Protein AF-0000000074148334 (afdb_homodimer)

Sequence (464 aa):
MVEEFRNTPLEDSLKKLAKKLEALFPEEVTIGGKELEMMLSVSLSPIKMRVDIKDTFEKIFSAIKNRKRIIIKYYSIERDELTERKVDPYHIYNYEGVWYFCGFCHLRKELRDFALDRIQSIDITSEKFEFPKDFNPKEYLSKPFRIYKGSFIKMKVLFDSYQARWIKERIWHPNQKVEELETGEVILEIEGNSEELKRWILSYGKHAKVLEPEELREELKKELKEVLKNYGMVEEFRNTPLEDSLKKLAKKLEALFPEEVTIGGKELEMMLSVSLSPIKMRVDIKDTFEKIFSAIKNRKRIIIKYYSIERDELTERKVDPYHIYNYEGVWYFCGFCHLRKELRDFALDRIQSIDITSEKFEFPKDFNPKEYLSKPFRIYKGSFIKMKVLFDSYQARWIKERIWHPNQKVEELETGEVILEIEGNSEELKRWILSYGKHAKVLEPEELREELKKELKEVLKNYG

Foldseek 3Di:
DLVLCVLAPCSVVVLVVLQVVCVVPDPPCVQGSVNVVVVDDDDFAPDEQPDRLHVVVVVLVVCQVQQFWKWWFFQDPVVRDTDIWIWRWHDWDDARSWIWTWTATPVVRGIDIGTSSRTPDMDTDPDGDDDDPPDDPVVVCQPALGHDDDQKDKWKKKFAQVCLVVVVVDDSHPQKDWDADPRNIIIIIDMHHLVVVLVVQVVCPPRMAIDDDVVSNVVSVVVVVVVVVVVD/DLVLCVLAPCNVVVLVVLQVVCVPPDDPCVQGSVNVVVVDDDDQAPDEDPDRLHVVVVVLVVCQVQQFWKWWFFQDPVVRDTDIWIWRWHDWDDARSWIWTWTATPVVRGIDIGTSSRTPDMDTDPDGDDDDPPDDPVVVCQPALGHDDDQKDKWKKKFAQVCLVVVVVDDSHPQKDWDADPRNIIIIIDMHHLVVVLVVQVVCPPRMAIDDDVVSNVVSVVVVVVVVVVVD

Structure (mmCIF, N/CA/C/O backbone):
data_AF-0000000074148334-model_v1
#
loop_
_entity.id
_entity.type
_entity.pdbx_description
1 polymer 'GntR family transcriptional regulator'
#
loop_
_atom_site.group_PDB
_atom_site.id
_atom_site.type_symbol
_atom_site.label_atom_id
_atom_site.label_alt_id
_atom_site.label_comp_id
_atom_site.label_asym_id
_atom_site.label_entity_id
_atom_site.label_seq_id
_atom_site.pdbx_PDB_ins_code
_atom_site.Cartn_x
_atom_site.Cartn_y
_atom_site.Cartn_z
_atom_site.occupancy
_atom_site.B_iso_or_equiv
_atom_site.auth_seq_id
_atom_site.auth_comp_id
_atom_site.auth_asym_id
_atom_site.auth_atom_id
_atom_site.pdbx_PDB_model_num
ATOM 1 N N . MET A 1 1 ? 13.039 3.006 -7.812 1 45.38 1 MET A N 1
ATOM 2 C CA . MET A 1 1 ? 13.547 3.602 -6.578 1 45.38 1 MET A CA 1
ATOM 3 C C . MET A 1 1 ? 13.414 5.121 -6.613 1 45.38 1 MET A C 1
ATOM 5 O O . MET A 1 1 ? 12.906 5.723 -5.664 1 45.38 1 MET A O 1
ATOM 9 N N . VAL A 1 2 ? 13.773 5.602 -7.809 1 50.16 2 VAL A N 1
ATOM 10 C CA . VAL A 1 2 ? 13.906 7.039 -8.016 1 50.16 2 VAL A CA 1
ATOM 11 C C . VAL A 1 2 ? 12.531 7.656 -8.266 1 50.16 2 VAL A C 1
ATOM 13 O O . VAL A 1 2 ? 12.281 8.805 -7.887 1 50.16 2 VAL A O 1
ATOM 16 N N . GLU A 1 3 ? 11.703 6.816 -8.711 1 48.94 3 GLU A N 1
ATOM 17 C CA . GLU A 1 3 ? 10.438 7.391 -9.141 1 48.94 3 GLU A CA 1
ATOM 18 C C . GLU A 1 3 ? 9.633 7.922 -7.957 1 48.94 3 GLU A C 1
ATOM 20 O O . GLU A 1 3 ? 8.875 8.883 -8.094 1 48.94 3 GLU A O 1
ATOM 25 N N . GLU A 1 4 ? 9.938 7.227 -6.805 1 48.75 4 GLU A N 1
ATOM 26 C CA . GLU A 1 4 ? 9.195 7.664 -5.625 1 48.75 4 GLU A CA 1
ATOM 27 C C . GLU A 1 4 ? 9.609 9.078 -5.211 1 48.75 4 GLU A C 1
ATOM 29 O O . GLU A 1 4 ? 8.859 9.766 -4.512 1 48.75 4 GLU A O 1
ATOM 34 N N . PHE A 1 5 ? 10.68 9.43 -5.664 1 51.03 5 PHE A N 1
ATOM 35 C CA . PHE A 1 5 ? 11.188 10.742 -5.273 1 51.03 5 PHE A CA 1
ATOM 36 C C . PHE A 1 5 ? 10.969 11.758 -6.387 1 51.03 5 PHE A C 1
ATOM 38 O O . PHE A 1 5 ? 11.508 12.867 -6.336 1 51.03 5 PHE A O 1
ATOM 45 N N . ARG A 1 6 ? 10.102 11.227 -7.324 1 51.97 6 ARG A N 1
ATOM 46 C CA . ARG A 1 6 ? 9.82 12.156 -8.414 1 51.97 6 ARG A CA 1
ATOM 47 C C . ARG A 1 6 ? 9.133 13.414 -7.891 1 51.97 6 ARG A C 1
ATOM 49 O O . ARG A 1 6 ? 8.258 13.336 -7.02 1 51.97 6 ARG A O 1
ATOM 56 N N . ASN A 1 7 ? 9.57 14.43 -8.312 1 50.19 7 ASN A N 1
ATOM 57 C CA . ASN A 1 7 ? 9.062 15.766 -7.988 1 50.19 7 ASN A CA 1
ATOM 58 C C . ASN A 1 7 ? 9.477 16.188 -6.582 1 50.19 7 ASN A C 1
ATOM 60 O O . ASN A 1 7 ? 8.75 16.938 -5.918 1 50.19 7 ASN A O 1
ATOM 64 N N . THR A 1 8 ? 10.453 15.43 -6.004 1 50.12 8 THR A N 1
ATOM 65 C CA . THR A 1 8 ? 11.102 15.898 -4.785 1 50.12 8 THR A CA 1
ATOM 66 C C . THR A 1 8 ? 12.492 16.438 -5.082 1 50.12 8 THR A C 1
ATOM 68 O O . THR A 1 8 ? 13.055 16.172 -6.152 1 50.12 8 THR A O 1
ATOM 71 N N . PRO A 1 9 ? 12.938 17.281 -4.352 1 48.06 9 PRO A N 1
ATOM 72 C CA . PRO A 1 9 ? 14.297 17.797 -4.555 1 48.06 9 PRO A CA 1
ATOM 73 C C . PRO A 1 9 ? 15.344 16.688 -4.582 1 48.06 9 PRO A C 1
ATOM 75 O O . PRO A 1 9 ? 16.469 16.891 -5.055 1 48.06 9 PRO A O 1
ATOM 78 N N . LEU A 1 10 ? 14.867 15.609 -4.023 1 50.22 10 LEU A N 1
ATOM 79 C CA . LEU A 1 10 ? 15.82 14.508 -3.951 1 50.22 10 LEU A CA 1
ATOM 80 C C . LEU A 1 10 ? 15.859 13.734 -5.27 1 50.22 10 LEU A C 1
ATOM 82 O O . LEU A 1 10 ? 16.75 12.906 -5.477 1 50.22 10 LEU A O 1
ATOM 86 N N . GLU A 1 11 ? 14.867 14.117 -6.055 1 54.16 11 GLU A N 1
ATOM 87 C CA . GLU A 1 11 ? 14.75 13.359 -7.297 1 54.16 11 GLU A CA 1
ATOM 88 C C . GLU A 1 11 ? 16.094 13.281 -8.023 1 54.16 11 GLU A C 1
ATOM 90 O O . GLU A 1 11 ? 16.547 12.195 -8.375 1 54.16 11 GLU A O 1
ATOM 95 N N . ASP A 1 12 ? 16.688 14.406 -8.227 1 52.47 12 ASP A N 1
ATOM 96 C CA . ASP A 1 12 ? 17.938 14.453 -9 1 52.47 12 ASP A CA 1
ATOM 97 C C . ASP A 1 12 ? 19.062 13.742 -8.258 1 52.47 12 ASP A C 1
ATOM 99 O O . ASP A 1 12 ? 19.875 13.039 -8.867 1 52.47 12 ASP A O 1
ATOM 103 N N . SER A 1 13 ? 19.078 13.938 -6.945 1 48.78 13 SER A N 1
ATOM 104 C CA . SER A 1 13 ? 20.109 13.297 -6.137 1 48.78 13 SER A CA 1
ATOM 105 C C . SER A 1 13 ? 19.953 11.781 -6.133 1 48.78 13 SER A C 1
ATOM 107 O O . SER A 1 13 ? 20.938 11.047 -6.227 1 48.78 13 SER A O 1
ATOM 109 N N . LEU A 1 14 ? 18.828 11.461 -5.992 1 51.41 14 LEU A N 1
ATOM 110 C CA . LEU A 1 14 ? 18.594 10.023 -5.988 1 51.41 14 LEU A CA 1
ATOM 111 C C . LEU A 1 14 ? 18.875 9.414 -7.359 1 51.41 14 LEU A C 1
ATOM 113 O O . LEU A 1 14 ? 19.391 8.305 -7.453 1 51.41 14 LEU A O 1
ATOM 117 N N . LYS A 1 15 ? 18.453 10.195 -8.383 1 52.91 15 LYS A N 1
ATOM 118 C CA . LYS A 1 15 ? 18.844 9.75 -9.719 1 52.91 15 LYS A CA 1
ATOM 119 C C . LYS A 1 15 ? 20.359 9.57 -9.82 1 52.91 15 LYS A C 1
ATOM 121 O O . LYS A 1 15 ? 20.844 8.602 -10.406 1 52.91 15 LYS A O 1
ATOM 126 N N . LYS A 1 16 ? 21.016 10.539 -9.305 1 49.12 16 LYS A N 1
ATOM 127 C CA . LYS A 1 16 ? 22.484 10.461 -9.305 1 49.12 16 LYS A CA 1
ATOM 128 C C . LYS A 1 16 ? 22.969 9.305 -8.438 1 49.12 16 LYS A C 1
ATOM 130 O O . LYS A 1 16 ? 23.906 8.594 -8.805 1 49.12 16 LYS A O 1
ATOM 135 N N . LEU A 1 17 ? 22.375 9.18 -7.328 1 47.75 17 LEU A N 1
ATOM 136 C CA . LEU A 1 17 ? 22.703 8.086 -6.422 1 47.75 17 LEU A CA 1
ATOM 137 C C . LEU A 1 17 ? 22.406 6.738 -7.062 1 47.75 17 LEU A C 1
ATOM 139 O O . LEU A 1 17 ? 23.188 5.793 -6.926 1 47.75 17 LEU A O 1
ATOM 143 N N . ALA A 1 18 ? 21.203 6.727 -7.504 1 49.09 18 ALA A N 1
ATOM 144 C CA . ALA A 1 18 ? 20.891 5.504 -8.242 1 49.09 18 ALA A CA 1
ATOM 145 C C . ALA A 1 18 ? 21.984 5.18 -9.258 1 49.09 18 ALA A C 1
ATOM 147 O O . ALA A 1 18 ? 22.359 4.02 -9.414 1 49.09 18 ALA A O 1
ATOM 148 N N . LYS A 1 19 ? 22.406 6.227 -9.875 1 47.72 19 LYS A N 1
ATOM 149 C CA . LYS A 1 19 ? 23.531 6.047 -10.805 1 47.72 19 LYS A CA 1
ATOM 150 C C . LYS A 1 19 ? 24.766 5.531 -10.078 1 47.72 19 LYS A C 1
ATOM 152 O O . LYS A 1 19 ? 25.469 4.66 -10.594 1 47.72 19 LYS A O 1
ATOM 157 N N . LYS A 1 20 ? 25.016 6.09 -8.992 1 42.34 20 LYS A N 1
ATOM 158 C CA . LYS A 1 20 ? 26.188 5.66 -8.219 1 42.34 20 LYS A CA 1
ATOM 159 C C . LYS A 1 20 ? 25.969 4.266 -7.637 1 42.34 20 LYS A C 1
ATOM 161 O O . LYS A 1 20 ? 26.906 3.465 -7.578 1 42.34 20 LYS A O 1
ATOM 166 N N . LEU A 1 21 ? 24.891 4.086 -7.047 1 43.78 21 LEU A N 1
ATOM 167 C CA . LEU A 1 21 ? 24.562 2.756 -6.547 1 43.78 21 LEU A CA 1
ATOM 168 C C . LEU A 1 21 ? 24.781 1.699 -7.621 1 43.78 21 LEU A C 1
ATOM 170 O O . LEU A 1 21 ? 25.203 0.582 -7.324 1 43.78 21 LEU A O 1
ATOM 174 N N . GLU A 1 22 ? 24.312 2.123 -8.703 1 44.53 22 GLU A N 1
ATOM 175 C CA . GLU A 1 22 ? 24.688 1.272 -9.828 1 44.53 22 GLU A CA 1
ATOM 176 C C . GLU A 1 22 ? 26.172 0.922 -9.766 1 44.53 22 GLU A C 1
ATOM 178 O O . GLU A 1 22 ? 26.562 -0.194 -10.117 1 44.53 22 GLU A O 1
ATOM 183 N N . ALA A 1 23 ? 26.844 1.943 -9.461 1 39.56 23 ALA A N 1
ATOM 184 C CA . ALA A 1 23 ? 28.297 1.743 -9.445 1 39.56 23 ALA A CA 1
ATOM 185 C C . ALA A 1 23 ? 28.703 0.824 -8.297 1 39.56 23 ALA A C 1
ATOM 187 O O . ALA A 1 23 ? 29.797 0.24 -8.312 1 39.56 23 ALA A O 1
ATOM 188 N N . LEU A 1 24 ? 28.109 0.972 -7.348 1 34.69 24 LEU A N 1
ATOM 189 C CA . LEU A 1 24 ? 28.547 0.246 -6.156 1 34.69 24 LEU A CA 1
ATOM 190 C C . LEU A 1 24 ? 28.156 -1.228 -6.254 1 34.69 24 LEU A C 1
ATOM 192 O O . LEU A 1 24 ? 28.531 -2.027 -5.391 1 34.69 24 LEU A O 1
ATOM 196 N N . PHE A 1 25 ? 27.156 -1.512 -6.965 1 35.97 25 PHE A N 1
ATOM 197 C CA . PHE A 1 25 ? 26.953 -2.943 -7.152 1 35.97 25 PHE A CA 1
ATOM 198 C C . PHE A 1 25 ? 28.266 -3.629 -7.516 1 35.97 25 PHE A C 1
ATOM 200 O O . PHE A 1 25 ? 29.156 -3.006 -8.094 1 35.97 25 PHE A O 1
ATOM 207 N N . PRO A 1 26 ? 28.625 -4.773 -6.945 1 33.09 26 PRO A N 1
ATOM 208 C CA . PRO A 1 26 ? 29.906 -5.41 -7.246 1 33.09 26 PRO A CA 1
ATOM 209 C C . PRO A 1 26 ? 30.375 -5.148 -8.672 1 33.09 26 PRO A C 1
ATOM 211 O O . PRO A 1 26 ? 29.562 -4.848 -9.547 1 33.09 26 PRO A O 1
ATOM 214 N N . GLU A 1 27 ? 31.797 -4.996 -8.945 1 34.41 27 GLU A N 1
ATOM 215 C CA . GLU A 1 27 ? 32.656 -4.82 -10.117 1 34.41 27 GLU A CA 1
ATOM 216 C C . GLU A 1 27 ? 32.031 -5.422 -11.367 1 34.41 27 GLU A C 1
ATOM 218 O O . GLU A 1 27 ? 32.156 -4.883 -12.461 1 34.41 27 GLU A O 1
ATOM 223 N N . GLU A 1 28 ? 31.578 -6.711 -11.344 1 32.69 28 GLU A N 1
ATOM 224 C CA . GLU A 1 28 ? 31.375 -7.359 -12.633 1 32.69 28 GLU A CA 1
ATOM 225 C C . GLU A 1 28 ? 30.094 -6.863 -13.312 1 32.69 28 GLU A C 1
ATOM 227 O O . GLU A 1 28 ? 29.812 -7.242 -14.445 1 32.69 28 GLU A O 1
ATOM 232 N N . VAL A 1 29 ? 29.016 -6.586 -12.531 1 33.56 29 VAL A N 1
ATOM 233 C CA . VAL A 1 29 ? 27.828 -6.227 -13.281 1 33.56 29 VAL A CA 1
ATOM 234 C C . VAL A 1 29 ? 27.812 -4.723 -13.562 1 33.56 29 VAL A C 1
ATOM 236 O O . VAL A 1 29 ? 27.656 -3.92 -12.641 1 33.56 29 VAL A O 1
ATOM 239 N N . THR A 1 30 ? 28.562 -4.16 -14.336 1 38.16 30 THR A N 1
ATOM 240 C CA . THR A 1 30 ? 28.594 -2.863 -15.008 1 38.16 30 THR A CA 1
ATOM 241 C C . THR A 1 30 ? 27.203 -2.477 -15.492 1 38.16 30 THR A C 1
ATOM 243 O O . THR A 1 30 ? 26.859 -2.697 -16.656 1 38.16 30 THR A O 1
ATOM 246 N N . ILE A 1 31 ? 26.172 -3.002 -14.789 1 39.5 31 ILE A N 1
ATOM 247 C CA . ILE A 1 31 ? 24.875 -2.686 -15.398 1 39.5 31 ILE A CA 1
ATOM 248 C C . ILE A 1 31 ? 24.594 -1.191 -15.266 1 39.5 31 ILE A C 1
ATOM 250 O O . ILE A 1 31 ? 24.703 -0.629 -14.18 1 39.5 31 ILE A O 1
ATOM 254 N N . GLY A 1 32 ? 24.656 -0.475 -16.25 1 40.06 32 GLY A N 1
ATOM 255 C CA . GLY A 1 32 ? 24.25 0.921 -16.312 1 40.06 32 GLY A CA 1
ATOM 256 C C . GLY A 1 32 ? 22.906 1.183 -15.664 1 40.06 32 GLY A C 1
ATOM 257 O O . GLY A 1 32 ? 22.125 0.251 -15.438 1 40.06 32 GLY A O 1
ATOM 258 N N . GLY A 1 33 ? 22.766 2.369 -15.031 1 43.94 33 GLY A N 1
ATOM 259 C CA . GLY A 1 33 ? 21.562 2.846 -14.375 1 43.94 33 GLY A CA 1
ATOM 260 C C . GLY A 1 33 ? 20.297 2.477 -15.117 1 43.94 33 GLY A C 1
ATOM 261 O O . GLY A 1 33 ? 19.344 1.972 -14.516 1 43.94 33 GLY A O 1
ATOM 262 N N . LYS A 1 34 ? 20.328 2.68 -16.422 1 48.22 34 LYS A N 1
ATOM 263 C CA . LYS A 1 34 ? 19.172 2.371 -17.266 1 48.22 34 LYS A CA 1
ATOM 264 C C . LYS A 1 34 ? 18.906 0.871 -17.281 1 48.22 34 LYS A C 1
ATOM 266 O O . LYS A 1 34 ? 17.734 0.448 -17.25 1 48.22 34 LYS A O 1
ATOM 271 N N . GLU A 1 35 ? 20.016 0.172 -17.344 1 52.09 35 GLU A N 1
ATOM 272 C CA . GLU A 1 35 ? 19.859 -1.28 -17.359 1 52.09 35 GLU A CA 1
ATOM 273 C C . GLU A 1 35 ? 19.281 -1.793 -16.047 1 52.09 35 GLU A C 1
ATOM 275 O O . GLU A 1 35 ? 18.453 -2.701 -16.047 1 52.09 35 GLU A O 1
ATOM 280 N N . LEU A 1 36 ? 19.781 -1.204 -15.016 1 51.31 36 LEU A N 1
ATOM 281 C CA . LEU A 1 36 ? 19.266 -1.605 -13.711 1 51.31 36 LEU A CA 1
ATOM 282 C C . LEU A 1 36 ? 17.766 -1.319 -13.602 1 51.31 36 LEU A C 1
ATOM 284 O O . LEU A 1 36 ? 17.016 -2.123 -13.047 1 51.31 36 LEU A O 1
ATOM 288 N N . GLU A 1 37 ? 17.375 -0.135 -14.086 1 54.62 37 GLU A N 1
ATOM 289 C CA . GLU A 1 37 ? 15.969 0.235 -14.062 1 54.62 37 GLU A CA 1
ATOM 290 C C . GLU A 1 37 ? 15.125 -0.758 -14.859 1 54.62 37 GLU A C 1
ATOM 292 O O . GLU A 1 37 ? 13.953 -0.97 -14.555 1 54.62 37 GLU A O 1
ATOM 297 N N . MET A 1 38 ? 15.844 -1.313 -15.781 1 55.12 38 MET A N 1
ATOM 298 C CA . MET A 1 38 ? 15.141 -2.312 -16.578 1 55.12 38 MET A CA 1
ATOM 299 C C . MET A 1 38 ? 15.016 -3.627 -15.82 1 55.12 38 MET A C 1
ATOM 301 O O . MET A 1 38 ? 14.07 -4.387 -16.031 1 55.12 38 MET A O 1
ATOM 305 N N . MET A 1 39 ? 15.93 -3.775 -14.852 1 52.91 39 MET A N 1
ATOM 306 C CA . MET A 1 39 ? 15.977 -5.078 -14.188 1 52.91 39 MET A CA 1
ATOM 307 C C . MET A 1 39 ? 15.242 -5.039 -12.859 1 52.91 39 MET A C 1
ATOM 309 O O . MET A 1 39 ? 14.711 -6.055 -12.406 1 52.91 39 MET A O 1
ATOM 313 N N . LEU A 1 40 ? 15.258 -3.852 -12.195 1 51.53 40 LEU A N 1
ATOM 314 C CA . LEU A 1 40 ? 14.789 -3.766 -10.82 1 51.53 40 LEU A CA 1
ATOM 315 C C . LEU A 1 40 ? 14.016 -2.471 -10.586 1 51.53 40 LEU A C 1
ATOM 317 O O . LEU A 1 40 ? 14.43 -1.404 -11.047 1 51.53 40 LEU A O 1
ATOM 321 N N . SER A 1 41 ? 12.812 -2.48 -10.148 1 51.59 41 SER A N 1
ATOM 322 C CA . SER A 1 41 ? 12.086 -1.292 -9.711 1 51.59 41 SER A CA 1
ATOM 323 C C . SER A 1 41 ? 11.477 -1.496 -8.328 1 51.59 41 SER A C 1
ATOM 325 O O . SER A 1 41 ? 11.18 -2.627 -7.938 1 51.59 41 SER A O 1
ATOM 327 N N . VAL A 1 42 ? 11.625 -0.529 -7.555 1 48.41 42 VAL A N 1
ATOM 328 C CA . VAL A 1 42 ? 10.922 -0.494 -6.277 1 48.41 42 VAL A CA 1
ATOM 329 C C . VAL A 1 42 ? 9.695 0.418 -6.387 1 48.41 42 VAL A C 1
ATOM 331 O O . VAL A 1 42 ? 9.828 1.6 -6.715 1 48.41 42 VAL A O 1
ATOM 334 N N . SER A 1 43 ? 8.641 -0.208 -7.117 1 51.19 43 SER A N 1
ATOM 335 C CA . SER A 1 43 ? 7.445 0.615 -7.266 1 51.19 43 SER A CA 1
ATOM 336 C C . SER A 1 43 ? 6.852 0.974 -5.906 1 51.19 43 SER A C 1
ATOM 338 O O . SER A 1 43 ? 6.715 0.112 -5.035 1 51.19 43 SER A O 1
ATOM 340 N N . LEU A 1 44 ? 7.035 2.141 -5.668 1 55.03 44 LEU A N 1
ATOM 341 C CA . LEU A 1 44 ? 6.145 2.582 -4.602 1 55.03 44 LEU A CA 1
ATOM 342 C C . LEU A 1 44 ? 4.684 2.457 -5.031 1 55.03 44 LEU A C 1
ATOM 344 O O . LEU A 1 44 ? 4.391 1.95 -6.113 1 55.03 44 LEU A O 1
ATOM 348 N N . SER A 1 45 ? 3.699 3.037 -4.367 1 57.66 45 SER A N 1
ATOM 349 C CA . SER A 1 45 ? 2.254 3.004 -4.57 1 57.66 45 SER A CA 1
ATOM 350 C C . SER A 1 45 ? 1.868 3.621 -5.91 1 57.66 45 SER A C 1
ATOM 352 O O . SER A 1 45 ? 2.49 4.586 -6.355 1 57.66 45 SER A O 1
ATOM 354 N N . PRO A 1 46 ? 1.09 2.906 -6.797 1 58 46 PRO A N 1
ATOM 355 C CA . PRO A 1 46 ? 0.555 3.555 -7.996 1 58 46 PRO A CA 1
ATOM 356 C C . PRO A 1 46 ? -0.124 4.891 -7.695 1 58 46 PRO A C 1
ATOM 358 O O . PRO A 1 46 ? -0.342 5.695 -8.602 1 58 46 PRO A O 1
ATOM 361 N N . ILE A 1 47 ? -0.346 5.117 -6.527 1 66.75 47 ILE A N 1
ATOM 362 C CA . ILE A 1 47 ? -1.066 6.324 -6.129 1 66.75 47 ILE A CA 1
ATOM 363 C C . ILE A 1 47 ? -0.112 7.516 -6.121 1 66.75 47 ILE A C 1
ATOM 365 O O . ILE A 1 47 ? 1.02 7.41 -5.641 1 66.75 47 ILE A O 1
ATOM 369 N N . LYS A 1 48 ? -0.531 8.57 -6.785 1 68.56 48 LYS A N 1
ATOM 370 C CA . LYS A 1 48 ? 0.28 9.781 -6.844 1 68.56 48 LYS A CA 1
ATOM 371 C C . LYS A 1 48 ? -0.478 10.977 -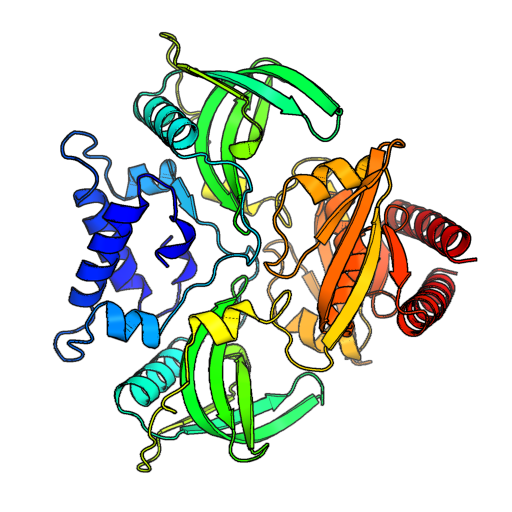6.266 1 68.56 48 LYS A C 1
ATOM 373 O O . LYS A 1 48 ? -1.708 11.023 -6.316 1 68.56 48 LYS A O 1
ATOM 378 N N . MET A 1 49 ? 0.399 11.852 -5.719 1 69.25 49 MET A N 1
ATOM 379 C CA . MET A 1 49 ? -0.179 13.117 -5.27 1 69.25 49 MET A CA 1
ATOM 380 C C . MET A 1 49 ? -0.548 14 -6.453 1 69.25 49 MET A C 1
ATOM 382 O O . MET A 1 49 ? 0.158 14.023 -7.465 1 69.25 49 MET A O 1
ATOM 386 N N . ARG A 1 50 ? -1.601 14.68 -6.309 1 70.06 50 ARG A N 1
ATOM 387 C CA . ARG A 1 50 ? -2.072 15.547 -7.383 1 70.06 50 ARG A CA 1
ATOM 388 C C . ARG A 1 50 ? -1.342 16.891 -7.363 1 70.06 50 ARG A C 1
ATOM 390 O O . ARG A 1 50 ? -1.299 17.594 -8.375 1 70.06 50 ARG A O 1
ATOM 397 N N . VAL A 1 51 ? -0.802 17.219 -6.258 1 73.56 51 VAL A N 1
ATOM 398 C CA . VAL A 1 51 ? -0.224 18.547 -6.086 1 73.56 51 VAL A CA 1
ATOM 399 C C . VAL A 1 51 ? 1.299 18.438 -6.035 1 73.56 51 VAL A C 1
ATOM 401 O O . VAL A 1 51 ? 1.844 17.469 -5.52 1 73.56 51 VAL A O 1
ATOM 404 N N . ASP A 1 52 ? 1.9 19.422 -6.613 1 74.06 52 ASP A N 1
ATOM 405 C CA . ASP A 1 52 ? 3.352 19.547 -6.508 1 74.06 52 ASP A CA 1
ATOM 406 C C . ASP A 1 52 ? 3.768 19.969 -5.098 1 74.06 52 ASP A C 1
ATOM 408 O O . ASP A 1 52 ? 3.355 21.031 -4.613 1 74.06 52 ASP A O 1
ATOM 412 N N . ILE A 1 53 ? 4.582 19.109 -4.496 1 78.81 53 ILE A N 1
ATOM 413 C CA . ILE A 1 53 ? 4.891 19.359 -3.094 1 78.81 53 ILE A CA 1
ATOM 414 C C . ILE A 1 53 ? 6.371 19.703 -2.947 1 78.81 53 ILE A C 1
ATOM 416 O O . ILE A 1 53 ? 6.918 19.656 -1.842 1 78.81 53 ILE A O 1
ATOM 420 N N . LYS A 1 54 ? 7.02 20 -3.963 1 75.62 54 LYS A N 1
ATOM 421 C CA . LYS A 1 54 ? 8.461 20.219 -3.939 1 75.62 54 LYS A CA 1
ATOM 422 C C . LYS A 1 54 ? 8.828 21.328 -2.955 1 75.62 54 LYS A C 1
ATOM 424 O O . LYS A 1 54 ? 9.672 21.125 -2.074 1 75.62 54 LYS A O 1
ATOM 429 N N . ASP A 1 55 ? 8.188 22.453 -3.1 1 79.12 55 ASP A N 1
ATOM 430 C CA . ASP A 1 55 ? 8.484 23.594 -2.246 1 79.12 55 ASP A CA 1
ATOM 431 C C . ASP A 1 55 ? 8.164 23.297 -0.785 1 79.12 55 ASP A C 1
ATOM 433 O O . ASP A 1 55 ? 8.961 23.594 0.106 1 79.12 55 ASP A O 1
ATOM 437 N N . THR A 1 56 ? 7.039 22.734 -0.543 1 85.44 56 THR A N 1
ATOM 438 C CA . THR A 1 56 ? 6.617 22.375 0.805 1 85.44 56 THR A CA 1
ATOM 439 C C . THR A 1 56 ? 7.605 21.391 1.432 1 85.44 56 THR A C 1
ATOM 441 O O . THR A 1 56 ? 8 21.547 2.588 1 85.44 56 THR A O 1
ATOM 444 N N . PHE A 1 57 ? 7.996 20.422 0.688 1 80.5 57 PHE A N 1
ATOM 445 C CA . PHE A 1 57 ? 8.961 19.438 1.146 1 80.5 57 PHE A CA 1
ATOM 446 C C . PHE A 1 57 ? 10.266 20.109 1.573 1 80.5 57 PHE A C 1
ATOM 448 O O . PHE A 1 57 ? 10.781 19.828 2.66 1 80.5 57 PHE A O 1
ATOM 455 N N . GLU A 1 58 ? 10.75 20.922 0.742 1 74.88 58 GLU A N 1
ATOM 456 C CA . GLU A 1 58 ? 12.016 21.609 1.005 1 74.88 58 GLU A CA 1
ATOM 457 C C . GLU A 1 58 ? 11.938 22.438 2.281 1 74.88 58 GLU A C 1
ATOM 459 O O . GLU A 1 58 ? 12.875 22.453 3.08 1 74.88 58 GLU A O 1
ATOM 464 N N . LYS A 1 59 ? 10.906 23.141 2.439 1 84.5 59 LYS A N 1
ATOM 465 C CA . LYS A 1 59 ? 10.734 24 3.611 1 84.5 59 LYS A CA 1
ATOM 466 C C . LYS A 1 59 ? 10.648 23.172 4.887 1 84.5 59 LYS A C 1
ATOM 468 O O . LYS A 1 59 ? 11.266 23.5 5.898 1 84.5 59 LYS A O 1
ATOM 473 N N . ILE A 1 60 ? 9.93 22.109 4.812 1 87.62 60 ILE A N 1
ATOM 474 C CA . ILE A 1 60 ? 9.797 21.25 5.988 1 87.62 60 ILE A CA 1
ATOM 475 C C . ILE A 1 60 ? 11.141 20.594 6.305 1 87.62 60 ILE A C 1
ATOM 477 O O . ILE A 1 60 ? 11.555 20.547 7.465 1 87.62 60 ILE A O 1
ATOM 481 N N . PHE A 1 61 ? 11.727 20.109 5.285 1 78.06 61 PHE A N 1
ATOM 482 C CA . PHE A 1 61 ? 13.039 19.5 5.465 1 78.06 61 PHE A CA 1
ATOM 483 C C . PHE A 1 61 ? 14.008 20.484 6.105 1 78.06 61 PHE A C 1
ATOM 485 O O . PHE A 1 61 ? 14.727 20.125 7.043 1 78.06 61 PHE A O 1
ATOM 492 N N . SER A 1 62 ? 14.047 21.656 5.578 1 79 62 SER A N 1
ATOM 493 C CA . SER A 1 62 ? 14.906 22.703 6.125 1 79 62 SER A CA 1
ATOM 494 C C . SER A 1 62 ? 14.562 23 7.582 1 79 62 SER A C 1
ATOM 496 O O . SER A 1 62 ? 15.453 23.188 8.414 1 79 62 SER A O 1
ATOM 498 N N . ALA A 1 63 ? 13.281 23.094 7.871 1 89.44 63 ALA A N 1
ATOM 499 C CA . ALA A 1 63 ? 12.82 23.359 9.234 1 89.44 63 ALA A CA 1
ATOM 500 C C . ALA A 1 63 ? 13.258 22.25 10.188 1 89.44 63 ALA A C 1
ATOM 502 O O . ALA A 1 63 ? 13.68 22.531 11.312 1 89.44 63 ALA A O 1
ATOM 503 N N . ILE A 1 64 ? 13.172 21.016 9.781 1 85.25 64 ILE A N 1
ATOM 504 C CA . ILE A 1 64 ? 13.609 19.891 10.602 1 85.25 64 ILE A CA 1
ATOM 505 C C . ILE A 1 64 ? 15.117 19.984 10.836 1 85.25 64 ILE A C 1
ATOM 507 O O . ILE A 1 64 ? 15.578 19.859 11.977 1 85.25 64 ILE A O 1
ATOM 511 N N . LYS A 1 65 ? 15.82 20.188 9.82 1 77.75 65 LYS A N 1
ATOM 512 C CA . LYS A 1 65 ? 17.281 20.25 9.883 1 77.75 65 LYS A CA 1
ATOM 513 C C . LYS A 1 65 ? 17.734 21.328 10.867 1 77.75 65 LYS A C 1
ATOM 515 O O . LYS A 1 65 ? 18.672 21.125 11.625 1 77.75 65 LYS A O 1
ATOM 520 N N . ASN A 1 66 ? 17.094 22.469 10.789 1 84.06 66 ASN A N 1
ATOM 521 C CA . ASN A 1 66 ? 17.484 23.625 11.594 1 84.06 66 ASN A CA 1
ATOM 522 C C . ASN A 1 66 ? 16.703 23.703 12.898 1 84.06 66 ASN A C 1
ATOM 524 O O . ASN A 1 66 ? 16.859 24.656 13.656 1 84.06 66 ASN A O 1
ATOM 528 N N . ARG A 1 67 ? 15.875 22.75 13.094 1 91.94 67 ARG A N 1
ATOM 529 C CA . ARG A 1 67 ? 15.062 22.656 14.297 1 91.94 67 ARG A CA 1
ATOM 530 C C . ARG A 1 67 ? 14.258 23.938 14.508 1 91.94 67 ARG A C 1
ATOM 532 O O . ARG A 1 67 ? 14.266 24.516 15.594 1 91.94 67 ARG A O 1
ATOM 539 N N . LYS A 1 68 ? 13.578 24.344 13.492 1 95.81 68 LYS A N 1
ATOM 540 C CA . LYS A 1 68 ? 12.727 25.531 13.531 1 95.81 68 LYS A CA 1
ATOM 541 C C . LYS A 1 68 ? 11.25 25.156 13.477 1 95.81 68 LYS A C 1
ATOM 543 O O . LYS A 1 68 ? 10.867 24.25 12.742 1 95.81 68 LYS A O 1
ATOM 548 N N . ARG A 1 69 ? 10.523 25.875 14.25 1 98.12 69 ARG A N 1
ATOM 549 C CA . ARG A 1 69 ? 9.07 25.719 14.234 1 98.12 69 ARG A CA 1
ATOM 550 C C . ARG A 1 69 ? 8.469 26.266 12.945 1 98.12 69 ARG A C 1
ATOM 552 O O . ARG A 1 69 ? 9 27.203 12.359 1 98.12 69 ARG A O 1
ATOM 559 N N . ILE A 1 70 ? 7.348 25.641 12.492 1 98.25 70 ILE A N 1
ATOM 560 C CA . ILE A 1 70 ? 6.688 26.109 11.281 1 98.25 70 ILE A CA 1
ATOM 561 C C . ILE A 1 70 ? 5.23 26.453 11.586 1 98.25 70 ILE A C 1
ATOM 563 O O . ILE A 1 70 ? 4.66 25.953 12.555 1 98.25 70 ILE A O 1
ATOM 567 N N . ILE A 1 71 ? 4.711 27.328 10.812 1 98.56 71 ILE A N 1
ATOM 568 C CA . ILE A 1 71 ? 3.281 27.609 10.758 1 98.56 71 ILE A CA 1
ATOM 569 C C . ILE A 1 71 ? 2.723 27.203 9.398 1 98.56 71 ILE A C 1
ATOM 571 O O . ILE A 1 71 ? 3.236 27.609 8.359 1 98.56 71 ILE A O 1
ATOM 575 N N . ILE A 1 72 ? 1.689 26.344 9.461 1 98.06 72 ILE A N 1
ATOM 576 C CA . ILE A 1 72 ? 1.117 25.875 8.203 1 98.06 72 ILE A CA 1
ATOM 577 C C . ILE A 1 72 ? -0.384 26.156 8.188 1 98.06 72 ILE A C 1
ATOM 579 O O . ILE A 1 72 ? -1.036 26.141 9.234 1 98.06 72 ILE A O 1
ATOM 583 N N . LYS A 1 73 ? -0.847 26.531 7.055 1 98.19 73 LYS A N 1
ATOM 584 C CA . LYS A 1 73 ? -2.271 26.406 6.766 1 98.19 73 LYS A CA 1
ATOM 585 C C . LYS A 1 73 ? -2.602 25.031 6.195 1 98.19 73 LYS A C 1
ATOM 587 O O . LYS A 1 73 ? -2.189 24.703 5.078 1 98.19 73 LYS A O 1
ATOM 592 N N . TYR A 1 74 ? -3.352 24.281 7 1 96.94 74 TYR A N 1
ATOM 593 C CA . TYR A 1 74 ? -3.504 22.859 6.723 1 96.94 74 TYR A CA 1
ATOM 594 C C . TYR A 1 74 ? -4.973 22.5 6.527 1 96.94 74 TYR A C 1
ATOM 596 O O . TYR A 1 74 ? -5.82 22.844 7.348 1 96.94 74 TYR A O 1
ATOM 604 N N . TYR A 1 75 ? -5.262 21.797 5.469 1 94.62 75 TYR A N 1
ATOM 605 C CA . TYR A 1 75 ? -6.605 21.312 5.211 1 94.62 75 TYR A CA 1
ATOM 606 C C . TYR A 1 75 ? -6.848 19.984 5.93 1 94.62 75 TYR A C 1
ATOM 608 O O . TYR A 1 75 ? -6.301 18.953 5.539 1 94.62 75 TYR A O 1
ATOM 616 N N . SER A 1 76 ? -7.648 20.047 7.016 1 91.12 76 SER A N 1
ATOM 617 C CA . SER A 1 76 ? -8.047 18.828 7.711 1 91.12 76 SER A CA 1
ATOM 618 C C . SER A 1 76 ? -9.172 18.109 6.965 1 91.12 76 SER A C 1
ATOM 620 O O . SER A 1 76 ? -10.328 18.516 7.031 1 91.12 76 SER A O 1
ATOM 622 N N . ILE A 1 77 ? -8.883 17.047 6.426 1 88 77 ILE A N 1
ATOM 623 C CA . ILE A 1 77 ? -9.812 16.359 5.531 1 88 77 ILE A CA 1
ATOM 624 C C . ILE A 1 77 ? -10.969 15.773 6.336 1 88 77 ILE A C 1
ATOM 626 O O . ILE A 1 77 ? -12.117 15.781 5.879 1 88 77 ILE A O 1
ATOM 630 N N . GLU A 1 78 ? -10.727 15.258 7.527 1 83.12 78 GLU A N 1
ATOM 631 C CA . GLU A 1 78 ? -11.766 14.664 8.359 1 83.12 78 GLU A CA 1
ATOM 632 C C . GLU A 1 78 ? -12.82 15.695 8.758 1 83.12 78 GLU A C 1
ATOM 634 O O . GLU A 1 78 ? -14.016 15.398 8.742 1 83.12 78 GLU A O 1
ATOM 639 N N . ARG A 1 79 ? -12.289 16.844 9.039 1 85.5 79 ARG A N 1
ATOM 640 C CA . ARG A 1 79 ? -13.195 17.891 9.5 1 85.5 79 ARG A CA 1
ATOM 641 C C . ARG A 1 79 ? -13.594 18.812 8.359 1 85.5 79 ARG A C 1
ATOM 643 O O . ARG A 1 79 ? -14.469 19.672 8.523 1 85.5 79 ARG A O 1
ATOM 650 N N . ASP A 1 80 ? -13.039 18.641 7.211 1 90.06 80 ASP A N 1
ATOM 651 C CA . ASP A 1 80 ? -13.289 19.469 6.039 1 90.06 80 ASP A CA 1
ATOM 652 C C . ASP A 1 80 ? -13.117 20.953 6.371 1 90.06 80 ASP A C 1
ATOM 654 O O . ASP A 1 80 ? -14.008 21.766 6.121 1 90.06 80 ASP A O 1
ATOM 658 N N . GLU A 1 81 ? -11.984 21.281 6.969 1 93.62 81 GLU A N 1
ATOM 659 C CA . GLU A 1 81 ? -11.711 22.656 7.391 1 93.62 81 GLU A CA 1
ATOM 660 C C . GLU A 1 81 ? -10.242 23.016 7.191 1 93.62 81 GLU A C 1
ATOM 662 O O . GLU A 1 81 ? -9.367 22.141 7.289 1 93.62 81 GLU A O 1
ATOM 667 N N . LEU A 1 82 ? -10.062 24.266 6.879 1 95.25 82 LEU A N 1
ATOM 668 C CA . LEU A 1 82 ? -8.719 24.812 6.844 1 95.25 82 LEU A CA 1
ATOM 669 C C . LEU A 1 82 ? -8.328 25.375 8.211 1 95.25 82 LEU A C 1
ATOM 671 O O . LEU A 1 82 ? -9.07 26.172 8.789 1 95.25 82 LEU A O 1
ATOM 675 N N . THR A 1 83 ? -7.219 24.969 8.734 1 96.25 83 THR A N 1
ATOM 676 C CA . THR A 1 83 ? -6.766 25.422 10.039 1 96.25 83 THR A CA 1
ATOM 677 C C . THR A 1 83 ? -5.309 25.875 9.977 1 96.25 83 THR A C 1
ATOM 679 O O . THR A 1 83 ? -4.559 25.438 9.102 1 96.25 83 THR A O 1
ATOM 682 N N . GLU A 1 84 ? -5.027 26.75 10.812 1 97.25 84 GLU A N 1
ATOM 683 C CA . GLU A 1 84 ? -3.631 27.125 11.008 1 97.25 84 GLU A CA 1
ATOM 684 C C . GLU A 1 84 ? -2.986 26.312 12.125 1 97.25 84 GLU A C 1
ATOM 686 O O . GLU A 1 84 ? -3.566 26.156 13.195 1 97.25 84 GLU A O 1
ATOM 691 N N . ARG A 1 85 ? -1.825 25.797 11.883 1 97.5 85 ARG A N 1
ATOM 692 C CA . ARG A 1 85 ? -1.121 24.953 12.844 1 97.5 85 ARG A CA 1
ATOM 693 C C . ARG A 1 85 ? 0.299 25.453 13.078 1 97.5 85 ARG A C 1
ATOM 695 O O . ARG A 1 85 ? 0.996 25.828 12.125 1 97.5 85 ARG A O 1
ATOM 702 N N . LYS A 1 86 ? 0.635 25.578 14.289 1 98.31 86 LYS A N 1
ATOM 703 C CA . LYS A 1 86 ? 2.031 25.719 14.695 1 98.31 86 LYS A CA 1
ATOM 704 C C . LYS A 1 86 ? 2.629 24.359 15.055 1 98.31 86 LYS A C 1
ATOM 706 O O . LYS A 1 86 ? 2.113 23.656 15.922 1 98.31 86 LYS A O 1
ATOM 711 N N . VAL A 1 87 ? 3.744 23.969 14.328 1 98.38 87 VAL A N 1
ATOM 712 C CA . VAL A 1 87 ? 4.203 22.578 14.461 1 98.38 87 VAL A CA 1
ATOM 713 C C . VAL A 1 87 ? 5.727 22.562 14.594 1 98.38 87 VAL A C 1
ATOM 715 O O . VAL A 1 87 ? 6.426 23.297 13.898 1 98.38 87 VAL A O 1
ATOM 718 N N . ASP A 1 88 ? 6.223 21.75 15.508 1 97.88 88 ASP A N 1
ATOM 719 C CA . ASP A 1 88 ? 7.621 21.328 15.5 1 97.88 88 ASP A CA 1
ATOM 720 C C . ASP A 1 88 ? 7.816 20.094 14.617 1 97.88 88 ASP A C 1
ATOM 722 O O . ASP A 1 88 ? 7.531 18.969 15.031 1 97.88 88 ASP A O 1
ATOM 726 N N . PRO A 1 89 ? 8.266 20.281 13.383 1 95.38 89 PRO A N 1
ATOM 727 C CA . PRO A 1 89 ? 8.422 19.125 12.492 1 95.38 89 PRO A CA 1
ATOM 728 C C . PRO A 1 89 ? 9.602 18.234 12.875 1 95.38 89 PRO A C 1
ATOM 730 O O . PRO A 1 89 ? 10.688 18.734 13.164 1 95.38 89 PRO A O 1
ATOM 733 N N . TYR A 1 90 ? 9.398 16.922 12.875 1 91.69 90 TYR A N 1
ATOM 734 C CA . TYR A 1 90 ? 10.406 16 13.383 1 91.69 90 TYR A CA 1
ATOM 735 C C . TYR A 1 90 ? 10.938 15.109 12.266 1 91.69 90 TYR A C 1
ATOM 737 O O . TYR A 1 90 ? 12.117 14.766 12.25 1 91.69 90 TYR A O 1
ATOM 745 N N . HIS A 1 91 ? 10.047 14.672 11.398 1 86.88 91 HIS A N 1
ATOM 746 C CA . HIS A 1 91 ? 10.422 13.633 10.445 1 86.88 91 HIS A CA 1
ATOM 747 C C . HIS A 1 91 ? 9.523 13.656 9.211 1 86.88 91 HIS A C 1
ATOM 749 O O . HIS A 1 91 ? 8.312 13.805 9.328 1 86.88 91 HIS A O 1
ATOM 755 N N . ILE A 1 92 ? 10.117 13.539 8.031 1 82.5 92 ILE A N 1
ATOM 756 C CA . ILE A 1 92 ? 9.375 13.391 6.785 1 82.5 92 ILE A CA 1
ATOM 757 C C . ILE A 1 92 ? 9.398 11.93 6.348 1 82.5 92 ILE A C 1
ATOM 759 O O . ILE A 1 92 ? 10.43 11.266 6.43 1 82.5 92 ILE A O 1
ATOM 763 N N . TYR A 1 93 ? 8.203 11.406 5.883 1 77.5 93 TYR A N 1
ATOM 764 C CA . TYR A 1 93 ? 8.148 10.016 5.426 1 77.5 93 TYR A CA 1
ATOM 765 C C . TYR A 1 93 ? 7.121 9.859 4.309 1 77.5 93 TYR A C 1
ATOM 767 O O . TYR A 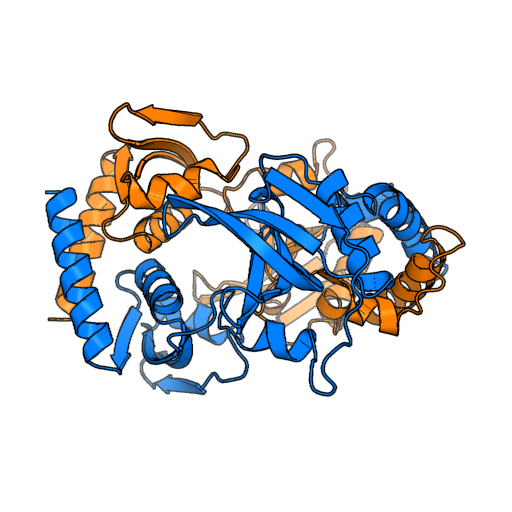1 93 ? 6.219 10.688 4.156 1 77.5 93 TYR A O 1
ATOM 775 N N . ASN A 1 94 ? 7.375 8.883 3.498 1 74.88 94 ASN A N 1
ATOM 776 C CA . ASN A 1 94 ? 6.426 8.492 2.463 1 74.88 94 ASN A CA 1
ATOM 777 C C . ASN A 1 94 ? 5.609 7.27 2.881 1 74.88 94 ASN A C 1
ATOM 779 O O . ASN A 1 94 ? 6.152 6.316 3.445 1 74.88 94 ASN A O 1
ATOM 783 N N . TYR A 1 95 ? 4.383 7.367 2.719 1 77.5 95 TYR A N 1
ATOM 784 C CA . TYR A 1 95 ? 3.496 6.234 2.947 1 77.5 95 TYR A CA 1
ATOM 785 C C . TYR A 1 95 ? 2.588 6 1.745 1 77.5 95 TYR A C 1
ATOM 787 O O . TYR A 1 95 ? 1.712 6.816 1.453 1 77.5 95 TYR A O 1
ATOM 795 N N . GLU A 1 96 ? 2.857 4.867 1.131 1 73.81 96 GLU A N 1
ATOM 796 C CA . GLU A 1 96 ? 2.07 4.438 -0.021 1 73.81 96 GLU A CA 1
ATOM 797 C C . GLU A 1 96 ? 1.942 5.559 -1.05 1 73.81 96 GLU A C 1
ATOM 799 O O . GLU A 1 96 ? 0.837 5.871 -1.497 1 73.81 96 GLU A O 1
ATOM 804 N N . GLY A 1 97 ? 3.033 6.262 -1.285 1 69.38 97 GLY A N 1
ATOM 805 C CA . GLY A 1 97 ? 3.102 7.227 -2.373 1 69.38 97 GLY A CA 1
ATOM 806 C C . GLY A 1 97 ? 2.82 8.648 -1.929 1 69.38 97 GLY A C 1
ATOM 807 O O . GLY A 1 97 ? 3.018 9.594 -2.695 1 69.38 97 GLY A O 1
ATOM 808 N N . VAL A 1 98 ? 2.391 8.797 -0.724 1 78.44 98 VAL A N 1
ATOM 809 C CA . VAL A 1 98 ? 2.057 10.117 -0.214 1 78.44 98 VAL A CA 1
ATOM 810 C C . VAL A 1 98 ? 3.096 10.555 0.815 1 78.44 98 VAL A C 1
ATOM 812 O O . VAL A 1 98 ? 3.469 9.781 1.697 1 78.44 98 VAL A O 1
ATOM 815 N N . TRP A 1 99 ? 3.535 11.758 0.646 1 80.75 99 TRP A N 1
ATOM 816 C CA . TRP A 1 99 ? 4.527 12.289 1.568 1 80.75 99 TRP A CA 1
ATOM 817 C C . TRP A 1 99 ? 3.857 12.969 2.758 1 80.75 99 TRP A C 1
ATOM 819 O O . TRP A 1 99 ? 2.916 13.75 2.59 1 80.75 99 TRP A O 1
ATOM 829 N N . TYR A 1 100 ? 4.395 12.625 3.93 1 87.56 100 TYR A N 1
ATOM 830 C CA . TYR A 1 100 ? 3.951 13.172 5.203 1 87.56 100 TYR A CA 1
ATOM 831 C C . TYR A 1 100 ? 5.129 13.727 6 1 87.56 100 TYR A C 1
ATOM 833 O O . TYR A 1 100 ? 6.285 13.406 5.715 1 87.56 100 TYR A O 1
ATOM 841 N N . PHE A 1 101 ? 4.816 14.586 6.918 1 89.25 101 PHE A N 1
ATOM 842 C CA . PHE A 1 101 ? 5.734 14.781 8.031 1 89.25 101 PHE A CA 1
ATOM 843 C C . PHE A 1 101 ? 5.012 14.625 9.367 1 89.25 101 PHE A C 1
ATOM 845 O O . PHE A 1 101 ? 3.805 14.867 9.453 1 89.25 101 PHE A O 1
ATOM 852 N N . CYS A 1 102 ? 5.773 14.086 10.367 1 93.94 102 CYS A N 1
ATOM 853 C CA . CYS A 1 102 ? 5.242 14.055 11.727 1 93.94 102 CYS A CA 1
ATOM 854 C C . CYS A 1 102 ? 5.961 15.055 12.625 1 93.94 102 CYS A C 1
ATOM 856 O O . CYS A 1 102 ? 7.117 15.406 12.367 1 93.94 102 CYS A O 1
ATOM 858 N N . GLY A 1 103 ? 5.246 15.531 13.57 1 95.44 103 GLY A N 1
ATOM 859 C CA . GLY A 1 103 ? 5.781 16.5 14.508 1 95.44 103 GLY A CA 1
ATOM 860 C C . GLY A 1 103 ? 4.801 16.891 15.602 1 95.44 103 GLY A C 1
ATOM 861 O O . GLY A 1 103 ? 3.672 16.391 15.625 1 95.44 103 GLY A O 1
ATOM 862 N N . PHE A 1 104 ? 5.25 17.734 16.469 1 97.19 104 PHE A N 1
ATOM 863 C CA . PHE A 1 104 ? 4.43 18.172 17.594 1 97.19 104 PHE A CA 1
ATOM 864 C C . PHE A 1 104 ? 3.543 19.344 17.188 1 97.19 104 PHE A C 1
ATOM 866 O O . PHE A 1 104 ? 4.043 20.422 16.844 1 97.19 104 PHE A O 1
ATOM 873 N N . CYS A 1 105 ? 2.281 19.141 17.203 1 97.62 105 CYS A N 1
ATOM 874 C CA . CYS A 1 105 ? 1.3 20.172 16.922 1 97.62 105 CYS A CA 1
ATOM 875 C C . CYS A 1 105 ? 0.951 20.953 18.188 1 97.62 105 CYS A C 1
ATOM 877 O O . CYS A 1 105 ? 0.351 20.406 19.109 1 97.62 105 CYS A O 1
ATOM 879 N N . HIS A 1 106 ? 1.162 22.172 18.188 1 97.69 106 HIS A N 1
ATOM 880 C CA . HIS A 1 106 ? 0.959 22.984 19.391 1 97.69 106 HIS A CA 1
ATOM 881 C C . HIS A 1 106 ? -0.522 23.266 19.625 1 97.69 106 HIS A C 1
ATOM 883 O O . HIS A 1 106 ? -0.947 23.484 20.75 1 97.69 106 HIS A O 1
ATOM 889 N N . LEU A 1 107 ? -1.305 23.281 18.594 1 95.31 107 LEU A N 1
ATOM 890 C CA . LEU A 1 107 ? -2.744 23.469 18.734 1 95.31 107 LEU A CA 1
ATOM 891 C C . LEU A 1 107 ? -3.381 22.281 19.453 1 95.31 107 LEU A C 1
ATOM 893 O O . LEU A 1 107 ? -4.172 22.469 20.375 1 95.31 107 LEU A O 1
ATOM 897 N N . ARG A 1 108 ? -2.994 21.109 19.062 1 94.19 108 ARG A N 1
ATOM 898 C CA . ARG A 1 108 ? -3.588 19.891 19.609 1 94.19 108 ARG A CA 1
ATOM 899 C C . ARG A 1 108 ? -2.738 19.344 20.75 1 94.19 108 ARG A C 1
ATOM 901 O O . ARG A 1 108 ? -3.17 18.438 21.469 1 94.19 108 ARG A O 1
ATOM 908 N N . LYS A 1 109 ? -1.547 19.812 20.891 1 96.31 109 LYS A N 1
ATOM 909 C CA . LYS A 1 109 ? -0.61 19.438 21.938 1 96.31 109 LYS A CA 1
ATOM 910 C C . LYS A 1 109 ? -0.293 17.938 21.891 1 96.31 109 LYS A C 1
ATOM 912 O O . LYS A 1 109 ? -0.337 17.266 22.906 1 96.31 109 LYS A O 1
ATOM 917 N N . GLU A 1 110 ? -0.019 17.453 20.734 1 95 110 GLU A N 1
ATOM 918 C CA . GLU A 1 110 ? 0.342 16.047 20.531 1 95 110 GLU A CA 1
ATOM 919 C C . GLU A 1 110 ? 1.085 15.859 19.203 1 95 110 GLU A C 1
ATOM 921 O O . GLU A 1 110 ? 1.104 16.75 18.359 1 95 110 GLU A O 1
ATOM 926 N N . LEU A 1 111 ? 1.749 14.742 19.109 1 94.69 111 LEU A N 1
ATOM 927 C CA . LEU A 1 111 ? 2.381 14.367 17.844 1 94.69 111 LEU A CA 1
ATOM 928 C C . LEU A 1 111 ? 1.331 14.047 16.797 1 94.69 111 LEU A C 1
ATOM 930 O O . LEU A 1 111 ? 0.386 13.297 17.047 1 94.69 111 LEU A O 1
ATOM 934 N N . ARG A 1 112 ? 1.499 14.633 15.609 1 95.12 112 ARG A N 1
ATOM 935 C CA . ARG A 1 112 ? 0.555 14.422 14.516 1 95.12 112 ARG A CA 1
ATOM 936 C C . ARG A 1 112 ? 1.283 14.234 13.195 1 95.12 112 ARG A C 1
ATOM 938 O O . ARG A 1 112 ? 2.453 14.602 13.062 1 95.12 112 ARG A O 1
ATOM 945 N N . ASP A 1 113 ? 0.549 13.617 12.32 1 94.31 113 ASP A N 1
ATOM 946 C CA . ASP A 1 113 ? 1.003 13.484 10.938 1 94.31 113 ASP A CA 1
ATOM 947 C C . ASP A 1 113 ? 0.297 14.484 10.023 1 94.31 113 ASP A C 1
ATOM 949 O O . ASP A 1 113 ? -0.906 14.711 10.164 1 94.31 113 ASP A O 1
ATOM 953 N N . PHE A 1 114 ? 1.054 15.062 9.164 1 94.94 114 PHE A N 1
ATOM 954 C CA . PHE A 1 114 ? 0.521 16.016 8.203 1 94.94 114 PHE A CA 1
ATOM 955 C C . PHE A 1 114 ? 0.907 15.625 6.781 1 94.94 114 PHE A C 1
ATOM 957 O O . PHE A 1 114 ? 2.09 15.453 6.48 1 94.94 114 PHE A O 1
ATOM 964 N N . ALA A 1 115 ? -0.138 15.469 5.957 1 91.75 115 ALA A N 1
ATOM 965 C CA . ALA A 1 115 ? 0.139 15.25 4.539 1 91.75 115 ALA A CA 1
ATOM 966 C C . ALA A 1 115 ? 0.656 16.516 3.877 1 91.75 115 ALA A C 1
ATOM 968 O O . ALA A 1 115 ? 0.073 17.594 4.047 1 91.75 115 ALA A O 1
ATOM 969 N N . LEU A 1 116 ? 1.676 16.406 3.1 1 89.44 116 LEU A N 1
ATOM 970 C CA . LEU A 1 116 ? 2.291 17.594 2.506 1 89.44 116 LEU A CA 1
ATOM 971 C C . LEU A 1 116 ? 1.372 18.219 1.461 1 89.44 116 LEU A C 1
ATOM 973 O O . LEU A 1 116 ? 1.373 19.438 1.276 1 89.44 116 LEU A O 1
ATOM 977 N N . ASP A 1 117 ? 0.611 17.359 0.801 1 88.19 117 ASP A N 1
ATOM 978 C CA . ASP A 1 117 ? -0.234 17.859 -0.281 1 88.19 117 ASP A CA 1
ATOM 979 C C . ASP A 1 117 ? -1.472 18.562 0.267 1 88.19 117 ASP A C 1
ATOM 981 O O . ASP A 1 117 ? -2.262 19.125 -0.496 1 88.19 117 ASP A O 1
ATOM 985 N N . ARG A 1 118 ? -1.629 18.609 1.549 1 94.88 118 ARG A N 1
ATOM 986 C CA . ARG A 1 118 ? -2.756 19.312 2.16 1 94.88 118 ARG A CA 1
ATOM 987 C C . ARG A 1 118 ? -2.314 20.625 2.777 1 94.88 118 ARG A C 1
ATOM 989 O O . ARG A 1 118 ? -3.119 21.344 3.383 1 94.88 118 ARG A O 1
ATOM 996 N N . ILE A 1 119 ? -1.092 20.906 2.658 1 95.19 119 ILE A N 1
ATOM 997 C CA . ILE A 1 119 ? -0.553 22.156 3.156 1 95.19 119 ILE A CA 1
ATOM 998 C C . ILE A 1 119 ? -0.688 23.25 2.084 1 95.19 119 ILE A C 1
ATOM 1000 O O . ILE A 1 119 ? -0.075 23.141 1.019 1 95.19 119 ILE A O 1
ATOM 1004 N N . GLN A 1 120 ? -1.394 24.219 2.387 1 95.06 120 GLN A N 1
ATOM 1005 C CA . GLN A 1 120 ? -1.638 25.281 1.422 1 95.06 120 GLN A CA 1
ATOM 1006 C C . GLN A 1 120 ? -0.546 26.344 1.491 1 95.06 120 GLN A C 1
ATOM 1008 O O . GLN A 1 120 ? -0.21 26.969 0.479 1 95.06 120 GLN A O 1
ATOM 1013 N N . SER A 1 121 ? -0.113 26.609 2.699 1 96.25 121 SER A N 1
ATOM 1014 C CA . SER A 1 121 ? 0.996 27.531 2.914 1 96.25 121 SER A CA 1
ATOM 1015 C C . SER A 1 121 ? 1.845 27.109 4.109 1 96.25 121 SER A C 1
ATOM 1017 O O . SER A 1 121 ? 1.361 26.406 5.004 1 96.25 121 SER A O 1
ATOM 1019 N N . ILE A 1 122 ? 3.062 27.484 4.07 1 96.62 122 ILE A N 1
ATOM 1020 C CA . ILE A 1 122 ? 4.012 27.125 5.117 1 96.62 122 ILE A CA 1
ATOM 1021 C C . ILE A 1 122 ? 4.98 28.281 5.348 1 96.62 122 ILE A C 1
ATOM 1023 O O . ILE A 1 122 ? 5.5 28.875 4.395 1 96.62 122 ILE A O 1
ATOM 1027 N N . ASP A 1 123 ? 5.164 28.594 6.562 1 97 123 ASP A N 1
ATOM 1028 C CA . ASP A 1 123 ? 6.145 29.594 6.977 1 97 123 ASP A CA 1
ATOM 1029 C C . ASP A 1 123 ? 7.078 29.031 8.047 1 97 123 ASP A C 1
ATOM 1031 O O . ASP A 1 123 ? 6.617 28.5 9.055 1 97 123 ASP A O 1
ATOM 1035 N N . ILE A 1 124 ? 8.352 29.172 7.797 1 96.56 124 ILE A N 1
ATOM 1036 C CA . ILE A 1 124 ? 9.336 28.828 8.812 1 96.56 124 ILE A CA 1
ATOM 1037 C C . ILE A 1 124 ? 9.516 29.984 9.781 1 96.56 124 ILE A C 1
ATOM 1039 O O . ILE A 1 124 ? 9.82 31.109 9.367 1 96.56 124 ILE A O 1
ATOM 1043 N N . THR A 1 125 ? 9.359 29.688 11.008 1 97.62 125 THR A N 1
ATOM 1044 C CA . THR A 1 125 ? 9.477 30.75 11.992 1 97.62 125 THR A CA 1
ATOM 1045 C C . THR A 1 125 ? 10.898 30.844 12.531 1 97.62 125 THR A C 1
ATOM 1047 O O . THR A 1 125 ? 11.758 30.031 12.172 1 97.62 125 THR A O 1
ATOM 1050 N N . SER A 1 126 ? 11.055 31.844 13.422 1 96.38 126 SER A N 1
ATOM 1051 C CA . SER A 1 126 ? 12.352 32 14.078 1 96.38 126 SER A CA 1
ATOM 1052 C C . SER A 1 126 ? 12.438 31.172 15.352 1 96.38 126 SER A C 1
ATOM 1054 O O . SER A 1 126 ? 13.516 31 15.922 1 96.38 126 SER A O 1
ATOM 1056 N N . GLU A 1 127 ? 11.375 30.656 15.727 1 97.44 127 GLU A N 1
ATOM 1057 C CA . GLU A 1 127 ? 11.344 29.859 16.953 1 97.44 127 GLU A CA 1
ATOM 1058 C C . GLU A 1 127 ? 12 28.5 16.734 1 97.44 127 GLU A C 1
ATOM 1060 O O . GLU A 1 127 ? 11.758 27.828 15.727 1 97.44 127 GLU A O 1
ATOM 1065 N N . LYS A 1 128 ? 12.758 28.141 17.75 1 96.69 128 LYS A N 1
ATOM 1066 C CA . LYS A 1 128 ? 13.445 26.859 17.672 1 96.69 128 LYS A CA 1
ATOM 1067 C C . LYS A 1 128 ? 12.75 25.812 18.547 1 96.69 128 LYS A C 1
ATOM 1069 O O . LYS A 1 128 ? 12 26.156 19.469 1 96.69 128 LYS A O 1
ATOM 1074 N N . PHE A 1 129 ? 12.945 24.547 18.219 1 95.75 129 PHE A N 1
ATOM 1075 C CA . PHE A 1 129 ? 12.484 23.453 19.062 1 95.75 129 PHE A CA 1
ATOM 1076 C C . PHE A 1 129 ? 13.594 22.422 19.266 1 95.75 129 PHE A C 1
ATOM 1078 O O . PHE A 1 129 ? 14.641 22.484 18.609 1 95.75 129 PHE A O 1
ATOM 1085 N N . GLU A 1 130 ? 13.367 21.609 20.281 1 91.88 130 GLU A N 1
ATOM 1086 C CA . GLU A 1 130 ? 14.227 20.453 20.531 1 91.88 130 GLU A CA 1
ATOM 1087 C C . GLU A 1 130 ? 13.469 19.156 20.312 1 91.88 130 GLU A C 1
ATOM 1089 O O . GLU A 1 130 ? 12.297 19.031 20.672 1 91.88 130 GLU A O 1
ATOM 1094 N N . PHE A 1 131 ? 14.211 18.25 19.672 1 88.5 131 PHE A N 1
ATOM 1095 C CA . PHE A 1 131 ? 13.609 16.938 19.562 1 88.5 131 PHE A CA 1
ATOM 1096 C C . PHE A 1 131 ? 13.398 16.328 20.953 1 88.5 131 PHE A C 1
ATOM 1098 O O . PHE A 1 131 ? 14.258 16.438 21.828 1 88.5 131 PHE A O 1
ATOM 1105 N N . PRO A 1 132 ? 12.266 15.797 21.125 1 90.25 132 PRO A N 1
ATOM 1106 C CA . PRO A 1 132 ? 12.141 15.047 22.375 1 90.25 132 PRO A CA 1
ATOM 1107 C C . PRO A 1 132 ? 13.156 13.914 22.5 1 90.25 132 PRO A C 1
ATOM 1109 O O . PRO A 1 132 ? 13.461 13.25 21.5 1 90.25 132 PRO A O 1
ATOM 1112 N N . LYS A 1 133 ? 13.656 13.656 23.672 1 86.25 133 LYS A N 1
ATOM 1113 C CA . LYS A 1 133 ? 14.695 12.656 23.906 1 86.25 133 LYS A CA 1
ATOM 1114 C C . LYS A 1 133 ? 14.203 11.258 23.547 1 86.25 133 LYS A C 1
ATOM 1116 O O . LYS A 1 133 ? 14.992 10.414 23.094 1 86.25 133 LYS A O 1
ATOM 1121 N N . ASP A 1 134 ? 13 11.086 23.625 1 88.5 134 ASP A N 1
ATOM 1122 C CA . ASP A 1 134 ? 12.469 9.742 23.438 1 88.5 134 ASP A CA 1
ATOM 1123 C C . ASP A 1 134 ? 11.836 9.578 22.062 1 88.5 134 ASP A C 1
ATOM 1125 O O . ASP A 1 134 ? 11.234 8.547 21.766 1 88.5 134 ASP A O 1
ATOM 1129 N N . PHE A 1 135 ? 12.047 10.586 21.219 1 87.12 135 PHE A N 1
ATOM 1130 C CA . PHE A 1 135 ? 11.438 10.477 19.906 1 87.12 135 PHE A CA 1
ATOM 1131 C C . PHE A 1 135 ? 12.281 9.594 18.984 1 87.12 135 PHE A C 1
ATOM 1133 O O . PHE A 1 135 ? 13.484 9.828 18.828 1 87.12 135 PHE A O 1
ATOM 1140 N N . ASN A 1 136 ? 11.648 8.539 18.469 1 81.75 136 ASN A N 1
ATOM 1141 C CA . ASN A 1 136 ? 12.211 7.617 17.484 1 81.75 136 ASN A CA 1
ATOM 1142 C C . ASN A 1 136 ? 11.266 7.426 16.297 1 81.75 136 ASN A C 1
ATOM 1144 O O . ASN A 1 136 ? 10.195 6.84 16.438 1 81.75 136 ASN A O 1
ATOM 1148 N N . PRO A 1 137 ? 11.68 8.039 15.148 1 82.06 137 PRO A N 1
ATOM 1149 C CA . PRO A 1 137 ? 10.781 7.961 13.992 1 82.06 137 PRO A CA 1
ATOM 1150 C C . PRO A 1 137 ? 10.414 6.523 13.617 1 82.06 137 PRO A C 1
ATOM 1152 O O . PRO A 1 137 ? 9.281 6.258 13.211 1 82.06 137 PRO A O 1
ATOM 1155 N N . LYS A 1 138 ? 11.32 5.602 13.703 1 76.94 138 LYS A N 1
ATOM 1156 C CA . LYS A 1 138 ? 11.039 4.207 13.375 1 76.94 138 LYS A CA 1
ATOM 1157 C C . LYS A 1 138 ? 9.961 3.635 14.289 1 76.94 138 LYS A C 1
ATOM 1159 O O . LYS A 1 138 ? 9.031 2.977 13.82 1 76.94 138 LYS A O 1
ATOM 1164 N N . GLU A 1 139 ? 10.148 3.867 15.531 1 81.62 139 GLU A N 1
ATOM 1165 C CA . GLU A 1 139 ? 9.148 3.398 16.5 1 81.62 139 GLU A CA 1
ATOM 1166 C C . GLU A 1 139 ? 7.801 4.074 16.266 1 81.62 139 GLU A C 1
ATOM 1168 O O . GLU A 1 139 ? 6.758 3.42 16.328 1 81.62 139 GLU A O 1
ATOM 1173 N N . TYR A 1 140 ? 7.883 5.371 16.031 1 86.62 140 TYR A N 1
ATOM 1174 C CA . TYR A 1 140 ? 6.66 6.137 15.812 1 86.62 140 TYR A CA 1
ATOM 1175 C C . TYR A 1 140 ? 5.887 5.602 14.617 1 86.62 140 TYR A C 1
ATOM 1177 O O . TYR A 1 140 ? 4.66 5.473 14.664 1 86.62 140 TYR A O 1
ATOM 1185 N N . LEU A 1 141 ? 6.586 5.234 13.57 1 84.06 141 LEU A N 1
ATOM 1186 C CA . LEU A 1 141 ? 5.957 4.855 12.312 1 84.06 141 LEU A CA 1
ATOM 1187 C C . LEU A 1 141 ? 5.578 3.377 12.312 1 84.06 141 LEU A C 1
ATOM 1189 O O . LEU A 1 141 ? 4.766 2.938 11.5 1 84.06 141 LEU A O 1
ATOM 1193 N N . SER A 1 142 ? 6.113 2.6 13.219 1 81.31 142 SER A N 1
ATOM 1194 C CA . SER A 1 142 ? 5.855 1.164 13.25 1 81.31 142 SER A CA 1
ATOM 1195 C C . SER A 1 142 ? 4.664 0.84 14.148 1 81.31 142 SER A C 1
ATOM 1197 O O . SER A 1 142 ? 4.137 -0.274 14.109 1 81.31 142 SER A O 1
ATOM 1199 N N . LYS A 1 143 ? 4.203 1.768 14.852 1 86.06 143 LYS A N 1
ATOM 1200 C CA . LYS A 1 143 ? 3.17 1.519 15.852 1 86.06 143 LYS A CA 1
ATOM 1201 C C . LYS A 1 143 ? 1.812 1.293 15.188 1 86.06 143 LYS A C 1
ATOM 1203 O O . LYS A 1 143 ? 1.094 0.354 15.539 1 86.06 143 LYS A O 1
ATOM 1208 N N . PRO A 1 144 ? 1.479 2.139 14.305 1 88.75 144 PRO A N 1
ATOM 1209 C CA . PRO A 1 144 ? 0.155 1.938 13.711 1 88.75 144 PRO A CA 1
ATOM 1210 C C . PRO A 1 144 ? 0.09 0.704 12.812 1 88.75 144 PRO A C 1
ATOM 1212 O O . PRO A 1 144 ? 1.122 0.236 12.328 1 88.75 144 PRO A O 1
ATOM 1215 N N . PHE A 1 145 ? -1.079 0.129 12.695 1 87.44 145 PHE A N 1
ATOM 1216 C CA . PHE A 1 145 ? -1.292 -0.959 11.75 1 87.44 145 PHE A CA 1
ATOM 1217 C C . PHE A 1 145 ? -0.939 -0.521 10.336 1 87.44 145 PHE A C 1
ATOM 1219 O O . PHE A 1 145 ? -0.289 -1.262 9.594 1 87.44 145 PHE A O 1
ATOM 1226 N N . ARG A 1 146 ? -1.385 0.604 9.984 1 86.5 146 ARG A N 1
ATOM 1227 C CA . ARG A 1 146 ? -0.992 1.275 8.75 1 86.5 146 ARG A CA 1
ATOM 1228 C C . ARG A 1 146 ? -0.499 2.691 9.031 1 86.5 146 ARG A C 1
ATOM 1230 O O . ARG A 1 146 ? 0.592 2.879 9.57 1 86.5 146 ARG A O 1
ATOM 1237 N N . ILE A 1 147 ? -1.363 3.674 8.93 1 85.5 147 ILE A N 1
ATOM 1238 C CA . ILE A 1 147 ? -0.88 5.039 9.117 1 85.5 147 ILE A CA 1
ATOM 1239 C C . ILE A 1 147 ? -1.683 5.727 10.219 1 85.5 147 ILE A C 1
ATOM 1241 O O . ILE A 1 147 ? -1.204 6.68 10.844 1 85.5 147 ILE A O 1
ATOM 1245 N N . TYR A 1 148 ? -2.883 5.277 10.438 1 87.44 148 TYR A N 1
ATOM 1246 C CA . TYR A 1 148 ? -3.746 5.957 11.398 1 87.44 148 TYR A CA 1
ATOM 1247 C C . TYR A 1 148 ? -3.311 5.664 12.828 1 87.44 148 TYR A C 1
ATOM 1249 O O . TYR A 1 148 ? -3.074 4.508 13.188 1 87.44 148 TYR A O 1
ATOM 1257 N N . LYS A 1 149 ? -3.252 6.758 13.484 1 86.31 149 LYS A N 1
ATOM 1258 C CA . LYS A 1 149 ? -2.916 6.652 14.906 1 86.31 149 LYS A CA 1
ATOM 1259 C C . LYS A 1 149 ? -4.141 6.91 15.781 1 86.31 149 LYS A C 1
ATOM 1261 O O . LYS A 1 149 ? -5.176 7.363 15.289 1 86.31 149 LYS A O 1
ATOM 1266 N N . GLY A 1 150 ? -4.145 6.512 16.969 1 83.94 150 GLY A N 1
ATOM 1267 C CA . GLY A 1 150 ? -5.207 6.754 17.938 1 83.94 150 GLY A CA 1
ATOM 1268 C C . GLY A 1 150 ? -6.344 5.75 17.828 1 83.94 150 GLY A C 1
ATOM 1269 O O . GLY A 1 150 ? -6.391 4.953 16.891 1 83.94 150 GLY A O 1
ATOM 1270 N N . SER A 1 151 ? -7.195 5.707 18.781 1 87.94 151 SER A N 1
ATOM 1271 C CA . SER A 1 151 ? -8.359 4.832 18.875 1 87.94 151 SER A CA 1
ATOM 1272 C C . SER A 1 151 ? -7.988 3.381 18.594 1 87.94 151 SER A C 1
ATOM 1274 O O . SER A 1 151 ? -8.625 2.721 17.766 1 87.94 151 SER A O 1
ATOM 1276 N N . PHE A 1 152 ? -7 2.939 19.266 1 92.19 152 PHE A N 1
ATOM 1277 C CA . PHE A 1 152 ? -6.512 1.581 19.062 1 92.19 152 PHE A CA 1
ATOM 1278 C C . PHE A 1 152 ? -7.441 0.563 19.703 1 92.19 152 PHE A C 1
ATOM 1280 O O . PHE A 1 152 ? -7.934 0.783 20.812 1 92.19 152 PHE A O 1
ATOM 1287 N N . ILE A 1 153 ? -7.676 -0.474 18.984 1 95.62 153 ILE A N 1
ATOM 1288 C CA . ILE A 1 153 ? -8.422 -1.61 19.516 1 95.62 153 ILE A CA 1
ATOM 1289 C C . ILE A 1 153 ? -7.652 -2.902 19.25 1 95.62 153 ILE A C 1
ATOM 1291 O O . ILE A 1 153 ? -6.801 -2.951 18.359 1 95.62 153 ILE A O 1
ATOM 1295 N N . LYS A 1 154 ? -7.859 -3.834 20.109 1 96.5 154 LYS A N 1
ATOM 1296 C CA . LYS A 1 154 ? -7.402 -5.199 19.844 1 96.5 154 LYS A CA 1
ATOM 1297 C C . LYS A 1 154 ? -8.477 -6.012 19.125 1 96.5 154 LYS A C 1
ATOM 1299 O O . LYS A 1 154 ? -9.602 -6.137 19.625 1 96.5 154 LYS A O 1
ATOM 1304 N N . MET A 1 155 ? -8.125 -6.535 17.984 1 97.31 155 MET A N 1
ATOM 1305 C CA . MET A 1 155 ? -9.109 -7.242 17.156 1 97.31 155 MET A CA 1
ATOM 1306 C C . MET A 1 155 ? -8.688 -8.688 16.938 1 97.31 155 MET A C 1
ATOM 1308 O O . MET A 1 155 ? -7.5 -8.977 16.766 1 97.31 155 MET A O 1
ATOM 1312 N N . LYS A 1 156 ? -9.594 -9.562 17.047 1 97.88 156 LYS A N 1
ATOM 1313 C CA . LYS A 1 156 ? -9.453 -10.953 16.641 1 97.88 156 LYS A CA 1
ATOM 1314 C C . LYS A 1 156 ? -10.344 -11.266 15.438 1 97.88 156 LYS A C 1
ATOM 1316 O O . LYS A 1 156 ? -11.555 -11.047 15.477 1 97.88 156 LYS A O 1
ATOM 1321 N N . VAL A 1 157 ? -9.781 -11.797 14.43 1 97.5 157 VAL A N 1
ATOM 1322 C CA . VAL A 1 157 ? -10.516 -12.047 13.195 1 97.5 157 VAL A CA 1
ATOM 1323 C C . VAL A 1 157 ? -10.258 -13.477 12.719 1 97.5 157 VAL A C 1
ATOM 1325 O O . VAL A 1 157 ? -9.133 -13.969 12.781 1 97.5 157 VAL A O 1
ATOM 1328 N N . LEU A 1 158 ? -11.312 -14.117 12.281 1 97.75 158 LEU A N 1
ATOM 1329 C CA . LEU A 1 158 ? -11.234 -15.438 11.656 1 97.75 158 LEU A CA 1
ATOM 1330 C C . LEU A 1 158 ? -11.25 -15.32 10.133 1 97.75 158 LEU A C 1
ATOM 1332 O O . LEU A 1 158 ? -12.156 -14.711 9.562 1 97.75 158 LEU A O 1
ATOM 1336 N N . PHE A 1 159 ? -10.273 -15.805 9.516 1 97.44 159 PHE A N 1
ATOM 1337 C CA . PHE A 1 159 ? -10.234 -15.922 8.062 1 97.44 159 PHE A CA 1
ATOM 1338 C C . PHE A 1 159 ? -10.5 -17.359 7.621 1 97.44 159 PHE A C 1
ATOM 1340 O O . PHE A 1 159 ? -10 -18.297 8.234 1 97.44 159 PHE A O 1
ATOM 1347 N N . ASP A 1 160 ? -11.281 -17.531 6.57 1 96 160 ASP A N 1
ATOM 1348 C CA . ASP A 1 160 ? -11.562 -18.891 6.102 1 96 160 ASP A CA 1
ATOM 1349 C C . ASP A 1 160 ? -10.328 -19.5 5.441 1 96 160 ASP A C 1
ATOM 1351 O O . ASP A 1 160 ? -9.297 -18.844 5.297 1 96 160 ASP A O 1
ATOM 1355 N N . SER A 1 161 ? -10.422 -20.781 5.098 1 95.06 161 SER A N 1
ATOM 1356 C CA . SER A 1 161 ? -9.273 -21.547 4.629 1 95.06 161 SER A CA 1
ATOM 1357 C C . SER A 1 161 ? -8.703 -20.953 3.344 1 95.06 161 SER A C 1
ATOM 1359 O O . SER A 1 161 ? -7.496 -21 3.117 1 95.06 161 SER A O 1
ATOM 1361 N N . TYR A 1 162 ? -9.57 -20.406 2.576 1 93.56 162 TYR A N 1
ATOM 1362 C CA . TYR A 1 162 ? -9.109 -19.797 1.331 1 93.56 162 TYR A CA 1
ATOM 1363 C C . TYR A 1 162 ? -8.242 -18.578 1.606 1 93.56 162 TYR A C 1
ATOM 1365 O O . TYR A 1 162 ? -7.078 -18.531 1.194 1 93.56 162 TYR A O 1
ATOM 1373 N N . GLN A 1 163 ? -8.758 -17.641 2.291 1 94.94 163 GLN A N 1
ATOM 1374 C CA . GLN A 1 163 ? -8.062 -16.375 2.551 1 94.94 163 GLN A CA 1
ATOM 1375 C C . GLN A 1 163 ? -6.887 -16.594 3.502 1 94.94 163 GLN A C 1
ATOM 1377 O O . GLN A 1 163 ? -5.93 -15.812 3.498 1 94.94 163 GLN A O 1
ATOM 1382 N N . ALA A 1 164 ? -6.938 -17.609 4.273 1 95.25 164 ALA A N 1
ATOM 1383 C CA . ALA A 1 164 ? -5.91 -17.906 5.266 1 95.25 164 ALA A CA 1
ATOM 1384 C C . ALA A 1 164 ? -4.543 -18.078 4.609 1 95.25 164 ALA A C 1
ATOM 1386 O O . ALA A 1 164 ? -3.518 -17.719 5.191 1 95.25 164 ALA A O 1
ATOM 1387 N N . ARG A 1 165 ? -4.508 -18.594 3.494 1 91.69 165 ARG A N 1
ATOM 1388 C CA . ARG A 1 165 ? -3.258 -18.844 2.781 1 91.69 165 ARG A CA 1
ATOM 1389 C C . ARG A 1 165 ? -2.461 -17.547 2.617 1 91.69 165 ARG A C 1
ATOM 1391 O O . ARG A 1 165 ? -1.25 -17.531 2.852 1 91.69 165 ARG A O 1
ATOM 1398 N N . TRP A 1 166 ? -3.156 -16.484 2.268 1 91.44 166 TRP A N 1
ATOM 1399 C CA . TRP A 1 166 ? -2.516 -15.18 2.094 1 91.44 166 TRP A CA 1
ATOM 1400 C C . TRP A 1 166 ? -2.15 -14.57 3.441 1 91.44 166 TRP A C 1
ATOM 1402 O O . TRP A 1 166 ? -1.071 -13.992 3.596 1 91.44 166 TRP A O 1
ATOM 1412 N N . ILE A 1 167 ? -3.008 -14.711 4.359 1 93.19 167 ILE A N 1
ATOM 1413 C CA . ILE A 1 167 ? -2.836 -14.094 5.672 1 93.19 167 ILE A CA 1
ATOM 1414 C C . ILE A 1 167 ? -1.593 -14.664 6.352 1 93.19 167 ILE A C 1
ATOM 1416 O O . ILE A 1 167 ? -0.815 -13.922 6.961 1 93.19 167 ILE A O 1
ATOM 1420 N N . LYS A 1 168 ? -1.372 -15.906 6.164 1 90.88 168 LYS A N 1
ATOM 1421 C CA . LYS A 1 168 ? -0.279 -16.594 6.844 1 90.88 168 LYS A CA 1
ATOM 1422 C C . LYS A 1 168 ? 1.062 -16.281 6.184 1 90.88 168 LYS A C 1
ATOM 1424 O O . LYS A 1 168 ? 2.119 -16.5 6.781 1 90.88 168 LYS A O 1
ATOM 1429 N N . GLU A 1 169 ? 1.04 -15.789 5.031 1 87.38 169 GLU A N 1
ATOM 1430 C CA . GLU A 1 169 ? 2.256 -15.555 4.258 1 87.38 169 GLU A CA 1
ATOM 1431 C C . GLU A 1 169 ? 2.953 -14.273 4.707 1 87.38 169 GLU A C 1
ATOM 1433 O O . GLU A 1 169 ? 4.129 -14.062 4.406 1 87.38 169 GLU A O 1
ATOM 1438 N N . ARG A 1 170 ? 2.182 -13.477 5.438 1 85.12 170 ARG A N 1
ATOM 1439 C CA . ARG A 1 170 ? 2.691 -12.133 5.699 1 85.12 170 ARG A CA 1
ATOM 1440 C C . ARG A 1 170 ? 2.742 -11.852 7.195 1 85.12 170 ARG A C 1
ATOM 1442 O O . ARG A 1 170 ? 2.025 -12.484 7.977 1 85.12 170 ARG A O 1
ATOM 1449 N N . ILE A 1 171 ? 3.689 -11.055 7.504 1 85.44 171 ILE A N 1
ATOM 1450 C CA . ILE A 1 171 ? 3.645 -10.398 8.805 1 85.44 171 ILE A CA 1
ATOM 1451 C C . ILE A 1 171 ? 3.014 -9.016 8.664 1 85.44 171 ILE A C 1
ATOM 1453 O O . ILE A 1 171 ? 3.625 -8.102 8.109 1 85.44 171 ILE A O 1
ATOM 1457 N N . TRP A 1 172 ? 1.834 -8.914 9.125 1 87.69 172 TRP A N 1
ATOM 1458 C CA . TRP A 1 172 ? 1.029 -7.711 8.938 1 87.69 172 TRP A CA 1
ATOM 1459 C C . TRP A 1 172 ? 1.419 -6.633 9.945 1 87.69 172 TRP A C 1
ATOM 1461 O O . TRP A 1 172 ? 1.283 -5.438 9.672 1 87.69 172 TRP A O 1
ATOM 1471 N N . HIS A 1 173 ? 1.873 -7.027 11.094 1 87.88 173 HIS A N 1
ATOM 1472 C CA . HIS A 1 173 ? 2.295 -6.152 12.18 1 87.88 173 HIS A CA 1
ATOM 1473 C C . HIS A 1 173 ? 3.086 -6.918 13.234 1 87.88 173 HIS A C 1
ATOM 1475 O O . HIS A 1 173 ? 2.805 -8.086 13.5 1 87.88 173 HIS A O 1
ATOM 1481 N N . PRO A 1 174 ? 3.967 -6.254 13.914 1 85.19 174 PRO A N 1
ATOM 1482 C CA . PRO A 1 174 ? 4.762 -6.941 14.93 1 85.19 174 PRO A CA 1
ATOM 1483 C C . PRO A 1 174 ? 3.924 -7.414 16.109 1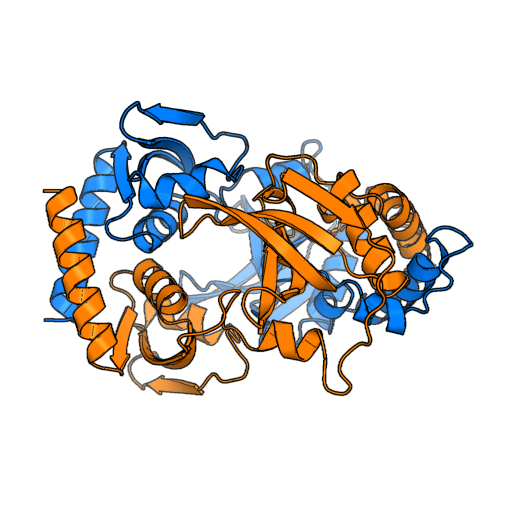 85.19 174 PRO A C 1
ATOM 1485 O O . PRO A 1 174 ? 4.309 -8.359 16.812 1 85.19 174 PRO A O 1
ATOM 1488 N N . ASN A 1 175 ? 2.859 -6.824 16.391 1 90.81 175 ASN A N 1
ATOM 1489 C CA . ASN A 1 175 ? 2.045 -7.164 17.547 1 90.81 175 ASN A CA 1
ATOM 1490 C C . ASN A 1 175 ? 1.063 -8.289 17.234 1 90.81 175 ASN A C 1
ATOM 1492 O O . ASN A 1 175 ? 0.248 -8.664 18.078 1 90.81 175 ASN A O 1
ATOM 1496 N N . GLN A 1 176 ? 1.207 -8.875 16.109 1 94.19 176 GLN A N 1
ATOM 1497 C CA . GLN A 1 176 ? 0.21 -9.844 15.664 1 94.19 176 GLN A CA 1
ATOM 1498 C C . GLN A 1 176 ? 0.4 -11.188 16.375 1 94.19 176 GLN A C 1
ATOM 1500 O O . GLN A 1 176 ? 1.511 -11.523 16.781 1 94.19 176 GLN A O 1
ATOM 1505 N N . LYS A 1 177 ? -0.679 -11.922 16.578 1 96 177 LYS A N 1
ATOM 1506 C CA . LYS A 1 177 ? -0.702 -13.336 16.938 1 96 177 LYS A CA 1
ATOM 1507 C C . LYS A 1 177 ? -1.514 -14.148 15.938 1 96 177 LYS A C 1
ATOM 1509 O O . LYS A 1 177 ? -2.641 -13.781 15.594 1 96 177 LYS A O 1
ATOM 1514 N N . VAL A 1 178 ? -0.929 -15.172 15.516 1 95.69 178 VAL A N 1
ATOM 1515 C CA . VAL A 1 178 ? -1.572 -16 14.5 1 95.69 178 VAL A CA 1
ATOM 1516 C C . VAL A 1 178 ? -1.817 -17.406 15.047 1 95.69 178 VAL A C 1
ATOM 1518 O O . VAL A 1 178 ? -0.917 -18.016 15.633 1 95.69 178 VAL A O 1
ATOM 1521 N N . GLU A 1 179 ? -2.996 -17.859 14.906 1 97.06 179 GLU A N 1
ATOM 1522 C CA . GLU A 1 179 ? -3.377 -19.219 15.273 1 97.06 179 GLU A CA 1
ATOM 1523 C C . GLU A 1 179 ? -3.988 -19.969 14.094 1 97.06 179 GLU A C 1
ATOM 1525 O O . GLU A 1 179 ? -5.023 -19.547 13.562 1 97.06 179 GLU A O 1
ATOM 1530 N N . GLU A 1 180 ? -3.363 -21.016 13.789 1 96.06 180 GLU A N 1
ATOM 1531 C CA . GLU A 1 180 ? -3.893 -21.859 12.719 1 96.06 180 GLU A CA 1
ATOM 1532 C C . GLU A 1 180 ? -4.797 -22.953 13.273 1 96.06 180 GLU A C 1
ATOM 1534 O O . GLU A 1 180 ? -4.422 -23.656 14.203 1 96.06 180 GLU A O 1
ATOM 1539 N N . LEU A 1 181 ? -5.914 -23.062 12.68 1 96.88 181 LEU A N 1
ATOM 1540 C CA . LEU A 1 181 ? -6.867 -24.078 13.094 1 96.88 181 LEU A CA 1
ATOM 1541 C C . LEU A 1 181 ? -6.742 -25.328 12.227 1 96.88 181 LEU A C 1
ATOM 1543 O O . LEU A 1 181 ? -6.215 -25.266 11.117 1 96.88 181 LEU A O 1
ATOM 1547 N N . GLU A 1 182 ? -7.277 -26.438 12.68 1 95.62 182 GLU A N 1
ATOM 1548 C CA . GLU A 1 182 ? -7.207 -27.703 11.961 1 95.62 182 GLU A CA 1
ATOM 1549 C C . GLU A 1 182 ? -8 -27.641 10.656 1 95.62 182 GLU A C 1
ATOM 1551 O O . GLU A 1 182 ? -7.66 -28.312 9.688 1 95.62 182 GLU A O 1
ATOM 1556 N N . THR A 1 183 ? -8.953 -26.812 10.594 1 94.88 183 THR A N 1
ATOM 1557 C CA . THR A 1 183 ? -9.836 -26.688 9.438 1 94.88 183 THR A CA 1
ATOM 1558 C C . THR A 1 183 ? -9.141 -25.922 8.312 1 94.88 183 THR A C 1
ATOM 1560 O O . THR A 1 183 ? -9.664 -25.844 7.195 1 94.88 183 THR A O 1
ATOM 1563 N N . GLY A 1 184 ? -8.008 -25.328 8.609 1 94.62 184 GLY A N 1
ATOM 1564 C CA . GLY A 1 184 ? -7.328 -24.5 7.629 1 94.62 184 GLY A CA 1
ATOM 1565 C C . GLY A 1 184 ? -7.594 -23.016 7.824 1 94.62 184 GLY A C 1
ATOM 1566 O O . GLY A 1 184 ? -6.914 -22.172 7.227 1 94.62 184 GLY A O 1
ATOM 1567 N N . GLU A 1 185 ? -8.539 -22.781 8.664 1 97.12 185 GLU A N 1
ATOM 1568 C CA . GLU A 1 185 ? -8.82 -21.391 9.016 1 97.12 185 GLU A CA 1
ATOM 1569 C C . GLU A 1 185 ? -7.723 -20.797 9.891 1 97.12 185 GLU A C 1
ATOM 1571 O O . GLU A 1 185 ? -6.918 -21.531 10.469 1 97.12 185 GLU A O 1
ATOM 1576 N N . VAL A 1 186 ? -7.688 -19.5 9.906 1 97.75 186 VAL A N 1
ATOM 1577 C CA . VAL A 1 186 ? -6.68 -18.828 10.719 1 97.75 186 VAL A CA 1
ATOM 1578 C C . VAL A 1 186 ? -7.336 -17.719 11.539 1 97.75 186 VAL A C 1
ATOM 1580 O O . VAL A 1 186 ? -8.203 -17 11.039 1 97.75 186 VAL A O 1
ATOM 1583 N N . ILE A 1 187 ? -6.965 -17.688 12.781 1 98.19 187 ILE A N 1
ATOM 1584 C CA . ILE A 1 187 ? -7.352 -16.562 13.641 1 98.19 187 ILE A CA 1
ATOM 1585 C C . ILE A 1 187 ? -6.176 -15.609 13.789 1 98.19 187 ILE A C 1
ATOM 1587 O O . ILE A 1 187 ? -5.074 -16.016 14.172 1 98.19 187 ILE A O 1
ATOM 1591 N N . LEU A 1 188 ? -6.375 -14.398 13.453 1 97.69 188 LEU A N 1
ATOM 1592 C CA . LEU A 1 188 ? -5.367 -13.352 13.586 1 97.69 188 LEU A CA 1
ATOM 1593 C C . LEU A 1 188 ? -5.773 -12.344 14.648 1 97.69 188 LEU A C 1
ATOM 1595 O O . LEU A 1 188 ? -6.891 -11.82 14.625 1 97.69 188 LEU A O 1
ATOM 1599 N N . GLU A 1 189 ? -4.914 -12.148 15.609 1 97.81 189 GLU A N 1
ATOM 1600 C CA . GLU A 1 189 ? -5.062 -11.07 16.578 1 97.81 189 GLU A CA 1
ATOM 1601 C C . GLU A 1 189 ? -4.109 -9.922 16.281 1 97.81 189 GLU A C 1
ATOM 1603 O O . GLU A 1 189 ? -2.91 -10.133 16.094 1 97.81 189 GLU A O 1
ATOM 1608 N N . ILE A 1 190 ? -4.672 -8.75 16.25 1 95.94 190 ILE A N 1
ATOM 1609 C CA . ILE A 1 190 ? -3.854 -7.594 15.898 1 95.94 190 ILE A CA 1
ATOM 1610 C C . ILE A 1 190 ? -4.414 -6.34 16.562 1 95.94 190 ILE A C 1
ATOM 1612 O O . ILE A 1 190 ? -5.609 -6.277 16.875 1 95.94 190 ILE A O 1
ATOM 1616 N N . GLU A 1 191 ? -3.57 -5.453 16.828 1 95.5 191 GLU A N 1
ATOM 1617 C CA . GLU A 1 191 ? -3.957 -4.168 17.406 1 95.5 191 GLU A CA 1
ATOM 1618 C C . GLU A 1 191 ? -3.711 -3.029 16.422 1 95.5 191 GLU A C 1
ATOM 1620 O O . GLU A 1 191 ? -2.699 -3.02 15.711 1 95.5 191 GLU A O 1
ATOM 1625 N N . GLY A 1 192 ? -4.621 -2.09 16.344 1 94 192 GLY A N 1
ATOM 1626 C CA . GLY A 1 192 ? -4.504 -0.937 15.461 1 94 192 GLY A CA 1
ATOM 1627 C C . GLY A 1 192 ? -5.684 0.012 15.562 1 94 192 GLY A C 1
ATOM 1628 O O . GLY A 1 192 ? -6.543 -0.146 16.438 1 94 192 GLY A O 1
ATOM 1629 N N . ASN A 1 193 ? -5.656 1.029 14.742 1 94.81 193 ASN A N 1
ATOM 1630 C CA . ASN A 1 193 ? -6.758 1.986 14.68 1 94.81 193 ASN A CA 1
ATOM 1631 C C . ASN A 1 193 ? -8.062 1.316 14.25 1 94.81 193 ASN A C 1
ATOM 1633 O O . ASN A 1 193 ? -8.078 0.544 13.289 1 94.81 193 ASN A O 1
ATOM 1637 N N . SER A 1 194 ? -9.117 1.632 14.938 1 93.88 194 SER A N 1
ATOM 1638 C CA . SER A 1 194 ? -10.391 0.953 14.742 1 93.88 194 SER A CA 1
ATOM 1639 C C . SER A 1 194 ? -10.906 1.148 13.32 1 93.88 194 SER A C 1
ATOM 1641 O O . SER A 1 194 ? -11.383 0.2 12.688 1 93.88 194 SER A O 1
ATOM 1643 N N . GLU A 1 195 ? -10.82 2.35 12.828 1 91.12 195 GLU A N 1
ATOM 1644 C CA . GLU A 1 195 ? -11.312 2.631 11.484 1 91.12 195 GLU A CA 1
ATOM 1645 C C . GLU A 1 195 ? -10.477 1.913 10.422 1 91.12 195 GLU A C 1
ATOM 1647 O O . GLU A 1 195 ? -11.023 1.356 9.469 1 91.12 195 GLU A O 1
ATOM 1652 N N . GLU A 1 196 ? -9.219 1.932 10.586 1 91.88 196 GLU A N 1
ATOM 1653 C CA . GLU A 1 196 ? -8.305 1.26 9.656 1 91.88 196 GLU A CA 1
ATOM 1654 C C . GLU A 1 196 ? -8.555 -0.246 9.641 1 91.88 196 GLU A C 1
ATOM 1656 O O . GLU A 1 196 ? -8.586 -0.862 8.57 1 91.88 196 GLU A O 1
ATOM 1661 N N . LEU A 1 197 ? -8.695 -0.788 10.797 1 94.06 197 LEU A N 1
ATOM 1662 C CA . LEU A 1 197 ? -8.922 -2.225 10.914 1 94.06 197 LEU A CA 1
ATOM 1663 C C . LEU A 1 197 ? -10.273 -2.605 10.32 1 94.06 197 LEU A C 1
ATOM 1665 O O . LEU A 1 197 ? -10.398 -3.639 9.656 1 94.06 197 LEU A O 1
ATOM 1669 N N . LYS A 1 198 ? -11.234 -1.784 10.555 1 93.06 198 LYS A N 1
ATOM 1670 C CA . LYS A 1 198 ? -12.562 -2.031 9.992 1 93.06 198 LYS A CA 1
ATOM 1671 C C . LYS A 1 198 ? -12.508 -2.074 8.469 1 93.06 198 LYS A C 1
ATOM 1673 O O . LYS A 1 198 ? -13.039 -3 7.848 1 93.06 198 LYS A O 1
ATOM 1678 N N . ARG A 1 199 ? -11.891 -1.13 7.863 1 92.56 199 ARG A N 1
ATOM 1679 C CA . ARG A 1 199 ? -11.766 -1.062 6.41 1 92.56 199 ARG A CA 1
ATOM 1680 C C . ARG A 1 199 ? -11 -2.264 5.871 1 92.56 199 ARG A C 1
ATOM 1682 O O . ARG A 1 199 ? -11.352 -2.812 4.824 1 92.56 199 ARG A O 1
ATOM 1689 N N . TRP A 1 200 ? -10 -2.605 6.574 1 93.62 200 TRP A N 1
ATOM 1690 C CA . TRP A 1 200 ? -9.18 -3.748 6.195 1 93.62 200 TRP A CA 1
ATOM 1691 C C . TRP A 1 200 ? -10 -5.031 6.184 1 93.62 200 TRP A C 1
ATOM 1693 O O . TRP A 1 200 ? -9.945 -5.805 5.223 1 93.62 200 TRP A O 1
ATOM 1703 N N . ILE A 1 201 ? -10.781 -5.223 7.16 1 94.06 201 ILE A N 1
ATOM 1704 C CA . ILE A 1 201 ? -11.578 -6.441 7.281 1 94.06 201 ILE A CA 1
ATOM 1705 C C . ILE A 1 201 ? -12.672 -6.453 6.211 1 94.06 201 ILE A C 1
ATOM 1707 O O . ILE A 1 201 ? -12.953 -7.496 5.617 1 94.06 201 ILE A O 1
ATOM 1711 N N . LEU A 1 202 ? -13.281 -5.309 5.98 1 92.69 202 LEU A N 1
ATOM 1712 C CA . LEU A 1 202 ? -14.344 -5.199 4.984 1 92.69 202 LEU A CA 1
ATOM 1713 C C . LEU A 1 202 ? -13.844 -5.637 3.609 1 92.69 202 LEU A C 1
ATOM 1715 O O . LEU A 1 202 ? -14.602 -6.23 2.834 1 92.69 202 LEU A O 1
ATOM 1719 N N . SER A 1 203 ? -12.625 -5.406 3.367 1 93.75 203 SER A N 1
ATOM 1720 C CA . SER A 1 203 ? -12.062 -5.688 2.053 1 93.75 203 SER A CA 1
ATOM 1721 C C . SER A 1 203 ? -12.031 -7.188 1.773 1 93.75 203 SER A C 1
ATOM 1723 O O . SER A 1 203 ? -11.867 -7.609 0.626 1 93.75 203 SER A O 1
ATOM 1725 N N . TYR A 1 204 ? -12.172 -7.988 2.771 1 93.75 204 TYR A N 1
ATOM 1726 C CA . TYR A 1 204 ? -12.086 -9.438 2.584 1 93.75 204 TYR A CA 1
ATOM 1727 C C . TYR A 1 204 ? -13.477 -10.039 2.422 1 93.75 204 TYR A C 1
ATOM 1729 O O . TYR A 1 204 ? -13.609 -11.242 2.162 1 93.75 204 TYR A O 1
ATOM 1737 N N . GLY A 1 205 ? -14.508 -9.234 2.611 1 90.56 205 GLY A N 1
ATOM 1738 C CA . GLY A 1 205 ? -15.875 -9.703 2.428 1 90.56 205 GLY A CA 1
ATOM 1739 C C . GLY A 1 205 ? -16.203 -10.922 3.27 1 90.56 205 GLY A C 1
ATOM 1740 O O . GLY A 1 205 ? -15.984 -10.922 4.48 1 90.56 205 GLY A O 1
ATOM 1741 N N . LYS A 1 206 ? -16.641 -11.969 2.568 1 91.31 206 LYS A N 1
ATOM 1742 C CA . LYS A 1 206 ? -17.125 -13.172 3.236 1 91.31 206 LYS A CA 1
ATOM 1743 C C . LYS A 1 206 ? -15.977 -14.008 3.789 1 91.31 206 LYS A C 1
ATOM 1745 O O . LYS A 1 206 ? -16.188 -14.938 4.566 1 91.31 206 LYS A O 1
ATOM 1750 N N . HIS A 1 207 ? -14.766 -13.695 3.443 1 94.56 207 HIS A N 1
ATOM 1751 C CA . HIS A 1 207 ? -13.625 -14.523 3.799 1 94.56 207 HIS A CA 1
ATOM 1752 C C . HIS A 1 207 ? -13.086 -14.164 5.18 1 94.56 207 HIS A C 1
ATOM 1754 O O . HIS A 1 207 ? -12.164 -14.805 5.684 1 94.56 207 HIS A O 1
ATOM 1760 N N . ALA A 1 208 ? -13.688 -13.125 5.812 1 95.25 208 ALA A N 1
ATOM 1761 C CA . ALA A 1 208 ? -13.234 -12.695 7.133 1 95.25 208 ALA A CA 1
ATOM 1762 C C . ALA A 1 208 ? -14.422 -12.484 8.07 1 95.25 208 ALA A C 1
ATOM 1764 O O . ALA A 1 208 ? -15.477 -12.008 7.652 1 95.25 208 ALA A O 1
ATOM 1765 N N . LYS A 1 209 ? -14.219 -12.805 9.328 1 95.06 209 LYS A N 1
ATOM 1766 C CA . LYS A 1 209 ? -15.219 -12.609 10.367 1 95.06 209 LYS A CA 1
ATOM 1767 C C . LYS A 1 209 ? -14.57 -12.117 11.664 1 95.06 209 LYS A C 1
ATOM 1769 O O . LYS A 1 209 ? -13.711 -12.789 12.234 1 95.06 209 LYS A O 1
ATOM 1774 N N . VAL A 1 210 ? -15.016 -11 12.109 1 96.38 210 VAL A N 1
ATOM 1775 C CA . VAL A 1 210 ? -14.492 -10.469 13.367 1 96.38 210 VAL A CA 1
ATOM 1776 C C . VAL A 1 210 ? -15.055 -11.266 14.539 1 96.38 210 VAL A C 1
ATOM 1778 O O . VAL A 1 210 ? -16.266 -11.414 14.672 1 96.38 210 VAL A O 1
ATOM 1781 N N . LEU A 1 211 ? -14.203 -11.742 15.32 1 96.25 211 LEU A N 1
ATOM 1782 C CA . LEU A 1 211 ? -14.594 -12.477 16.516 1 96.25 211 LEU A CA 1
ATOM 1783 C C . LEU A 1 211 ? -14.656 -11.555 17.734 1 96.25 211 LEU A C 1
ATOM 1785 O O . LEU A 1 211 ? -15.594 -11.625 18.531 1 96.25 211 LEU A O 1
ATOM 1789 N N . GLU A 1 212 ? -13.602 -10.703 17.938 1 96 212 GLU A N 1
ATOM 1790 C CA . GLU A 1 212 ? -13.477 -9.727 19.016 1 96 212 GLU A CA 1
ATOM 1791 C C . GLU A 1 212 ? -12.875 -8.422 18.516 1 96 212 GLU A C 1
ATOM 1793 O O . GLU A 1 212 ? -12.07 -8.422 17.578 1 96 212 GLU A O 1
ATOM 1798 N N . PRO A 1 213 ? -13.219 -7.246 19.203 1 96.19 213 PRO A N 1
ATOM 1799 C CA . PRO A 1 213 ? -14.227 -7.09 20.25 1 96.19 213 PRO A CA 1
ATOM 1800 C C . PRO A 1 213 ? -15.648 -7.086 19.703 1 96.19 213 PRO A C 1
ATOM 1802 O O . PRO A 1 213 ? -15.852 -6.879 18.5 1 96.19 213 PRO A O 1
ATOM 1805 N N . GLU A 1 214 ? -16.641 -7.309 20.516 1 94.19 214 GLU A N 1
ATOM 1806 C CA . GLU A 1 214 ? -18.047 -7.379 20.125 1 94.19 214 GLU A CA 1
ATOM 1807 C C . GLU A 1 214 ? -18.516 -6.051 19.531 1 94.19 214 GLU A C 1
ATOM 1809 O O . GLU A 1 214 ? -19.344 -6.031 18.609 1 94.19 214 GLU A O 1
ATOM 1814 N N . GLU A 1 215 ? -18.047 -4.977 20.078 1 93.62 215 GLU A N 1
ATOM 1815 C CA . GLU A 1 215 ? -18.422 -3.648 19.594 1 93.62 215 GLU A CA 1
ATOM 1816 C C . GLU A 1 215 ? -18.094 -3.475 18.125 1 93.62 215 GLU A C 1
ATOM 1818 O O . GLU A 1 215 ? -18.906 -2.928 17.359 1 93.62 215 GLU A O 1
ATOM 1823 N N . LEU A 1 216 ? -16.953 -3.945 17.766 1 93.19 216 LEU A N 1
ATOM 1824 C CA . LEU A 1 216 ? -16.547 -3.855 16.359 1 93.19 216 LEU A CA 1
ATOM 1825 C C . LEU A 1 216 ? -17.422 -4.754 15.484 1 93.19 216 LEU A C 1
ATOM 1827 O O . LEU A 1 216 ? -17.797 -4.367 14.375 1 93.19 216 LEU A O 1
ATOM 1831 N N . ARG A 1 217 ? -17.672 -5.91 15.953 1 92.75 217 ARG A N 1
ATOM 1832 C CA . ARG A 1 217 ? -18.531 -6.844 15.234 1 92.75 217 ARG A CA 1
ATOM 1833 C C . ARG A 1 217 ? -19.891 -6.219 14.953 1 92.75 217 ARG A C 1
ATOM 1835 O O . ARG A 1 217 ? -20.391 -6.293 13.828 1 92.75 217 ARG A O 1
ATOM 1842 N N . GLU A 1 218 ? -20.469 -5.562 15.93 1 92.75 218 GLU A N 1
ATOM 1843 C CA . GLU A 1 218 ? -21.766 -4.93 15.797 1 92.75 218 GLU A CA 1
ATOM 1844 C C . GLU A 1 218 ? -21.719 -3.73 14.859 1 92.75 218 GLU A C 1
ATOM 1846 O O . GLU A 1 218 ? -22.641 -3.506 14.07 1 92.75 218 GLU A O 1
ATOM 1851 N N . GLU A 1 219 ? -20.688 -2.994 14.969 1 91.56 219 GLU A N 1
ATOM 1852 C CA . GLU A 1 219 ? -20.5 -1.854 14.07 1 91.56 219 GLU A CA 1
ATOM 1853 C C . GLU A 1 219 ? -20.422 -2.303 12.617 1 91.56 219 GLU A C 1
ATOM 1855 O O . GLU A 1 219 ? -21 -1.666 11.734 1 91.56 219 GLU A O 1
ATOM 1860 N N . LEU A 1 220 ? -19.719 -3.369 12.391 1 91.44 220 LEU A N 1
ATOM 1861 C CA . LEU A 1 220 ? -19.578 -3.91 11.039 1 91.44 220 LEU A CA 1
ATOM 1862 C C . LEU A 1 220 ? -20.922 -4.398 10.508 1 91.44 220 LEU A C 1
ATOM 1864 O O . LEU A 1 220 ? -21.25 -4.16 9.344 1 91.44 220 LEU A O 1
ATOM 1868 N N . LYS A 1 221 ? -21.672 -5.051 11.359 1 90.5 221 LYS A N 1
ATOM 1869 C CA . LYS A 1 221 ? -23 -5.504 10.969 1 90.5 221 LYS A CA 1
ATOM 1870 C C . LYS A 1 221 ? -23.875 -4.328 10.539 1 90.5 221 LYS A C 1
ATOM 1872 O O . LYS A 1 221 ? -24.547 -4.387 9.508 1 90.5 221 LYS A O 1
ATOM 1877 N N . LYS A 1 222 ? -23.859 -3.334 11.367 1 89.94 222 LYS A N 1
ATOM 1878 C CA . LYS A 1 222 ? -24.641 -2.139 11.062 1 89.94 222 LYS A CA 1
ATOM 1879 C C . LYS A 1 222 ? -24.203 -1.516 9.742 1 89.94 222 LYS A C 1
ATOM 1881 O O . LYS A 1 222 ? -25.031 -1.148 8.914 1 89.94 222 LYS A O 1
ATOM 1886 N N . GLU A 1 223 ? -22.906 -1.426 9.562 1 88.56 223 GLU A N 1
ATOM 1887 C CA . GLU A 1 223 ? -22.359 -0.868 8.336 1 88.56 223 GLU A CA 1
ATOM 1888 C C . GLU A 1 223 ? -22.766 -1.691 7.121 1 88.56 223 GLU A C 1
ATOM 1890 O O . GLU A 1 223 ? -23.156 -1.137 6.094 1 88.56 223 GLU A O 1
ATOM 1895 N N . LEU A 1 224 ? -22.672 -2.977 7.219 1 89.88 224 LEU A N 1
ATOM 1896 C CA . LEU A 1 224 ? -23 -3.879 6.117 1 89.88 224 LEU A CA 1
ATOM 1897 C C . LEU A 1 224 ? -24.469 -3.789 5.754 1 89.88 224 LEU A C 1
ATOM 1899 O O . LEU A 1 224 ? -24.828 -3.836 4.574 1 89.88 224 LEU A O 1
ATOM 1903 N N . LYS A 1 225 ? -25.312 -3.666 6.727 1 89.31 225 LYS A N 1
ATOM 1904 C CA . LYS A 1 225 ? -26.734 -3.48 6.473 1 89.31 225 LYS A CA 1
ATOM 1905 C C . LYS A 1 225 ? -27 -2.178 5.723 1 89.31 225 LYS A C 1
ATOM 1907 O O . LYS A 1 225 ? -27.828 -2.137 4.809 1 89.31 225 LYS A O 1
ATOM 1912 N N . GLU A 1 226 ? -26.312 -1.196 6.102 1 88.94 226 GLU A N 1
ATOM 1913 C CA . GLU A 1 226 ? -26.453 0.093 5.43 1 88.94 226 GLU A CA 1
ATOM 1914 C C . GLU A 1 226 ? -25.984 0.009 3.977 1 88.94 226 GLU A C 1
ATOM 1916 O O . GLU A 1 226 ? -26.625 0.584 3.088 1 88.94 226 GLU A O 1
ATOM 1921 N N . VAL A 1 227 ? -24.922 -0.707 3.758 1 88.06 227 VAL A N 1
ATOM 1922 C CA . VAL A 1 227 ? -24.406 -0.89 2.406 1 88.06 227 VAL A CA 1
ATOM 1923 C C . VAL A 1 227 ? -25.453 -1.603 1.546 1 88.06 227 VAL A C 1
ATOM 1925 O O . VAL A 1 227 ? -25.703 -1.203 0.406 1 88.06 227 VAL A O 1
ATOM 1928 N N . LEU A 1 228 ? -25.984 -2.629 2.096 1 88.19 228 LEU A N 1
ATOM 1929 C CA . LEU A 1 228 ? -26.969 -3.414 1.358 1 88.19 228 LEU A CA 1
ATOM 1930 C C . LEU A 1 228 ? -28.188 -2.566 1.006 1 88.19 228 LEU A C 1
ATOM 1932 O O . LEU A 1 228 ? -28.766 -2.736 -0.063 1 88.19 228 LEU A O 1
ATOM 1936 N N . LYS A 1 229 ? -28.516 -1.65 1.82 1 85.12 229 LYS A N 1
ATOM 1937 C CA . LYS A 1 229 ? -29.625 -0.744 1.544 1 85.12 229 LYS A CA 1
ATOM 1938 C C . LYS A 1 229 ? -29.312 0.155 0.35 1 85.12 229 LYS A C 1
ATOM 1940 O O . LYS A 1 229 ? -30.219 0.505 -0.419 1 85.12 229 LYS A O 1
ATOM 1945 N N . ASN A 1 230 ? -28.062 0.524 0.211 1 82.12 230 ASN A N 1
ATOM 1946 C CA . ASN A 1 230 ? -27.641 1.382 -0.895 1 82.12 230 ASN A CA 1
ATOM 1947 C C . ASN A 1 230 ? -27.719 0.648 -2.23 1 82.12 230 ASN A C 1
ATOM 1949 O O . ASN A 1 230 ? -27.828 1.276 -3.283 1 82.12 230 ASN A O 1
ATOM 1953 N N . TYR A 1 231 ? -27.438 -0.657 -2.252 1 78.88 231 TYR A N 1
ATOM 1954 C CA . TYR A 1 231 ? -27.484 -1.448 -3.477 1 78.88 231 TYR A CA 1
ATOM 1955 C C . TYR A 1 231 ? -28.906 -1.9 -3.783 1 78.88 231 TYR A C 1
ATOM 1957 O O . TYR A 1 231 ? -29.188 -2.436 -4.859 1 78.88 231 TYR A O 1
ATOM 1965 N N . GLY A 1 232 ? -29.781 -1.948 -2.791 1 65.81 232 GLY A N 1
ATOM 1966 C CA . GLY A 1 232 ? -31.172 -2.332 -3.002 1 65.81 232 GLY A CA 1
ATOM 1967 C C . GLY A 1 232 ? -32.031 -1.217 -3.59 1 65.81 232 GLY A C 1
ATOM 1968 O O . GLY A 1 232 ? -31.609 -0.052 -3.58 1 65.81 232 GLY A O 1
ATOM 1969 N N . MET B 1 1 ? 14.609 4.25 3.527 1 44.69 1 MET B N 1
ATOM 1970 C CA . MET B 1 1 ? 14.953 3.885 2.156 1 44.69 1 MET B CA 1
ATOM 1971 C C . MET B 1 1 ? 15.586 2.496 2.105 1 44.69 1 MET B C 1
ATOM 1973 O O . MET B 1 1 ? 15.164 1.652 1.311 1 44.69 1 MET B O 1
ATOM 1977 N N . VAL B 1 2 ? 16.484 2.369 3.09 1 48.88 2 VAL B N 1
ATOM 1978 C CA . VAL B 1 2 ? 17.344 1.193 3.119 1 48.88 2 VAL B CA 1
ATOM 1979 C C . VAL B 1 2 ? 16.578 0.009 3.709 1 48.88 2 VAL B C 1
ATOM 1981 O O . VAL B 1 2 ? 16.828 -1.142 3.334 1 48.88 2 VAL B O 1
ATOM 1984 N N . GLU B 1 3 ? 15.633 0.365 4.438 1 47.47 3 GLU B N 1
ATOM 1985 C CA . GLU B 1 3 ? 15.008 -0.722 5.18 1 47.47 3 GLU B CA 1
ATOM 1986 C C . GLU B 1 3 ? 14.258 -1.668 4.25 1 47.47 3 GLU B C 1
ATOM 1988 O O . GLU B 1 3 ? 14.133 -2.861 4.535 1 47.47 3 GLU B O 1
ATOM 1993 N N . GLU B 1 4 ? 13.82 -1.005 3.141 1 47.28 4 GLU B N 1
ATOM 1994 C CA . GLU B 1 4 ? 13.078 -1.852 2.211 1 47.28 4 GLU B CA 1
ATOM 1995 C C . GLU B 1 4 ? 13.977 -2.908 1.583 1 47.28 4 GLU B C 1
ATOM 1997 O O . GLU B 1 4 ? 13.5 -3.928 1.085 1 47.28 4 GLU B O 1
ATOM 2002 N N . PHE B 1 5 ? 15.164 -2.627 1.664 1 49.91 5 PHE B N 1
ATOM 2003 C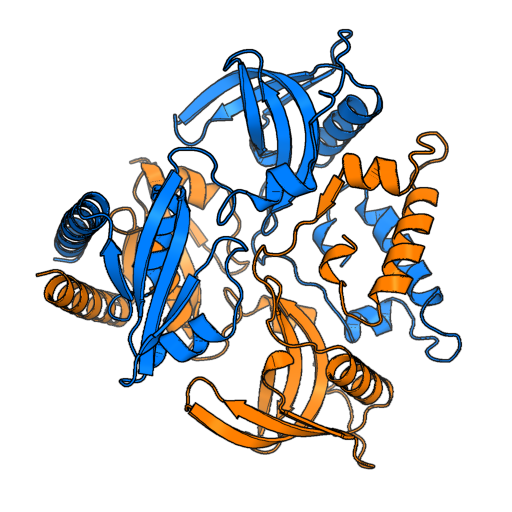 CA . PHE B 1 5 ? 16.109 -3.547 1.034 1 49.91 5 PHE B CA 1
ATOM 2004 C C . PHE B 1 5 ? 16.766 -4.449 2.074 1 49.91 5 PHE B C 1
ATOM 2006 O O . PHE B 1 5 ? 17.734 -5.148 1.775 1 49.91 5 PHE B O 1
ATOM 2013 N N . ARG B 1 6 ? 16.078 -4.32 3.314 1 51.12 6 ARG B N 1
ATOM 2014 C CA . ARG B 1 6 ? 16.625 -5.199 4.344 1 51.12 6 ARG B CA 1
ATOM 2015 C C . ARG B 1 6 ? 16.469 -6.664 3.949 1 51.12 6 ARG B C 1
ATOM 2017 O O . ARG B 1 6 ? 15.453 -7.062 3.395 1 51.12 6 ARG B O 1
ATOM 2024 N N . ASN B 1 7 ? 17.469 -7.34 4.121 1 49 7 ASN B N 1
ATOM 2025 C CA . ASN B 1 7 ? 17.578 -8.773 3.846 1 49 7 ASN B CA 1
ATOM 2026 C C . ASN B 1 7 ? 17.719 -9.047 2.352 1 49 7 ASN B C 1
ATOM 2028 O O . ASN B 1 7 ? 17.281 -10.094 1.866 1 49 7 ASN B O 1
ATOM 2032 N N . THR B 1 8 ? 18 -7.973 1.599 1 49.28 8 THR B N 1
ATOM 2033 C CA . THR B 1 8 ? 18.391 -8.156 0.208 1 49.28 8 THR B CA 1
ATOM 2034 C C . THR B 1 8 ? 19.891 -7.922 0.042 1 49.28 8 THR B C 1
ATOM 2036 O O . THR B 1 8 ? 20.531 -7.344 0.919 1 49.28 8 THR B O 1
ATOM 2039 N N . PRO B 1 9 ? 20.453 -8.523 -0.871 1 46.53 9 PRO B N 1
ATOM 2040 C CA . PRO B 1 9 ? 21.875 -8.289 -1.113 1 46.53 9 PRO B CA 1
ATOM 2041 C C . PRO B 1 9 ? 22.203 -6.809 -1.317 1 46.53 9 PRO B C 1
ATOM 2043 O O . PRO B 1 9 ? 23.375 -6.414 -1.211 1 46.53 9 PRO B O 1
ATOM 2046 N N . LEU B 1 10 ? 21.109 -6.164 -1.594 1 49.56 10 LEU B N 1
ATOM 2047 C CA . LEU B 1 10 ? 21.344 -4.75 -1.871 1 49.56 10 LEU B CA 1
ATOM 2048 C C . LEU B 1 10 ? 21.406 -3.943 -0.577 1 49.56 10 LEU B C 1
ATOM 2050 O O . LEU B 1 10 ? 21.781 -2.77 -0.587 1 49.56 10 LEU B O 1
ATOM 2054 N N . GLU B 1 11 ? 21 -4.684 0.457 1 53.69 11 GLU B N 1
ATOM 2055 C CA . GLU B 1 11 ? 20.922 -3.971 1.728 1 53.69 11 GLU B CA 1
ATOM 2056 C C . GLU B 1 11 ? 22.203 -3.193 2.016 1 53.69 11 GLU B C 1
ATOM 2058 O O . GLU B 1 11 ? 22.156 -1.994 2.299 1 53.69 11 GLU B O 1
ATOM 2063 N N . ASP B 1 12 ? 23.281 -3.857 1.945 1 52.62 12 ASP B N 1
ATOM 2064 C CA . ASP B 1 12 ? 24.547 -3.232 2.299 1 52.62 12 ASP B CA 1
ATOM 2065 C C . ASP B 1 12 ? 24.906 -2.131 1.307 1 52.62 12 ASP B C 1
ATOM 2067 O O . ASP B 1 12 ? 25.422 -1.075 1.7 1 52.62 12 ASP B O 1
ATOM 2071 N N . SER B 1 13 ? 24.625 -2.41 0.038 1 48.75 13 SER B N 1
ATOM 2072 C CA . SER B 1 13 ? 24.922 -1.423 -0.996 1 48.75 13 SER B CA 1
ATOM 2073 C C . SER B 1 13 ? 24.047 -0.182 -0.841 1 48.75 13 SER B C 1
ATOM 2075 O O . SER B 1 13 ? 24.531 0.943 -0.999 1 48.75 13 SER B O 1
ATOM 2077 N N . LEU B 1 14 ? 22.938 -0.463 -0.611 1 51.06 14 LEU B N 1
ATOM 2078 C CA . LEU B 1 14 ? 22.031 0.667 -0.427 1 51.06 14 LEU B CA 1
ATOM 2079 C C . LEU B 1 14 ? 22.391 1.446 0.835 1 51.06 14 LEU B C 1
ATOM 2081 O O . LEU B 1 14 ? 22.297 2.676 0.858 1 51.06 14 LEU B O 1
ATOM 2085 N N . LYS B 1 15 ? 22.75 0.666 1.889 1 52.47 15 LYS B N 1
ATOM 2086 C CA . LYS B 1 15 ? 23.25 1.353 3.074 1 52.47 15 LYS B CA 1
ATOM 2087 C C . LYS B 1 15 ? 24.422 2.254 2.729 1 52.47 15 LYS B C 1
ATOM 2089 O O . LYS B 1 15 ? 24.531 3.379 3.223 1 52.47 15 LYS B O 1
ATOM 2094 N N . LYS B 1 16 ? 25.281 1.688 1.951 1 49.06 16 LYS B N 1
ATOM 2095 C CA . LYS B 1 16 ? 26.438 2.467 1.518 1 49.06 16 LYS B CA 1
ATOM 2096 C C . LYS B 1 16 ? 26 3.639 0.638 1 49.06 16 LYS B C 1
ATOM 2098 O O . LYS B 1 16 ? 26.531 4.742 0.765 1 49.06 16 LYS B O 1
ATOM 2103 N N . LEU B 1 17 ? 25.109 3.348 -0.228 1 47.44 17 LEU B N 1
ATOM 2104 C CA . LEU B 1 17 ? 24.578 4.383 -1.105 1 47.44 17 LEU B CA 1
ATOM 2105 C C . LEU B 1 17 ? 23.875 5.469 -0.299 1 47.44 17 LEU B C 1
ATOM 2107 O O . LEU B 1 17 ? 24.016 6.656 -0.591 1 47.44 17 LEU B O 1
ATOM 2111 N N . ALA B 1 18 ? 23.016 4.938 0.504 1 48.94 18 ALA B N 1
ATOM 2112 C CA . ALA B 1 18 ? 22.391 5.902 1.397 1 48.94 18 ALA B CA 1
ATOM 2113 C C . ALA B 1 18 ? 23.422 6.797 2.066 1 48.94 18 ALA B C 1
ATOM 2115 O O . ALA B 1 18 ? 23.219 8.008 2.199 1 48.94 18 ALA B O 1
ATOM 2116 N N . LYS B 1 19 ? 24.469 6.145 2.447 1 47.66 19 LYS B N 1
ATOM 2117 C CA . LYS B 1 19 ? 25.578 6.922 3.014 1 47.66 19 LYS B CA 1
ATOM 2118 C C . LYS B 1 19 ? 26.125 7.914 1.994 1 47.66 19 LYS B C 1
ATOM 2120 O O . LYS B 1 19 ? 26.438 9.062 2.34 1 47.66 19 LYS B O 1
ATOM 2125 N N . LYS B 1 20 ? 26.297 7.492 0.837 1 42.59 20 LYS B N 1
ATOM 2126 C CA . LYS B 1 20 ? 26.812 8.367 -0.211 1 42.59 20 LYS B CA 1
ATOM 2127 C C . LYS B 1 20 ? 25.781 9.43 -0.596 1 42.59 20 LYS B C 1
ATOM 2129 O O . LYS B 1 20 ? 26.141 10.578 -0.866 1 42.59 20 LYS B O 1
ATOM 2134 N N . LEU B 1 21 ? 24.625 8.984 -0.804 1 43.66 21 LEU B N 1
ATOM 2135 C CA . LEU B 1 21 ? 23.562 9.93 -1.074 1 43.66 21 LEU B CA 1
ATOM 2136 C C . LEU B 1 21 ? 23.531 11.039 -0.023 1 43.66 21 LEU B C 1
ATOM 2138 O O . LEU B 1 21 ? 23.25 12.195 -0.341 1 43.66 21 LEU B O 1
ATOM 2142 N N . GLU B 1 22 ? 23.641 10.531 1.104 1 44.69 22 GLU B N 1
ATOM 2143 C CA . GLU B 1 22 ? 23.859 11.547 2.133 1 44.69 22 GLU B CA 1
ATOM 2144 C C . GLU B 1 22 ? 24.906 12.562 1.689 1 44.69 22 GLU B C 1
ATOM 2146 O O . GLU B 1 22 ? 24.781 13.75 1.987 1 44.69 22 GLU B O 1
ATOM 2151 N N . ALA B 1 23 ? 25.891 11.992 1.138 1 39.81 23 ALA B N 1
ATOM 2152 C CA . ALA B 1 23 ? 26.984 12.867 0.725 1 39.81 23 ALA B CA 1
ATOM 2153 C C . ALA B 1 23 ? 26.547 13.781 -0.42 1 39.81 23 ALA B C 1
ATOM 2155 O O . ALA B 1 23 ? 27.156 14.828 -0.653 1 39.81 23 ALA B O 1
ATOM 2156 N N . LEU B 1 24 ? 25.859 13.297 -1.192 1 34.84 24 LEU B N 1
ATOM 2157 C CA . LEU B 1 24 ? 25.531 14.047 -2.398 1 34.84 24 LEU B CA 1
ATOM 2158 C C . LEU B 1 24 ? 24.5 15.133 -2.096 1 34.84 24 LEU B C 1
ATOM 2160 O O . LEU B 1 24 ? 24.188 15.953 -2.961 1 34.84 24 LEU B O 1
ATOM 2164 N N . PHE B 1 25 ? 23.703 14.922 -1.114 1 36.03 25 PHE B N 1
ATOM 2165 C CA . PHE B 1 25 ? 22.875 16.078 -0.776 1 36.03 25 PHE B CA 1
ATOM 2166 C C . PHE B 1 25 ? 23.703 17.344 -0.749 1 36.03 25 PHE B C 1
ATOM 2168 O O . PHE B 1 25 ? 24.906 17.312 -0.491 1 36.03 25 PHE B O 1
ATOM 2175 N N . PRO B 1 26 ? 23.266 18.453 -1.319 1 33.22 26 PRO B N 1
ATOM 2176 C CA . PRO B 1 26 ? 24.078 19.656 -1.349 1 33.22 26 PRO B CA 1
ATOM 2177 C C . PRO B 1 26 ? 25.016 19.781 -0.14 1 33.22 26 PRO B C 1
ATOM 2179 O O . PRO B 1 26 ? 24.75 19.172 0.901 1 33.22 26 PRO B O 1
ATOM 2182 N N . GLU B 1 27 ? 26.328 20.375 -0.302 1 34.41 27 GLU B N 1
ATOM 2183 C CA . GLU B 1 27 ? 27.453 20.734 0.546 1 34.41 27 GLU B CA 1
ATOM 2184 C C . GLU B 1 27 ? 27 21.016 1.979 1 34.41 27 GLU B C 1
ATOM 2186 O O . GLU B 1 27 ? 27.703 20.672 2.932 1 34.41 27 GLU B O 1
ATOM 2191 N N . GLU B 1 28 ? 26.031 21.922 2.203 1 32.91 28 GLU B N 1
ATOM 2192 C CA . GLU B 1 28 ? 25.969 22.469 3.555 1 32.91 28 GLU B CA 1
ATOM 2193 C C . GLU B 1 28 ? 25.359 21.469 4.531 1 32.91 28 GLU B C 1
ATOM 2195 O O . GLU B 1 28 ? 25.281 21.734 5.734 1 32.91 28 GLU B O 1
ATOM 2200 N N . VAL B 1 29 ? 24.344 20.672 4.098 1 33.47 29 VAL B N 1
ATOM 2201 C CA . VAL B 1 29 ? 23.75 19.844 5.148 1 33.47 29 VAL B CA 1
ATOM 2202 C C . VAL B 1 29 ? 24.547 18.547 5.289 1 33.47 29 VAL B C 1
ATOM 2204 O O . VAL B 1 29 ? 24.516 17.688 4.402 1 33.47 29 VAL B O 1
ATOM 2207 N N . THR B 1 30 ? 25.688 18.484 5.754 1 38.69 30 THR B N 1
ATOM 2208 C CA . THR B 1 30 ? 26.531 17.406 6.285 1 38.69 30 THR B CA 1
ATOM 2209 C C . THR B 1 30 ? 25.703 16.438 7.129 1 38.69 30 THR B C 1
ATOM 2211 O O . THR B 1 30 ? 25.656 16.562 8.359 1 38.69 30 THR B O 1
ATOM 2214 N N . ILE B 1 31 ? 24.375 16.359 6.797 1 39.5 31 ILE B N 1
ATOM 2215 C CA . ILE B 1 31 ? 23.641 15.516 7.727 1 39.5 31 ILE B CA 1
ATOM 2216 C C . ILE B 1 31 ? 24.109 14.07 7.578 1 39.5 31 ILE B C 1
ATOM 2218 O O . ILE B 1 31 ? 24.141 13.531 6.465 1 39.5 31 ILE B O 1
ATOM 2222 N N . GLY B 1 32 ? 24.797 13.555 8.453 1 40.25 32 GLY B N 1
ATOM 2223 C CA . GLY B 1 32 ? 25.172 12.148 8.523 1 40.25 32 GLY B CA 1
ATOM 2224 C C . GLY B 1 32 ? 24 11.211 8.281 1 40.25 32 GLY B C 1
ATOM 2225 O O . GLY B 1 32 ? 22.844 11.617 8.359 1 40.25 32 GLY B O 1
ATOM 2226 N N . GLY B 1 33 ? 24.297 10.062 7.617 1 44.38 33 GLY B N 1
ATOM 2227 C CA . GLY B 1 33 ? 23.359 9 7.309 1 44.38 33 GLY B CA 1
ATOM 2228 C C . GLY B 1 33 ? 22.344 8.766 8.414 1 44.38 33 GLY B C 1
ATOM 2229 O O . GLY B 1 33 ? 21.141 8.68 8.164 1 44.38 33 GLY B O 1
ATOM 2230 N N . LYS B 1 34 ? 22.859 8.742 9.633 1 48.34 34 LYS B N 1
ATOM 2231 C CA . LYS B 1 34 ? 22 8.516 10.797 1 48.34 34 LYS B CA 1
ATOM 2232 C C . LYS B 1 34 ? 21.047 9.688 11 1 48.34 34 LYS B C 1
ATOM 2234 O O . LYS B 1 34 ? 19.875 9.492 11.336 1 48.34 34 LYS B O 1
ATOM 2239 N N . GLU B 1 35 ? 21.625 10.836 10.758 1 51.94 35 GLU B N 1
ATOM 2240 C CA . GLU B 1 35 ? 20.781 12.023 10.93 1 51.94 35 GLU B CA 1
ATOM 2241 C C . GLU B 1 35 ? 19.672 12.078 9.883 1 51.94 35 GLU B C 1
ATOM 2243 O O . GLU B 1 35 ? 18.547 12.461 10.188 1 51.94 35 GLU B O 1
ATOM 2248 N N . LEU B 1 36 ? 20.078 11.719 8.711 1 51.5 36 LEU B N 1
ATOM 2249 C CA . LEU B 1 36 ? 19.078 11.703 7.648 1 51.5 36 LEU B CA 1
ATOM 2250 C C . LEU B 1 36 ? 17.953 10.711 7.965 1 51.5 36 LEU B C 1
ATOM 2252 O O . LEU B 1 36 ? 16.781 10.992 7.715 1 51.5 36 LEU B O 1
ATOM 2256 N N . GLU B 1 37 ? 18.359 9.531 8.453 1 55.19 37 GLU B N 1
ATOM 2257 C CA . GLU B 1 37 ? 17.391 8.516 8.82 1 55.19 37 GLU B CA 1
ATOM 2258 C C . GLU B 1 37 ? 16.438 9.031 9.898 1 55.19 37 GLU B C 1
ATOM 2260 O O . GLU B 1 37 ? 15.273 8.617 9.961 1 55.19 37 GLU B O 1
ATOM 2265 N N . MET B 1 38 ? 17 9.945 10.609 1 55.91 38 MET B N 1
ATOM 2266 C CA . MET B 1 38 ? 16.156 10.531 11.648 1 55.91 38 MET B CA 1
ATOM 2267 C C . MET B 1 38 ? 15.188 11.547 11.047 1 55.91 38 MET B C 1
ATOM 2269 O O . MET B 1 38 ? 14.094 11.75 11.578 1 55.91 38 MET B O 1
ATOM 2273 N N . MET B 1 39 ? 15.586 12.047 9.875 1 53.56 39 MET B N 1
ATOM 2274 C CA . MET B 1 39 ? 14.797 13.148 9.32 1 53.56 39 MET B CA 1
ATOM 2275 C C . MET B 1 39 ? 13.828 12.641 8.258 1 53.56 39 MET B C 1
ATOM 2277 O O . MET B 1 39 ? 12.766 13.227 8.055 1 53.56 39 MET B O 1
ATOM 2281 N N . LEU B 1 40 ? 14.227 11.57 7.535 1 53 40 LEU B N 1
ATOM 2282 C CA . LEU B 1 40 ? 13.484 11.156 6.352 1 53 40 LEU B CA 1
ATOM 2283 C C . LEU B 1 40 ? 13.422 9.633 6.254 1 53 40 LEU B C 1
ATOM 2285 O O . LEU B 1 40 ? 14.422 8.953 6.488 1 53 40 LEU B O 1
ATOM 2289 N N . SER B 1 41 ? 12.297 9.016 6.191 1 52.62 41 SER B N 1
ATOM 2290 C CA . SER B 1 41 ? 12.156 7.594 5.891 1 52.62 41 SER B CA 1
ATOM 2291 C C . SER B 1 41 ? 11.164 7.359 4.762 1 52.62 41 SER B C 1
ATOM 2293 O O . SER B 1 41 ? 10.258 8.172 4.543 1 52.62 41 SER B O 1
ATOM 2295 N N . VAL B 1 42 ? 11.516 6.512 3.891 1 49.28 42 VAL B N 1
ATOM 2296 C CA . VAL B 1 42 ? 10.594 6.051 2.859 1 49.28 42 VAL B CA 1
ATOM 2297 C C . VAL B 1 42 ? 10.055 4.672 3.23 1 49.28 42 VAL B C 1
ATOM 2299 O O . VAL B 1 42 ? 10.82 3.725 3.414 1 49.28 42 VAL B O 1
ATOM 2302 N N . SER B 1 43 ? 9.055 4.762 4.223 1 51.69 43 SER B N 1
ATOM 2303 C CA . SER B 1 43 ? 8.5 3.471 4.625 1 51.69 43 SER B CA 1
ATOM 2304 C C . SER B 1 43 ? 7.746 2.812 3.475 1 51.69 43 SER B C 1
ATOM 2306 O O . SER B 1 43 ? 6.934 3.457 2.809 1 51.69 43 SER B O 1
ATOM 2308 N N . LEU B 1 44 ? 8.273 1.814 2.855 1 52.31 44 LEU B N 1
ATOM 2309 C CA . LEU B 1 44 ? 7.504 1.083 1.856 1 52.31 44 LEU B CA 1
ATOM 2310 C C . LEU B 1 44 ? 6.211 0.541 2.457 1 52.31 44 LEU B C 1
ATOM 2312 O O . LEU B 1 44 ? 5.191 1.233 2.475 1 52.31 44 LEU B O 1
ATOM 2316 N N . SER B 1 45 ? 6.047 -0.603 3.027 1 58.16 45 SER B N 1
ATOM 2317 C CA . SER B 1 45 ? 4.898 -1.282 3.621 1 58.16 45 SER B CA 1
ATOM 2318 C C . SER B 1 45 ? 5.262 -1.909 4.965 1 58.16 45 SER B C 1
ATOM 2320 O O . SER B 1 45 ? 6.379 -2.393 5.148 1 58.16 45 SER B O 1
ATOM 2322 N N . PRO B 1 46 ? 4.41 -1.651 5.992 1 58.84 46 PRO B N 1
ATOM 2323 C CA . PRO B 1 46 ? 4.633 -2.391 7.238 1 58.84 46 PRO B CA 1
ATOM 2324 C C . PRO B 1 46 ? 4.633 -3.902 7.035 1 58.84 46 PRO B C 1
ATOM 2326 O O . PRO B 1 46 ? 5.109 -4.645 7.895 1 58.84 46 PRO B O 1
ATOM 2329 N N . ILE B 1 47 ? 4.199 -4.301 5.953 1 67.44 47 ILE B N 1
ATOM 2330 C CA . ILE B 1 47 ? 4.078 -5.73 5.688 1 67.44 47 ILE B CA 1
ATOM 2331 C C . ILE B 1 47 ? 5.441 -6.305 5.309 1 67.44 47 ILE B C 1
ATOM 2333 O O . ILE B 1 47 ? 6.188 -5.688 4.543 1 67.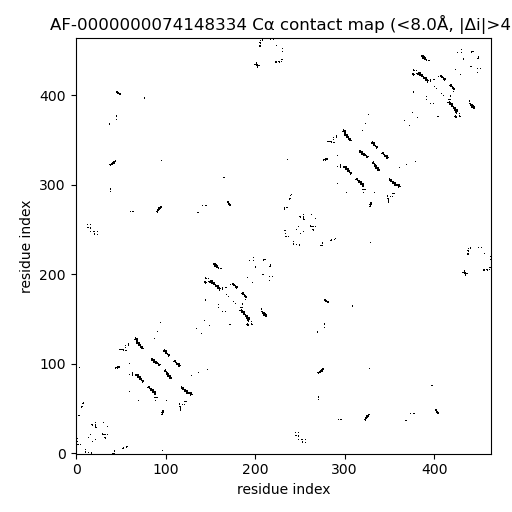44 47 ILE B O 1
ATOM 2337 N N . LYS B 1 48 ? 5.781 -7.387 5.961 1 69.62 48 LYS B N 1
ATOM 2338 C CA . LYS B 1 48 ? 7.055 -8.047 5.684 1 69.62 48 LYS B CA 1
ATOM 2339 C C . LYS B 1 48 ? 6.844 -9.492 5.266 1 69.62 48 LYS B C 1
ATOM 2341 O O . LYS B 1 48 ? 5.863 -10.125 5.668 1 69.62 48 LYS B O 1
ATOM 2346 N N . MET B 1 49 ? 7.836 -9.875 4.41 1 69.94 49 MET B N 1
ATOM 2347 C CA . MET B 1 49 ? 7.844 -11.289 4.055 1 69.94 49 MET B CA 1
ATOM 2348 C C . MET B 1 49 ? 8.312 -12.148 5.227 1 69.94 49 MET B C 1
ATOM 2350 O O . MET B 1 49 ? 9.18 -11.734 5.996 1 69.94 49 MET B O 1
ATOM 2354 N N . ARG B 1 50 ? 7.762 -13.273 5.324 1 70.94 50 ARG B N 1
ATOM 2355 C CA . ARG B 1 50 ? 8.102 -14.172 6.422 1 70.94 50 ARG B CA 1
ATOM 2356 C C . ARG B 1 50 ? 9.359 -14.977 6.098 1 70.94 50 ARG B C 1
ATOM 2358 O O . ARG B 1 50 ? 10.016 -15.5 7.004 1 70.94 50 ARG B O 1
ATOM 2365 N N . VAL B 1 51 ? 9.648 -15.062 4.875 1 74.38 51 VAL B N 1
ATOM 2366 C CA . VAL B 1 51 ? 10.734 -15.953 4.457 1 74.38 51 VAL B CA 1
ATOM 2367 C C . VAL B 1 51 ? 11.914 -15.117 3.965 1 74.38 51 VAL B C 1
ATOM 2369 O O . VAL B 1 51 ? 11.734 -14.039 3.396 1 74.38 51 VAL B O 1
ATOM 2372 N N . ASP B 1 52 ? 13.062 -15.633 4.258 1 74.44 52 ASP B N 1
ATOM 2373 C CA . ASP B 1 52 ? 14.281 -15.031 3.723 1 74.44 52 ASP B CA 1
ATOM 2374 C C . ASP B 1 52 ? 14.422 -15.305 2.227 1 74.44 52 ASP B C 1
ATOM 2376 O O . ASP B 1 52 ? 14.453 -16.469 1.803 1 74.44 52 ASP B O 1
ATOM 2380 N N . ILE B 1 53 ? 14.5 -14.203 1.481 1 78.75 53 ILE B N 1
ATOM 2381 C CA . ILE B 1 53 ? 14.469 -14.383 0.034 1 78.75 53 ILE B CA 1
ATOM 2382 C C . ILE B 1 53 ? 15.812 -13.961 -0.563 1 78.75 53 ILE B C 1
ATOM 2384 O O . ILE B 1 53 ? 15.914 -13.727 -1.77 1 78.75 53 ILE B O 1
ATOM 2388 N N . LYS B 1 54 ? 16.797 -13.828 0.195 1 75.5 54 LYS B N 1
ATOM 2389 C CA . LYS B 1 54 ? 18.078 -13.32 -0.265 1 75.5 54 LYS B CA 1
ATOM 2390 C C . LYS B 1 54 ? 18.641 -14.172 -1.398 1 75.5 54 LYS B C 1
ATOM 2392 O O . LYS B 1 54 ? 18.969 -13.656 -2.465 1 75.5 54 LYS B O 1
ATOM 2397 N N . ASP B 1 55 ? 18.703 -15.453 -1.162 1 79.12 55 ASP B N 1
ATOM 2398 C CA . ASP B 1 55 ? 19.25 -16.375 -2.15 1 79.12 55 ASP B CA 1
ATOM 2399 C C . ASP B 1 55 ? 18.422 -16.375 -3.428 1 79.12 55 ASP B C 1
ATOM 2401 O O . ASP B 1 55 ? 18.953 -16.328 -4.535 1 79.12 55 ASP B O 1
ATOM 2405 N N . THR B 1 56 ? 17.141 -16.453 -3.285 1 85.31 56 THR B N 1
ATOM 2406 C CA . THR B 1 56 ? 16.234 -16.453 -4.422 1 85.31 56 THR B CA 1
ATOM 2407 C C . THR B 1 56 ? 16.375 -15.164 -5.227 1 85.31 56 THR B C 1
ATOM 2409 O O . THR B 1 56 ? 16.453 -15.195 -6.457 1 85.31 56 THR B O 1
ATOM 2412 N N . PHE B 1 57 ? 16.453 -14.078 -4.559 1 80.44 57 PHE B N 1
ATOM 2413 C CA . PHE B 1 57 ? 16.625 -12.773 -5.195 1 80.44 57 PHE B CA 1
ATOM 2414 C C . PHE B 1 57 ? 17.906 -12.75 -6.031 1 80.44 57 PHE B C 1
ATOM 2416 O O . PHE B 1 57 ? 17.875 -12.352 -7.199 1 80.44 57 PHE B O 1
ATOM 2423 N N . GLU B 1 58 ? 18.938 -13.164 -5.449 1 74.75 58 GLU B N 1
ATOM 2424 C CA . GLU B 1 58 ? 20.234 -13.156 -6.121 1 74.75 58 GLU B CA 1
ATOM 2425 C C . GLU B 1 58 ? 20.219 -14.016 -7.379 1 74.75 58 GLU B C 1
ATOM 2427 O O . GLU B 1 58 ? 20.75 -13.625 -8.414 1 74.75 58 GLU B O 1
ATOM 2432 N N . LYS B 1 59 ? 19.656 -15.133 -7.281 1 84.38 59 LYS B N 1
ATOM 2433 C CA . LYS B 1 59 ? 19.594 -16.047 -8.414 1 84.38 59 LYS B CA 1
ATOM 2434 C C . LYS B 1 59 ? 18.75 -15.469 -9.539 1 84.38 59 LYS B C 1
ATOM 2436 O O . LYS B 1 59 ? 19.125 -15.531 -10.711 1 84.38 59 LYS B O 1
ATOM 2441 N N . ILE B 1 60 ? 17.656 -14.898 -9.18 1 87.44 60 ILE B N 1
ATOM 2442 C CA . ILE B 1 60 ? 16.797 -14.305 -10.195 1 87.44 60 ILE B CA 1
ATOM 2443 C C . ILE B 1 60 ? 17.484 -13.109 -10.828 1 87.44 60 ILE B C 1
ATOM 2445 O O . ILE B 1 60 ? 17.469 -12.945 -12.055 1 87.44 60 ILE B O 1
ATOM 2449 N N . PHE B 1 61 ? 18.016 -12.32 -9.992 1 77.94 61 PHE B N 1
ATOM 2450 C CA . PHE B 1 61 ? 18.75 -11.164 -10.5 1 77.94 61 PHE B CA 1
ATOM 2451 C C . PHE B 1 61 ? 19.844 -11.594 -11.469 1 77.94 61 PHE B C 1
ATOM 2453 O O . PHE B 1 61 ? 19.984 -11.008 -12.539 1 77.94 61 PHE B O 1
ATOM 2460 N N . SER B 1 62 ? 20.594 -12.547 -11.07 1 78.94 62 SER B N 1
ATOM 2461 C CA . SER B 1 62 ? 21.656 -13.078 -11.922 1 78.94 62 SER B CA 1
ATOM 2462 C C . SER B 1 62 ? 21.094 -13.617 -13.234 1 78.94 62 SER B C 1
ATOM 2464 O O . SER B 1 62 ? 21.688 -13.422 -14.297 1 78.94 62 SER B O 1
ATOM 2466 N N . ALA B 1 63 ? 20.016 -14.344 -13.156 1 89.25 63 ALA B N 1
ATOM 2467 C CA . ALA B 1 63 ? 19.375 -14.914 -14.336 1 89.25 63 ALA B CA 1
ATOM 2468 C C . ALA B 1 63 ? 18.922 -13.812 -15.289 1 89.25 63 ALA B C 1
ATOM 2470 O O . ALA B 1 63 ? 19.062 -13.938 -16.516 1 89.25 63 ALA B O 1
ATOM 2471 N N . ILE B 1 64 ? 18.359 -12.75 -14.781 1 85.12 64 ILE B N 1
ATOM 2472 C CA . ILE B 1 64 ? 17.938 -11.625 -15.602 1 85.12 64 ILE B CA 1
ATOM 2473 C C . ILE B 1 64 ? 19.141 -10.984 -16.266 1 85.12 64 ILE B C 1
ATOM 2475 O O . ILE B 1 64 ? 19.141 -10.742 -17.484 1 85.12 64 ILE B O 1
ATOM 2479 N N . LYS B 1 65 ? 20.109 -10.727 -15.508 1 77.56 65 LYS B N 1
ATOM 2480 C CA . LYS B 1 65 ? 21.328 -10.086 -15.992 1 77.56 65 LYS B CA 1
ATOM 2481 C C . LYS B 1 65 ? 21.938 -10.875 -17.141 1 77.56 65 LYS B C 1
ATOM 2483 O O . LYS B 1 65 ? 22.406 -10.289 -18.125 1 77.56 65 LYS B O 1
ATOM 2488 N N . ASN B 1 66 ? 21.984 -12.164 -16.984 1 83.81 66 ASN B N 1
ATOM 2489 C CA . ASN B 1 66 ? 22.656 -13.031 -17.953 1 83.81 66 ASN B CA 1
ATOM 2490 C C . ASN B 1 66 ? 21.672 -13.586 -18.969 1 83.81 66 ASN B C 1
ATOM 2492 O O . ASN B 1 66 ? 22.047 -14.398 -19.812 1 83.81 66 ASN B O 1
ATOM 2496 N N . ARG B 1 67 ? 20.469 -13.18 -18.844 1 91.75 67 ARG B N 1
ATOM 2497 C CA . ARG B 1 67 ? 19.422 -13.602 -19.766 1 91.75 67 ARG B CA 1
ATOM 2498 C C . ARG B 1 67 ? 19.328 -15.125 -19.828 1 91.75 67 ARG B C 1
ATOM 2500 O O . ARG B 1 67 ? 19.297 -15.703 -20.906 1 91.75 67 ARG B O 1
ATOM 2507 N N . LYS B 1 68 ? 19.25 -15.734 -18.703 1 95.81 68 LYS B N 1
ATOM 2508 C CA . LYS B 1 68 ? 19.109 -17.188 -18.578 1 95.81 68 LYS B CA 1
ATOM 2509 C C . LYS B 1 68 ? 17.734 -17.578 -18.062 1 95.81 68 LYS B C 1
ATOM 2511 O O . LYS B 1 68 ? 17.188 -16.922 -17.188 1 95.81 68 LYS B O 1
ATOM 2516 N N . ARG B 1 69 ? 17.266 -18.625 -18.656 1 98.12 69 ARG B N 1
ATOM 2517 C CA . ARG B 1 69 ? 16 -19.188 -18.203 1 98.12 69 ARG B CA 1
ATOM 2518 C C . ARG B 1 69 ? 16.141 -19.859 -16.844 1 98.12 69 ARG B C 1
ATOM 2520 O O . ARG B 1 69 ? 17.203 -20.375 -16.516 1 98.12 69 ARG B O 1
ATOM 2527 N N . ILE B 1 70 ? 15.055 -19.828 -16.047 1 98.25 70 ILE B N 1
ATOM 2528 C CA . ILE B 1 70 ? 15.094 -20.469 -14.727 1 98.25 70 ILE B CA 1
ATOM 2529 C C . ILE B 1 70 ? 13.977 -21.5 -14.625 1 98.25 70 ILE B C 1
ATOM 2531 O O . ILE B 1 70 ? 12.984 -21.422 -15.344 1 98.25 70 ILE B O 1
ATOM 2535 N N . ILE B 1 71 ? 14.188 -22.453 -13.805 1 98.56 71 ILE B N 1
ATOM 2536 C CA . ILE B 1 71 ? 13.172 -23.391 -13.359 1 98.56 71 ILE B CA 1
ATOM 2537 C C . ILE B 1 71 ? 12.898 -23.203 -11.875 1 98.56 71 ILE B C 1
ATOM 2539 O O . ILE B 1 71 ? 13.82 -23.234 -11.055 1 98.56 71 ILE B O 1
ATOM 2543 N N . ILE B 1 72 ? 11.617 -22.984 -11.57 1 98.06 72 ILE B N 1
ATOM 2544 C CA . ILE B 1 72 ? 11.281 -22.75 -10.164 1 98.06 72 ILE B CA 1
ATOM 2545 C C . ILE B 1 72 ? 10.188 -23.734 -9.734 1 98.06 72 ILE B C 1
ATOM 2547 O O . ILE B 1 72 ? 9.336 -24.109 -10.547 1 98.06 72 ILE B O 1
ATOM 2551 N N . LYS B 1 73 ? 10.32 -24.203 -8.547 1 98.19 73 LYS B N 1
ATOM 2552 C CA . LYS B 1 73 ? 9.172 -24.766 -7.848 1 98.19 73 LYS B CA 1
ATOM 2553 C C . LYS B 1 73 ? 8.391 -23.688 -7.102 1 98.19 73 LYS B C 1
ATOM 2555 O O . LYS B 1 73 ? 8.891 -23.109 -6.137 1 98.19 73 LYS B O 1
ATOM 2560 N N . TYR B 1 74 ? 7.172 -23.469 -7.594 1 97 74 TYR B N 1
ATOM 2561 C CA . TYR B 1 74 ? 6.426 -22.297 -7.172 1 97 74 TYR B CA 1
ATOM 2562 C C . TYR B 1 74 ? 5.102 -22.672 -6.527 1 97 74 TYR B C 1
ATOM 2564 O O . TYR B 1 74 ? 4.34 -23.469 -7.09 1 97 74 TYR B O 1
ATOM 2572 N N . TYR B 1 75 ? 4.832 -22.125 -5.383 1 94.81 75 TYR B N 1
ATOM 2573 C CA . TYR B 1 75 ? 3.555 -22.344 -4.711 1 94.81 75 TYR B CA 1
ATOM 2574 C C . TYR B 1 75 ? 2.502 -21.359 -5.219 1 94.81 75 TYR B C 1
ATOM 2576 O O . TYR B 1 75 ? 2.557 -20.172 -4.922 1 94.81 75 TYR B O 1
ATOM 2584 N N . SER B 1 76 ? 1.561 -21.906 -6.027 1 91.38 76 SER B N 1
ATOM 2585 C CA . SER B 1 76 ? 0.431 -21.094 -6.48 1 91.38 76 SER B CA 1
ATOM 2586 C C . SER B 1 76 ? -0.626 -20.953 -5.391 1 91.38 76 SER B C 1
ATOM 2588 O O . SER B 1 76 ? -1.401 -21.891 -5.148 1 91.38 76 SER B O 1
ATOM 2590 N N . ILE B 1 77 ? -0.752 -19.844 -4.871 1 88.38 77 ILE B N 1
ATOM 2591 C CA . ILE B 1 77 ? -1.585 -19.641 -3.691 1 88.38 77 ILE B CA 1
ATOM 2592 C C . ILE B 1 77 ? -3.059 -19.766 -4.07 1 88.38 77 ILE B C 1
ATOM 2594 O O . ILE B 1 77 ? -3.861 -20.297 -3.305 1 88.38 77 ILE B O 1
ATOM 2598 N N . GLU B 1 78 ? -3.461 -19.281 -5.242 1 83.44 78 GLU B N 1
ATOM 2599 C CA . GLU B 1 78 ? -4.852 -19.328 -5.684 1 83.44 78 GLU B CA 1
ATOM 2600 C C . GLU B 1 78 ? -5.328 -20.781 -5.836 1 83.44 78 GLU B C 1
ATOM 2602 O O . GLU B 1 78 ? -6.449 -21.109 -5.453 1 83.44 78 GLU B O 1
ATOM 2607 N N . ARG B 1 79 ? -4.422 -21.547 -6.348 1 85.81 79 ARG B N 1
ATOM 2608 C CA . ARG B 1 79 ? -4.785 -22.938 -6.609 1 85.81 79 ARG B CA 1
ATOM 2609 C C . ARG B 1 79 ? -4.332 -23.844 -5.473 1 85.81 79 ARG B C 1
ATOM 2611 O O . ARG B 1 79 ? -4.684 -25.031 -5.438 1 85.81 79 ARG B O 1
ATOM 2618 N N . ASP B 1 80 ? -3.617 -23.328 -4.547 1 90.31 80 ASP B N 1
ATOM 2619 C CA . ASP B 1 80 ? -3.074 -24.094 -3.422 1 90.31 80 ASP B CA 1
ATOM 2620 C C . ASP B 1 80 ? -2.303 -25.312 -3.908 1 90.31 80 ASP B C 1
ATOM 2622 O O . ASP B 1 80 ? -2.57 -26.438 -3.475 1 90.31 80 ASP B O 1
ATOM 2626 N N . GLU B 1 81 ? -1.377 -25.078 -4.82 1 93.62 81 GLU B N 1
ATOM 2627 C CA . GLU B 1 81 ? -0.606 -26.172 -5.414 1 93.62 81 GLU B CA 1
ATOM 2628 C C . GLU B 1 81 ? 0.836 -25.75 -5.676 1 93.62 81 GLU B C 1
ATOM 2630 O O . GLU B 1 81 ? 1.103 -24.578 -5.957 1 93.62 81 GLU B O 1
ATOM 2635 N N . LEU B 1 82 ? 1.668 -26.75 -5.523 1 95.31 82 LEU B N 1
ATOM 2636 C CA . LEU B 1 82 ? 3.059 -26.562 -5.926 1 95.31 82 LEU B CA 1
ATOM 2637 C C . LEU B 1 82 ? 3.258 -26.969 -7.383 1 95.31 82 LEU B C 1
ATOM 2639 O O . LEU B 1 82 ? 2.863 -28.062 -7.789 1 95.31 82 LEU B O 1
ATOM 2643 N N . THR B 1 83 ? 3.826 -26.094 -8.172 1 96.25 83 THR B N 1
ATOM 2644 C CA . THR B 1 83 ? 4.047 -26.375 -9.586 1 96.25 83 THR B CA 1
ATOM 2645 C C . THR B 1 83 ? 5.484 -26.047 -9.984 1 96.25 83 THR B C 1
ATOM 2647 O O . THR B 1 83 ? 6.148 -25.25 -9.328 1 96.25 83 THR B O 1
ATOM 2650 N N . GLU B 1 84 ? 5.895 -26.734 -10.938 1 97.25 84 GLU B N 1
ATOM 2651 C CA . GLU B 1 84 ? 7.172 -26.391 -11.555 1 97.25 84 GLU B CA 1
ATOM 2652 C C . GLU B 1 84 ? 6.98 -25.453 -12.742 1 97.25 84 GLU B C 1
ATOM 2654 O O . GLU B 1 84 ? 6.117 -25.688 -13.594 1 97.25 84 GLU B O 1
ATOM 2659 N N . ARG B 1 85 ? 7.758 -24.422 -12.812 1 97.5 85 ARG B N 1
ATOM 2660 C CA . ARG B 1 85 ? 7.645 -23.422 -13.875 1 97.5 85 ARG B CA 1
ATOM 2661 C C . ARG B 1 85 ? 8.992 -23.172 -14.539 1 97.5 85 ARG B C 1
ATOM 2663 O O . ARG B 1 85 ? 10.023 -23.094 -13.867 1 97.5 85 ARG B O 1
ATOM 2670 N N . LYS B 1 86 ? 8.969 -23.203 -15.805 1 98.31 86 LYS B N 1
ATOM 2671 C CA . LYS B 1 86 ? 10.062 -22.656 -16.609 1 98.31 86 LYS B CA 1
ATOM 2672 C C . LYS B 1 86 ? 9.789 -21.219 -17.016 1 98.31 86 LYS B C 1
ATOM 2674 O O . LYS B 1 86 ? 8.773 -20.922 -17.641 1 98.31 86 LYS B O 1
ATOM 2679 N N . VAL B 1 87 ? 10.727 -20.266 -16.625 1 98.44 87 VAL B N 1
ATOM 2680 C CA . VAL B 1 87 ? 10.391 -18.859 -16.781 1 98.44 87 VAL B CA 1
ATOM 2681 C C . VAL B 1 87 ? 11.594 -18.094 -17.328 1 98.44 87 VAL B C 1
ATOM 2683 O O . VAL B 1 87 ? 12.734 -18.344 -16.922 1 98.44 87 VAL B O 1
ATOM 2686 N N . ASP B 1 88 ? 11.344 -17.234 -18.281 1 97.81 88 ASP B N 1
ATOM 2687 C CA . ASP B 1 88 ? 12.289 -16.172 -18.656 1 97.81 88 ASP B CA 1
ATOM 2688 C C . ASP B 1 88 ? 12.102 -14.945 -17.766 1 97.81 88 ASP B C 1
ATOM 2690 O O . ASP B 1 88 ? 11.195 -14.141 -18 1 97.81 88 ASP B O 1
ATOM 2694 N N . PRO B 1 89 ? 12.922 -14.781 -16.734 1 95.38 89 PRO B N 1
ATOM 2695 C CA . PRO B 1 89 ? 12.734 -13.633 -15.844 1 95.38 89 PRO B CA 1
ATOM 2696 C C . PRO B 1 89 ? 13.156 -12.312 -16.484 1 95.38 89 PRO B C 1
ATOM 2698 O O . PRO B 1 89 ? 14.211 -12.234 -17.109 1 95.38 89 PRO B O 1
ATOM 2701 N N . TYR B 1 90 ? 12.344 -11.281 -16.312 1 91.44 90 TYR B N 1
ATOM 2702 C CA . TYR B 1 90 ? 12.578 -10.023 -17.016 1 91.44 90 TYR B CA 1
ATOM 2703 C C . TYR B 1 90 ? 12.898 -8.898 -16.031 1 91.44 90 TYR B C 1
ATOM 2705 O O . TYR B 1 90 ? 13.703 -8.016 -16.328 1 91.44 90 TYR B O 1
ATOM 2713 N N . HIS B 1 91 ? 12.203 -8.898 -14.922 1 86.69 91 HIS B N 1
ATOM 2714 C CA . HIS B 1 91 ? 12.281 -7.734 -14.039 1 86.69 91 HIS B CA 1
ATOM 2715 C C . HIS B 1 91 ? 11.922 -8.102 -12.609 1 86.69 91 HIS B C 1
ATOM 2717 O O . HIS B 1 91 ? 10.953 -8.836 -12.375 1 86.69 91 HIS B O 1
ATOM 2723 N N . ILE B 1 92 ? 12.695 -7.625 -11.641 1 82.38 92 ILE B N 1
ATOM 2724 C CA . ILE B 1 92 ? 12.375 -7.762 -10.227 1 82.38 92 ILE B CA 1
ATOM 2725 C C . ILE B 1 92 ? 11.797 -6.449 -9.703 1 82.38 92 ILE B C 1
ATOM 2727 O O . ILE B 1 92 ? 12.297 -5.367 -10.023 1 82.38 92 ILE B O 1
ATOM 2731 N N . TYR B 1 93 ? 10.688 -6.543 -8.875 1 77.25 93 TYR B N 1
ATOM 2732 C CA . TYR B 1 93 ? 10.094 -5.332 -8.312 1 77.25 93 TYR B CA 1
ATOM 2733 C C . TYR B 1 93 ? 9.492 -5.609 -6.941 1 77.25 93 TYR B C 1
ATOM 2735 O O . TYR B 1 93 ? 9.219 -6.762 -6.598 1 77.25 93 TYR B O 1
ATOM 2743 N N . ASN B 1 94 ? 9.453 -4.574 -6.16 1 75.12 94 ASN B N 1
ATOM 2744 C CA . ASN B 1 94 ? 8.781 -4.621 -4.863 1 75.12 94 ASN B CA 1
ATOM 2745 C C . ASN B 1 94 ? 7.391 -3.992 -4.93 1 75.12 94 ASN B C 1
ATOM 2747 O O . ASN B 1 94 ? 7.207 -2.943 -5.551 1 75.12 94 ASN B O 1
ATOM 2751 N N . TYR B 1 95 ? 6.473 -4.664 -4.43 1 77.5 95 TYR B N 1
ATOM 2752 C CA . TYR B 1 95 ? 5.121 -4.133 -4.301 1 77.5 95 TYR B CA 1
ATOM 2753 C C . TYR B 1 95 ? 4.609 -4.285 -2.875 1 77.5 95 TYR B C 1
ATOM 2755 O O . TYR B 1 95 ? 4.375 -5.398 -2.406 1 77.5 95 TYR B O 1
ATOM 2763 N N . GLU B 1 96 ? 4.453 -3.111 -2.273 1 74 96 GLU B N 1
ATOM 2764 C CA . GLU B 1 96 ? 3.932 -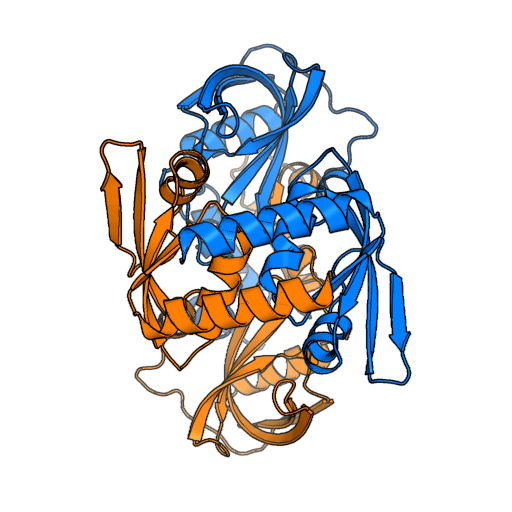3.037 -0.912 1 74 96 GLU B CA 1
ATOM 2765 C C . GLU B 1 96 ? 4.676 -3.99 0.019 1 74 96 GLU B C 1
ATOM 2767 O O . GLU B 1 96 ? 4.055 -4.773 0.739 1 74 96 GLU B O 1
ATOM 2772 N N . GLY B 1 97 ? 5.992 -4.047 -0.132 1 69.5 97 GLY B N 1
ATOM 2773 C CA . GLY B 1 97 ? 6.84 -4.766 0.809 1 69.5 97 GLY B CA 1
ATOM 2774 C C . GLY B 1 97 ? 7.176 -6.172 0.356 1 69.5 97 GLY B C 1
ATOM 2775 O O . GLY B 1 97 ? 8.023 -6.836 0.954 1 69.5 97 GLY B O 1
ATOM 2776 N N . VAL B 1 98 ? 6.543 -6.598 -0.675 1 78.44 98 VAL B N 1
ATOM 2777 C CA . VAL B 1 98 ? 6.77 -7.953 -1.167 1 78.44 98 VAL B CA 1
ATOM 2778 C C . VAL B 1 98 ? 7.535 -7.902 -2.486 1 78.44 98 VAL B C 1
ATOM 2780 O O . VAL B 1 98 ? 7.203 -7.117 -3.377 1 78.44 98 VAL B O 1
ATOM 2783 N N . TRP B 1 99 ? 8.539 -8.711 -2.543 1 80.75 99 TRP B N 1
ATOM 2784 C CA . TRP B 1 99 ? 9.352 -8.766 -3.754 1 80.75 99 TRP B CA 1
ATOM 2785 C C . TRP B 1 99 ? 8.789 -9.773 -4.746 1 80.75 99 TRP B C 1
ATOM 2787 O O . TRP B 1 99 ? 8.438 -10.898 -4.371 1 80.75 99 TRP B O 1
ATOM 2797 N N . TYR B 1 100 ? 8.719 -9.312 -5.988 1 87.56 100 TYR B N 1
ATOM 2798 C CA . TYR B 1 100 ? 8.258 -10.109 -7.117 1 87.56 100 TYR B CA 1
ATOM 2799 C C . TYR B 1 100 ? 9.266 -10.07 -8.266 1 87.56 100 TYR B C 1
ATOM 2801 O O . TYR B 1 100 ? 10.141 -9.203 -8.297 1 87.56 100 TYR B O 1
ATOM 2809 N N . PHE B 1 101 ? 9.156 -11.039 -9.133 1 89.25 101 PHE B N 1
ATOM 2810 C CA . PHE B 1 101 ? 9.688 -10.844 -10.477 1 89.25 101 PHE B CA 1
ATOM 2811 C C . PHE B 1 101 ? 8.625 -11.172 -11.523 1 89.25 101 PHE B C 1
ATOM 2813 O O . PHE B 1 101 ? 7.73 -11.977 -11.273 1 89.25 101 PHE B O 1
ATOM 2820 N N . CYS B 1 102 ? 8.695 -10.414 -12.648 1 93.88 102 CYS B N 1
ATOM 2821 C CA . CYS B 1 102 ? 7.852 -10.75 -13.789 1 93.88 102 CYS B CA 1
ATOM 2822 C C . CYS B 1 102 ? 8.68 -11.336 -14.93 1 93.88 102 CYS B C 1
ATOM 2824 O O . CYS B 1 102 ? 9.867 -11.047 -15.047 1 93.88 102 CYS B O 1
ATOM 2826 N N . GLY B 1 103 ? 8.039 -12.164 -15.664 1 95.31 103 GLY B N 1
ATOM 2827 C CA . GLY B 1 103 ? 8.688 -12.812 -16.797 1 95.31 103 GLY B CA 1
ATOM 2828 C C . GLY B 1 103 ? 7.754 -13.711 -17.578 1 95.31 103 GLY B C 1
ATOM 2829 O O . GLY B 1 103 ? 6.57 -13.828 -17.25 1 95.31 103 GLY B O 1
ATOM 2830 N N . PHE B 1 104 ? 8.289 -14.289 -18.594 1 97.12 104 PHE B N 1
ATOM 2831 C CA . PHE B 1 104 ? 7.508 -15.164 -19.469 1 97.12 104 PHE B CA 1
ATOM 2832 C C . PHE B 1 104 ? 7.469 -16.578 -18.922 1 97.12 104 PHE B C 1
ATOM 2834 O O . PHE B 1 104 ? 8.508 -17.25 -18.828 1 97.12 104 PHE B O 1
ATOM 2841 N N . CYS B 1 105 ? 6.32 -17.016 -18.562 1 97.56 105 CYS B N 1
ATOM 2842 C CA . CYS B 1 105 ? 6.105 -18.391 -18.094 1 97.56 105 CYS B CA 1
ATOM 2843 C C . CYS B 1 105 ? 5.836 -19.328 -19.25 1 97.56 105 CYS B C 1
ATOM 2845 O O . CYS B 1 105 ? 4.812 -19.203 -19.938 1 97.56 105 CYS B O 1
ATOM 2847 N N . HIS B 1 106 ? 6.613 -20.297 -19.422 1 97.69 106 HIS B N 1
ATOM 2848 C CA . HIS B 1 106 ? 6.496 -21.188 -20.562 1 97.69 106 HIS B CA 1
ATOM 2849 C C . HIS B 1 106 ? 5.348 -22.172 -20.375 1 97.69 106 HIS B C 1
ATOM 2851 O O . HIS B 1 106 ? 4.766 -22.641 -21.359 1 97.69 106 HIS B O 1
ATOM 2857 N N . LEU B 1 107 ? 5.008 -22.484 -19.172 1 95.38 107 LEU B N 1
ATOM 2858 C CA . LEU B 1 107 ? 3.877 -23.359 -18.906 1 95.38 107 LEU B CA 1
ATOM 2859 C C . LEU B 1 107 ? 2.566 -22.703 -19.312 1 95.38 107 LEU B C 1
ATOM 2861 O O . LEU B 1 107 ? 1.736 -23.312 -19.984 1 95.38 107 LEU B O 1
ATOM 2865 N N . ARG B 1 108 ? 2.416 -21.453 -18.953 1 94.25 108 ARG B N 1
ATOM 2866 C CA . ARG B 1 108 ? 1.175 -20.734 -19.219 1 94.25 108 ARG B CA 1
ATOM 2867 C C . ARG B 1 108 ? 1.27 -19.922 -20.5 1 94.25 108 ARG B C 1
ATOM 2869 O O . ARG B 1 108 ? 0.265 -19.406 -21 1 94.25 108 ARG B O 1
ATOM 2876 N N . LYS B 1 109 ? 2.439 -19.766 -21.016 1 96.31 109 LYS B N 1
ATOM 2877 C CA . LYS B 1 109 ? 2.719 -19.062 -22.266 1 96.31 109 LYS B CA 1
ATOM 2878 C C . LYS B 1 109 ? 2.268 -17.609 -22.203 1 96.31 109 LYS B C 1
ATOM 2880 O O . LYS B 1 109 ? 1.601 -17.109 -23.109 1 96.31 109 LYS B O 1
ATOM 2885 N N . GLU B 1 110 ? 2.59 -16.953 -21.141 1 95 110 GLU B N 1
ATOM 2886 C CA . GLU B 1 110 ? 2.262 -15.539 -20.938 1 95 110 GLU B CA 1
ATOM 2887 C C . GLU B 1 110 ? 3.158 -14.914 -19.875 1 95 110 GLU B C 1
ATOM 2889 O O . GLU B 1 110 ? 3.855 -15.617 -19.141 1 95 110 GLU B O 1
ATOM 2894 N N . LEU B 1 111 ? 3.176 -13.609 -19.875 1 94.62 111 LEU B N 1
ATOM 2895 C CA . LEU B 1 111 ? 3.875 -12.875 -18.828 1 94.62 111 LEU B CA 1
ATOM 2896 C C . LEU B 1 111 ? 3.164 -13.039 -17.484 1 94.62 111 LEU B C 1
ATOM 2898 O O . LEU B 1 111 ? 1.945 -12.875 -17.406 1 94.62 111 LEU B O 1
ATOM 2902 N N . ARG B 1 112 ? 3.941 -13.375 -16.469 1 95.12 112 ARG B N 1
ATOM 2903 C CA . ARG B 1 112 ? 3.379 -13.578 -15.133 1 95.12 112 ARG B CA 1
ATOM 2904 C C . ARG B 1 112 ? 4.27 -12.953 -14.062 1 95.12 112 ARG B C 1
ATOM 2906 O O . ARG B 1 112 ? 5.449 -12.68 -14.312 1 95.12 112 ARG B O 1
ATOM 2913 N N . ASP B 1 113 ? 3.611 -12.719 -12.969 1 94.31 113 ASP B N 1
ATOM 2914 C CA . ASP B 1 113 ? 4.32 -12.273 -11.773 1 94.31 113 ASP B CA 1
ATOM 2915 C C . ASP B 1 113 ? 4.492 -13.414 -10.781 1 94.31 113 ASP B C 1
ATOM 2917 O O . ASP B 1 113 ? 3.578 -14.219 -10.578 1 94.31 113 ASP B O 1
ATOM 2921 N N . PHE B 1 114 ? 5.645 -13.477 -10.219 1 95 114 PHE B N 1
ATOM 2922 C CA . PHE B 1 114 ? 5.957 -14.492 -9.219 1 95 114 PHE B CA 1
ATOM 2923 C C . PHE B 1 114 ? 6.492 -13.852 -7.945 1 95 114 PHE B C 1
ATOM 2925 O O . PHE B 1 114 ? 7.469 -13.102 -7.984 1 95 114 PHE B O 1
ATOM 2932 N N . ALA B 1 115 ? 5.785 -14.164 -6.844 1 92 115 ALA B N 1
ATOM 2933 C CA . ALA B 1 115 ? 6.32 -13.727 -5.559 1 92 115 ALA B CA 1
ATOM 2934 C C . ALA B 1 115 ? 7.562 -14.531 -5.176 1 92 115 ALA B C 1
ATOM 2936 O O . ALA B 1 115 ? 7.562 -15.758 -5.254 1 92 115 ALA B O 1
ATOM 2937 N N . LEU B 1 116 ? 8.57 -13.867 -4.715 1 89.62 116 LEU B N 1
ATOM 2938 C CA . LEU B 1 116 ? 9.828 -14.539 -4.422 1 89.62 116 LEU B CA 1
ATOM 2939 C C . LEU B 1 116 ? 9.688 -15.453 -3.211 1 89.62 116 LEU B C 1
ATOM 2941 O O . LEU B 1 116 ? 10.344 -16.5 -3.133 1 89.62 116 LEU B O 1
ATOM 2945 N N . ASP B 1 117 ? 8.836 -15.039 -2.289 1 88.44 117 ASP B N 1
ATOM 2946 C CA . ASP B 1 117 ? 8.703 -15.805 -1.053 1 88.44 117 ASP B CA 1
ATOM 2947 C C . ASP B 1 117 ? 7.879 -17.078 -1.274 1 88.44 117 ASP B C 1
ATOM 2949 O O . ASP B 1 117 ? 7.738 -17.891 -0.368 1 88.44 117 ASP B O 1
ATOM 2953 N N . ARG B 1 118 ? 7.383 -17.281 -2.449 1 94.88 118 ARG B N 1
ATOM 2954 C CA . ARG B 1 118 ? 6.621 -18.484 -2.76 1 94.88 118 ARG B CA 1
ATOM 2955 C C . ARG B 1 118 ? 7.453 -19.469 -3.58 1 94.88 118 ARG B C 1
ATOM 2957 O O . ARG B 1 118 ? 6.965 -20.531 -3.975 1 94.88 118 ARG B O 1
ATOM 2964 N N . ILE B 1 119 ? 8.633 -19.094 -3.85 1 95.19 119 ILE B N 1
ATOM 2965 C CA . ILE B 1 119 ? 9.547 -19.969 -4.578 1 95.19 119 ILE B CA 1
ATOM 2966 C C . ILE B 1 119 ? 10.273 -20.891 -3.6 1 95.19 119 ILE B C 1
ATOM 2968 O O . ILE B 1 119 ? 11.039 -20.422 -2.75 1 95.19 119 ILE B O 1
ATOM 2972 N N . GLN B 1 120 ? 10.078 -22.094 -3.764 1 95.19 120 GLN B N 1
ATOM 2973 C CA . GLN B 1 120 ? 10.68 -23.062 -2.855 1 95.19 120 GLN B CA 1
ATOM 2974 C C . GLN B 1 120 ? 12.078 -23.469 -3.318 1 95.19 120 GLN B C 1
ATOM 2976 O O . GLN B 1 120 ? 12.945 -23.766 -2.498 1 95.19 120 GLN B O 1
ATOM 2981 N N . SER B 1 121 ? 12.219 -23.562 -4.613 1 96.31 121 SER B N 1
ATOM 2982 C CA . SER B 1 121 ? 13.516 -23.844 -5.207 1 96.31 121 SER B CA 1
ATOM 2983 C C . SER B 1 121 ? 13.664 -23.156 -6.562 1 96.31 121 SER B C 1
ATOM 2985 O O . SER B 1 121 ? 12.672 -22.859 -7.223 1 96.31 121 SER B O 1
ATOM 2987 N N . ILE B 1 122 ? 14.867 -22.875 -6.906 1 96.62 122 ILE B N 1
ATOM 2988 C CA . ILE B 1 122 ? 15.172 -22.188 -8.156 1 96.62 122 ILE B CA 1
ATOM 2989 C C . ILE B 1 122 ? 16.469 -22.734 -8.742 1 96.62 122 ILE B C 1
ATOM 2991 O O . ILE B 1 122 ? 17.453 -22.922 -8.031 1 96.62 122 ILE B O 1
ATOM 2995 N N . ASP B 1 123 ? 16.406 -23 -9.984 1 97 123 ASP B N 1
ATOM 2996 C CA . ASP B 1 123 ? 17.578 -23.422 -10.75 1 97 123 ASP B CA 1
ATOM 2997 C C . ASP B 1 123 ? 17.766 -22.562 -11.992 1 97 123 ASP B C 1
ATOM 2999 O O . ASP B 1 123 ? 16.844 -22.391 -12.781 1 97 123 ASP B O 1
ATOM 3003 N N . ILE B 1 124 ? 18.969 -22.047 -12.125 1 96.62 124 ILE B N 1
ATOM 3004 C CA . ILE B 1 124 ? 19.312 -21.328 -13.352 1 96.62 124 ILE B CA 1
ATOM 3005 C C . ILE B 1 124 ? 19.75 -22.328 -14.422 1 96.62 124 ILE B C 1
ATOM 3007 O O . ILE B 1 124 ? 20.672 -23.109 -14.203 1 96.62 124 ILE B O 1
ATOM 3011 N N . THR B 1 125 ? 19.125 -22.234 -15.523 1 97.69 125 THR B N 1
ATOM 3012 C CA . THR B 1 125 ? 19.453 -23.188 -16.578 1 97.69 125 THR B CA 1
ATOM 3013 C C . THR B 1 125 ? 20.516 -22.609 -17.516 1 97.69 125 THR B C 1
ATOM 3015 O O . THR B 1 125 ? 20.922 -21.453 -17.344 1 97.69 125 THR B O 1
ATOM 3018 N N . SER B 1 126 ? 20.875 -23.453 -18.5 1 96.44 126 SER B N 1
ATOM 3019 C CA . SER B 1 126 ? 21.828 -23.016 -19.516 1 96.44 126 SER B CA 1
ATOM 3020 C C . SER B 1 126 ? 21.125 -22.344 -20.688 1 96.44 126 SER B C 1
ATOM 3022 O O . SER B 1 126 ? 21.766 -21.719 -21.531 1 96.44 126 SER B O 1
ATOM 3024 N N . GLU B 1 127 ? 19.891 -22.422 -20.703 1 97.5 127 GLU B N 1
ATOM 3025 C CA . GLU B 1 127 ? 19.109 -21.844 -21.797 1 97.5 127 GLU B CA 1
ATOM 3026 C C . GLU B 1 127 ? 19.047 -20.328 -21.672 1 97.5 127 GLU B C 1
ATOM 3028 O O . GLU B 1 127 ? 18.797 -19.797 -20.594 1 97.5 127 GLU B O 1
ATOM 3033 N N . LYS B 1 128 ? 19.203 -19.734 -22.812 1 96.69 128 LYS B N 1
ATOM 3034 C CA . LYS B 1 128 ? 19.156 -18.266 -22.844 1 96.69 128 LYS B CA 1
ATOM 3035 C C . LYS B 1 128 ? 17.828 -17.781 -23.391 1 96.69 128 LYS B C 1
ATOM 3037 O O . LYS B 1 128 ? 17.109 -18.516 -24.078 1 96.69 128 LYS B O 1
ATOM 3042 N N . PHE B 1 129 ? 17.453 -16.562 -23.047 1 95.75 129 PHE B N 1
ATOM 3043 C CA . PHE B 1 129 ? 16.281 -15.898 -23.625 1 95.75 129 PHE B CA 1
ATOM 3044 C C . PHE B 1 129 ? 16.625 -14.484 -24.078 1 95.75 129 PHE B C 1
ATOM 3046 O O . PHE B 1 129 ? 17.703 -13.969 -23.75 1 95.75 129 PHE B O 1
ATOM 3053 N N . GLU B 1 130 ? 15.758 -13.984 -24.906 1 91.81 130 GLU B N 1
ATOM 3054 C CA . GLU B 1 130 ? 15.828 -12.578 -25.297 1 91.81 130 GLU B CA 1
ATOM 3055 C C . GLU B 1 130 ? 14.633 -11.797 -24.766 1 91.81 130 GLU B C 1
ATOM 3057 O O . GLU B 1 130 ? 13.508 -12.305 -24.766 1 91.81 130 GLU B O 1
ATOM 3062 N N . PHE B 1 131 ? 14.977 -10.609 -24.312 1 88.5 131 PHE B N 1
ATOM 3063 C CA . PHE B 1 131 ? 13.867 -9.75 -23.938 1 88.5 131 PHE B CA 1
ATOM 3064 C C . PHE B 1 131 ? 12.984 -9.438 -25.141 1 88.5 131 PHE B C 1
ATOM 3066 O O . PHE B 1 131 ? 13.492 -9.172 -26.234 1 88.5 131 PHE B O 1
ATOM 3073 N N . PRO B 1 132 ? 11.75 -9.539 -24.938 1 90.19 132 PRO B N 1
ATOM 3074 C CA . PRO B 1 132 ? 10.914 -9.047 -26.031 1 90.19 132 PRO B CA 1
ATOM 3075 C C . PRO B 1 132 ? 11.156 -7.574 -26.344 1 90.19 132 PRO B C 1
ATOM 3077 O O . PRO B 1 132 ? 11.375 -6.77 -25.438 1 90.19 132 PRO B O 1
ATOM 3080 N N . LYS B 1 133 ? 11.094 -7.203 -27.609 1 86 133 LYS B N 1
ATOM 3081 C CA . LYS B 1 133 ? 11.391 -5.844 -28.062 1 86 133 LYS B CA 1
ATOM 3082 C C . LYS B 1 133 ? 10.414 -4.84 -27.453 1 86 133 LYS B C 1
ATOM 3084 O O . LYS B 1 133 ? 10.781 -3.689 -27.203 1 86 133 LYS B O 1
ATOM 3089 N N . ASP B 1 134 ? 9.312 -5.289 -27.156 1 88.38 134 ASP B N 1
ATOM 3090 C CA . ASP B 1 134 ? 8.273 -4.367 -26.719 1 88.38 134 ASP B CA 1
ATOM 3091 C C . ASP B 1 134 ? 8.07 -4.434 -25.219 1 88.38 134 ASP B C 1
ATOM 3093 O O . ASP B 1 134 ? 7.156 -3.805 -24.672 1 88.38 134 ASP B O 1
ATOM 3097 N N . PHE B 1 135 ? 8.992 -5.137 -24.547 1 86.62 135 PHE B N 1
ATOM 3098 C CA . PHE B 1 135 ? 8.82 -5.234 -23.109 1 86.62 135 PHE B CA 1
ATOM 3099 C C . PHE B 1 135 ? 9.344 -3.98 -22.422 1 86.62 135 PHE B C 1
ATOM 3101 O O . PHE B 1 135 ? 10.492 -3.588 -22.625 1 86.62 135 PHE B O 1
ATOM 3108 N N . ASN B 1 136 ? 8.438 -3.342 -21.656 1 81.31 136 ASN B N 1
ATOM 3109 C CA . ASN B 1 136 ? 8.734 -2.193 -20.812 1 81.31 136 ASN B CA 1
ATOM 3110 C C . ASN B 1 136 ? 8.211 -2.396 -19.391 1 81.31 136 ASN B C 1
ATOM 3112 O O . ASN B 1 136 ? 7 -2.422 -19.172 1 81.31 136 ASN B O 1
ATOM 3116 N N . PRO B 1 137 ? 9.18 -2.639 -18.453 1 81.88 137 PRO B N 1
ATOM 3117 C CA . PRO B 1 137 ? 8.742 -2.924 -17.094 1 81.88 137 PRO B CA 1
ATOM 3118 C C . PRO B 1 137 ? 7.848 -1.829 -16.516 1 81.88 137 PRO B C 1
ATOM 3120 O O . PRO B 1 137 ? 6.902 -2.123 -15.781 1 81.88 137 PRO B O 1
ATOM 3123 N N . LYS B 1 138 ? 8.109 -0.596 -16.781 1 76.44 138 LYS B N 1
ATOM 3124 C CA . LYS B 1 138 ? 7.293 0.504 -16.281 1 76.44 138 LYS B CA 1
ATOM 3125 C C . LYS B 1 138 ? 5.859 0.402 -16.781 1 76.44 138 LYS B C 1
ATOM 3127 O O . LYS B 1 138 ? 4.906 0.549 -16.016 1 76.44 138 LYS B O 1
ATOM 3132 N N . GLU B 1 139 ? 5.766 0.199 -18.047 1 81.38 139 GLU B N 1
ATOM 3133 C CA . GLU B 1 139 ? 4.445 0.043 -18.641 1 81.38 139 GLU B CA 1
ATOM 3134 C C . GLU B 1 139 ? 3.729 -1.187 -18.078 1 81.38 139 GLU B C 1
ATOM 3136 O O . GLU B 1 139 ? 2.535 -1.134 -17.781 1 81.38 139 GLU B O 1
ATOM 3141 N N . TYR B 1 140 ? 4.496 -2.258 -17.984 1 86.56 140 TYR B N 1
ATOM 3142 C CA . TYR B 1 140 ? 3.93 -3.506 -17.484 1 86.56 140 TYR B CA 1
ATOM 3143 C C . TYR B 1 140 ? 3.381 -3.328 -16.078 1 86.56 140 TYR B C 1
ATOM 3145 O O . TYR B 1 140 ? 2.295 -3.82 -15.766 1 86.56 140 TYR B O 1
ATOM 3153 N N . LEU B 1 141 ? 4.082 -2.59 -15.258 1 83.94 141 LEU B N 1
ATOM 3154 C CA . LEU B 1 141 ? 3.746 -2.473 -13.836 1 83.94 141 LEU B CA 1
ATOM 3155 C C . LEU B 1 141 ? 2.709 -1.378 -13.617 1 83.94 141 LEU B C 1
ATOM 3157 O O . LEU B 1 141 ? 2.062 -1.332 -12.57 1 83.94 141 LEU B O 1
ATOM 3161 N N . SER B 1 142 ? 2.508 -0.501 -14.562 1 81.19 142 SER B N 1
ATOM 3162 C CA . SER B 1 142 ? 1.581 0.614 -14.406 1 81.19 142 SER B CA 1
ATOM 3163 C C . SER B 1 142 ? 0.183 0.245 -14.891 1 81.19 142 SER B C 1
ATOM 3165 O O . SER B 1 142 ? -0.784 0.958 -14.609 1 81.19 142 SER B O 1
ATOM 3167 N N . LYS B 1 143 ? 0.048 -0.839 -15.508 1 86.06 143 LYS B N 1
ATOM 3168 C CA . LYS B 1 143 ? -1.216 -1.206 -16.141 1 86.06 143 LYS B CA 1
ATOM 3169 C C . LYS B 1 143 ? -2.25 -1.627 -15.102 1 86.06 143 LYS B C 1
ATOM 3171 O O . LYS B 1 143 ? -3.402 -1.188 -15.148 1 86.06 143 LYS B O 1
ATOM 3176 N N . PRO B 1 144 ? -1.852 -2.449 -14.227 1 88.75 144 PRO B N 1
ATOM 3177 C CA . PRO B 1 144 ? -2.867 -2.879 -13.258 1 88.75 144 PRO B CA 1
ATOM 3178 C C . PRO B 1 144 ? -3.264 -1.77 -12.289 1 88.75 144 PRO B C 1
ATOM 3180 O O . PRO B 1 144 ? -2.504 -0.818 -12.086 1 88.75 144 PRO B O 1
ATOM 3183 N N . PHE B 1 145 ? -4.473 -1.844 -11.781 1 87.56 145 PHE B N 1
ATOM 3184 C CA . PHE B 1 145 ? -4.906 -0.931 -10.727 1 87.56 145 PHE B CA 1
ATOM 3185 C C . PHE B 1 145 ? -3.99 -1.026 -9.516 1 87.56 145 PHE B C 1
ATOM 3187 O O . PHE B 1 145 ? -3.602 -0.006 -8.945 1 87.56 145 PHE B O 1
ATOM 3194 N N . ARG B 1 146 ? -3.701 -2.205 -9.148 1 86.44 146 ARG B N 1
ATOM 3195 C CA . ARG B 1 146 ? -2.691 -2.494 -8.133 1 86.44 146 ARG B CA 1
ATOM 3196 C C . ARG B 1 146 ? -1.667 -3.498 -8.656 1 86.44 146 ARG B C 1
ATOM 3198 O O . ARG B 1 146 ? -0.84 -3.166 -9.508 1 86.44 146 ARG B O 1
ATOM 3205 N N . ILE B 1 147 ? -1.871 -4.762 -8.391 1 85.62 147 ILE B N 1
ATOM 3206 C CA . ILE B 1 147 ? -0.855 -5.719 -8.812 1 85.62 147 ILE B CA 1
ATOM 3207 C C . ILE B 1 147 ? -1.495 -6.797 -9.688 1 85.62 147 ILE B C 1
ATOM 3209 O O . ILE B 1 147 ? -0.816 -7.434 -10.492 1 85.62 147 ILE B O 1
ATOM 3213 N N . TYR B 1 148 ? -2.764 -7.016 -9.516 1 87.56 148 TYR B N 1
ATOM 3214 C CA . TYR B 1 148 ? -3.416 -8.102 -10.234 1 87.56 148 TYR B CA 1
ATOM 3215 C C . TYR B 1 148 ? -3.619 -7.746 -11.695 1 87.56 148 TYR B C 1
ATOM 3217 O O . TYR B 1 148 ? -4.105 -6.66 -12.016 1 87.56 148 TYR B O 1
ATOM 3225 N N . LYS B 1 149 ? -3.236 -8.719 -12.43 1 86.38 149 LYS B N 1
ATOM 3226 C CA . LYS B 1 149 ? -3.42 -8.578 -13.875 1 86.38 149 LYS B CA 1
ATOM 3227 C C . LYS B 1 149 ? -4.543 -9.477 -14.375 1 86.38 149 LYS B C 1
ATOM 3229 O O . LYS B 1 149 ? -5.012 -10.359 -13.656 1 86.38 149 LYS B O 1
ATOM 3234 N N . GLY B 1 150 ? -5.098 -9.211 -15.461 1 83.94 150 GLY B N 1
ATOM 3235 C CA . GLY B 1 150 ? -6.129 -10.016 -16.094 1 83.94 150 GLY B CA 1
ATOM 3236 C C . GLY B 1 150 ? -7.523 -9.703 -15.586 1 83.94 150 GLY B C 1
ATOM 3237 O O . GLY B 1 150 ? -7.688 -8.961 -14.625 1 83.94 150 GLY B O 1
ATOM 3238 N N . SER B 1 151 ? -8.516 -10.164 -16.25 1 88 151 SER B N 1
ATOM 3239 C CA . SER B 1 151 ? -9.93 -9.984 -15.93 1 88 151 SER B CA 1
ATOM 3240 C C . SER B 1 151 ? -10.25 -8.516 -15.648 1 88 151 SER B C 1
ATOM 3242 O O . SER B 1 151 ? -10.859 -8.195 -14.633 1 88 151 SER B O 1
ATOM 3244 N N . PHE B 1 152 ? -9.859 -7.707 -16.547 1 92.25 152 PHE B N 1
ATOM 3245 C CA . PHE B 1 152 ? -10.055 -6.273 -16.375 1 92.25 152 PHE B CA 1
ATOM 3246 C C . PHE B 1 152 ? -11.508 -5.895 -16.656 1 92.25 152 PHE B C 1
ATOM 3248 O O . PHE B 1 152 ? -12.125 -6.41 -17.578 1 92.25 152 PHE B O 1
ATOM 3255 N N . ILE B 1 153 ? -12.008 -5.051 -15.812 1 95.75 153 ILE B N 1
ATOM 3256 C CA . ILE B 1 153 ? -13.328 -4.473 -16.016 1 95.75 153 ILE B CA 1
ATOM 3257 C C . ILE B 1 153 ? -13.258 -2.953 -15.867 1 95.75 153 ILE B C 1
ATOM 3259 O O . ILE B 1 153 ? -12.328 -2.426 -15.258 1 95.75 153 ILE B O 1
ATOM 3263 N N . LYS B 1 154 ? -14.141 -2.314 -16.547 1 96.56 154 LYS B N 1
ATOM 3264 C CA . LYS B 1 154 ? -14.359 -0.888 -16.328 1 96.56 154 LYS B CA 1
ATOM 3265 C C . LYS B 1 154 ? -15.43 -0.651 -15.273 1 96.56 154 LYS B C 1
ATOM 3267 O O . LYS B 1 154 ? -16.562 -1.135 -15.406 1 96.56 154 LYS B O 1
ATOM 3272 N N . MET B 1 155 ? -15.07 0.057 -14.25 1 97.31 155 MET B N 1
ATOM 3273 C CA . MET B 1 155 ? -15.977 0.254 -13.125 1 97.31 155 MET B CA 1
ATOM 3274 C C . MET B 1 155 ? -16.281 1.735 -12.922 1 97.31 155 MET B C 1
ATOM 3276 O O . MET B 1 155 ? -15.398 2.582 -13.094 1 97.31 155 MET B O 1
ATOM 3280 N N . LYS B 1 156 ? -17.484 2.029 -12.68 1 97.94 156 LYS B N 1
ATOM 3281 C CA . LYS B 1 156 ? -17.938 3.34 -12.219 1 97.94 156 LYS B CA 1
ATOM 3282 C C . LYS B 1 156 ? -18.469 3.27 -10.789 1 97.94 156 LYS B C 1
ATOM 3284 O O . LYS B 1 156 ? -19.359 2.48 -10.492 1 97.94 156 LYS B O 1
ATOM 3289 N N . VAL B 1 157 ? -17.969 4.094 -9.953 1 97.5 157 VAL B N 1
ATOM 3290 C CA . VAL B 1 157 ? -18.344 4.047 -8.547 1 97.5 157 VAL B CA 1
ATOM 3291 C C . VAL B 1 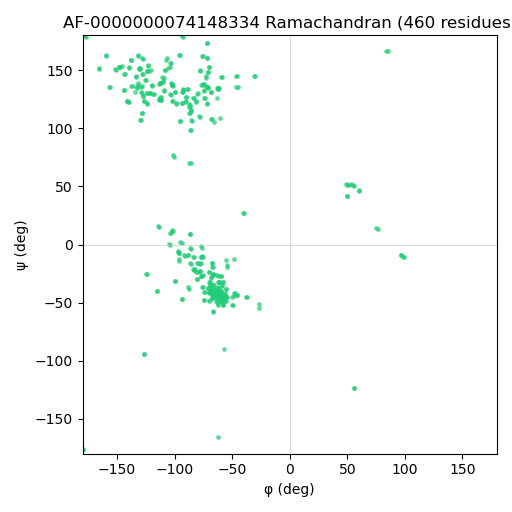157 ? -18.688 5.449 -8.055 1 97.5 157 VAL B C 1
ATOM 3293 O O . VAL B 1 157 ? -18.031 6.422 -8.406 1 97.5 157 VAL B O 1
ATOM 3296 N N . LEU B 1 158 ? -19.734 5.52 -7.266 1 97.75 158 LEU B N 1
ATOM 3297 C CA . LEU B 1 158 ? -20.141 6.75 -6.594 1 97.75 158 LEU B CA 1
ATOM 3298 C C . LEU B 1 158 ? -19.656 6.762 -5.148 1 97.75 158 LEU B C 1
ATOM 3300 O O . LEU B 1 158 ? -19.938 5.836 -4.387 1 97.75 158 LEU B O 1
ATOM 3304 N N . PHE B 1 159 ? -18.906 7.703 -4.801 1 97.38 159 PHE B N 1
ATOM 3305 C CA . PHE B 1 159 ? -18.5 7.941 -3.418 1 97.38 159 PHE B CA 1
ATOM 3306 C C . PHE B 1 159 ? -19.297 9.094 -2.812 1 97.38 159 PHE B C 1
ATOM 3308 O O . PHE B 1 159 ? -19.531 10.109 -3.473 1 97.38 159 PHE B O 1
ATOM 3315 N N . ASP B 1 160 ? -19.719 8.945 -1.574 1 96 160 ASP B N 1
ATOM 3316 C CA . ASP B 1 160 ? -20.484 10.023 -0.938 1 96 160 ASP B CA 1
ATOM 3317 C C . ASP B 1 160 ? -19.594 11.211 -0.622 1 96 160 ASP B C 1
ATOM 3319 O O . ASP B 1 160 ? -18.375 11.164 -0.84 1 96 160 ASP B O 1
ATOM 3323 N N . SER B 1 161 ? -20.188 12.297 -0.165 1 95 161 SER B N 1
ATOM 3324 C CA . SER B 1 161 ? -19.484 13.562 0.005 1 95 161 SER B CA 1
ATOM 3325 C C . SER B 1 161 ? -18.359 13.438 1.015 1 95 161 SER B C 1
ATOM 3327 O O . SER B 1 161 ? -17.312 14.086 0.878 1 95 161 SER B O 1
ATOM 3329 N N . TYR B 1 162 ? -18.562 12.602 1.97 1 93.5 162 TYR B N 1
ATOM 3330 C CA . TYR B 1 162 ? -17.531 12.398 2.975 1 93.5 162 TYR B CA 1
ATOM 3331 C C . TYR B 1 162 ? -16.297 11.742 2.361 1 93.5 162 TYR B C 1
ATOM 3333 O O . TYR B 1 162 ? -15.203 12.305 2.41 1 93.5 162 TYR B O 1
ATOM 3341 N N . GLN B 1 163 ? -16.453 10.609 1.777 1 94.88 163 GLN B N 1
ATOM 3342 C CA . GLN B 1 163 ? -15.336 9.844 1.224 1 94.88 163 GLN B CA 1
ATOM 3343 C C . GLN B 1 163 ? -14.758 10.531 -0.009 1 94.88 163 GLN B C 1
ATOM 3345 O O . GLN B 1 163 ? -13.594 10.328 -0.348 1 94.88 163 GLN B O 1
ATOM 3350 N N . ALA B 1 164 ? -15.531 11.328 -0.643 1 95.19 164 ALA B N 1
ATOM 3351 C CA . ALA B 1 164 ? -15.125 12.023 -1.863 1 95.19 164 ALA B CA 1
ATOM 3352 C C . ALA B 1 164 ? -13.898 12.891 -1.621 1 95.19 164 ALA B C 1
ATOM 3354 O O . ALA B 1 164 ? -13.047 13.039 -2.504 1 95.19 164 ALA B O 1
ATOM 3355 N N . ARG B 1 165 ? -13.789 13.453 -0.525 1 91.62 165 ARG B N 1
ATOM 3356 C CA . ARG B 1 165 ? -12.68 14.336 -0.191 1 91.62 165 ARG B CA 1
ATOM 3357 C C . ARG B 1 165 ? -11.344 13.625 -0.366 1 91.62 165 ARG B C 1
ATOM 3359 O O . ARG B 1 165 ? -10.406 14.18 -0.942 1 91.62 165 ARG B O 1
ATOM 3366 N N . TRP B 1 166 ? -11.289 12.367 0.072 1 91.44 166 TRP B N 1
ATOM 3367 C CA . TRP B 1 166 ? -10.07 11.57 -0.055 1 91.44 166 TRP B CA 1
ATOM 3368 C C . TRP B 1 166 ? -9.867 11.117 -1.495 1 91.44 166 TRP B C 1
ATOM 3370 O O . TRP B 1 166 ? -8.75 11.133 -2.006 1 91.44 166 TRP B O 1
ATOM 3380 N N . ILE B 1 167 ? -10.906 10.742 -2.111 1 93.06 167 ILE B N 1
ATOM 3381 C CA . ILE B 1 167 ? -10.852 10.195 -3.461 1 93.06 167 ILE B CA 1
ATOM 3382 C C . ILE B 1 167 ? -10.305 11.25 -4.426 1 93.06 167 ILE B C 1
ATOM 3384 O O . ILE B 1 167 ? -9.492 10.938 -5.293 1 93.06 167 ILE B O 1
ATOM 3388 N N . LYS B 1 168 ? -10.688 12.445 -4.211 1 90.56 168 LYS B N 1
ATOM 3389 C CA . LYS B 1 168 ? -10.328 13.531 -5.121 1 90.56 168 LYS B CA 1
ATOM 3390 C C . LYS B 1 168 ? -8.883 13.969 -4.914 1 90.56 168 LYS B C 1
ATOM 3392 O O . LYS B 1 168 ? -8.297 14.633 -5.773 1 90.56 168 LYS B O 1
ATOM 3397 N N . GLU B 1 169 ? -8.312 13.609 -3.848 1 87.12 169 GLU B N 1
ATOM 3398 C CA . GLU B 1 169 ? -6.969 14.062 -3.492 1 87.12 169 GLU B CA 1
ATOM 3399 C C . GLU B 1 169 ? -5.902 13.25 -4.223 1 87.12 169 GLU B C 1
ATOM 3401 O O . GLU B 1 169 ? -4.742 13.656 -4.301 1 87.12 169 GLU B O 1
ATOM 3406 N N . ARG B 1 170 ? -6.367 12.117 -4.754 1 84.75 170 ARG B N 1
ATOM 3407 C CA . ARG B 1 170 ? -5.371 11.18 -5.258 1 84.75 170 ARG B CA 1
ATOM 3408 C C . ARG B 1 170 ? -5.625 10.844 -6.723 1 84.75 170 ARG B C 1
ATOM 3410 O O . ARG B 1 170 ? -6.75 10.977 -7.211 1 84.75 170 ARG B O 1
ATOM 3417 N N . ILE B 1 171 ? -4.543 10.594 -7.348 1 85.38 171 ILE B N 1
ATOM 3418 C CA . ILE B 1 171 ? -4.637 9.898 -8.633 1 85.38 171 ILE B CA 1
ATOM 3419 C C . ILE B 1 171 ? -4.43 8.398 -8.422 1 85.38 171 ILE B C 1
ATOM 3421 O O . ILE B 1 171 ? -3.316 7.953 -8.148 1 85.38 171 ILE B O 1
ATOM 3425 N N . TRP B 1 172 ? -5.484 7.703 -8.523 1 87.5 172 TRP B N 1
ATOM 3426 C CA . TRP B 1 172 ? -5.496 6.277 -8.203 1 87.5 172 TRP B CA 1
ATOM 3427 C C . TRP B 1 172 ? -4.941 5.457 -9.367 1 87.5 172 TRP B C 1
ATOM 3429 O O . TRP B 1 172 ? -4.383 4.379 -9.156 1 87.5 172 TRP B O 1
ATOM 3439 N N . HIS B 1 173 ? -5.102 5.938 -10.57 1 87.75 173 HIS B N 1
ATOM 3440 C CA . HIS B 1 173 ? -4.645 5.297 -11.797 1 87.75 173 HIS B CA 1
ATOM 3441 C C . HIS B 1 173 ? -4.684 6.266 -12.977 1 87.75 173 HIS B C 1
ATOM 3443 O O . HIS B 1 173 ? -5.566 7.125 -13.047 1 87.75 173 HIS B O 1
ATOM 3449 N N . PRO B 1 174 ? -3.828 6.07 -13.922 1 85.12 174 PRO B N 1
ATOM 3450 C CA . PRO B 1 174 ? -3.812 6.98 -15.07 1 85.12 174 PRO B CA 1
ATOM 3451 C C . PRO B 1 174 ? -5.078 6.883 -15.922 1 85.12 174 PRO B C 1
ATOM 3453 O O . PRO B 1 174 ? -5.43 7.832 -16.625 1 85.12 174 PRO B O 1
ATOM 3456 N N . ASN B 1 175 ? -5.734 5.824 -15.922 1 90.88 175 ASN B N 1
ATOM 3457 C CA . ASN B 1 175 ? -6.914 5.625 -16.766 1 90.88 175 ASN B CA 1
ATOM 3458 C C . ASN B 1 175 ? -8.18 6.148 -16.078 1 90.88 175 ASN B C 1
ATOM 3460 O O . ASN B 1 175 ? -9.281 6 -16.625 1 90.88 175 ASN B O 1
ATOM 3464 N N . GLN B 1 176 ? -8.008 6.816 -15 1 94.25 176 GLN B N 1
ATOM 3465 C CA . GLN B 1 176 ? -9.172 7.203 -14.211 1 94.25 176 GLN B CA 1
ATOM 3466 C C . GLN B 1 176 ? -9.883 8.406 -14.836 1 94.25 176 GLN B C 1
ATOM 3468 O O . GLN B 1 176 ? -9.258 9.203 -15.531 1 94.25 176 GLN B O 1
ATOM 3473 N N . LYS B 1 177 ? -11.188 8.5 -14.656 1 96 177 LYS B N 1
ATOM 3474 C CA . LYS B 1 177 ? -12.008 9.688 -14.883 1 96 177 LYS B CA 1
ATOM 3475 C C . LYS B 1 177 ? -12.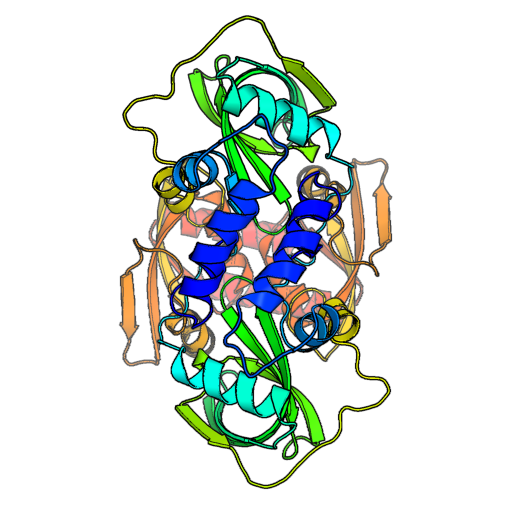781 10.07 -13.625 1 96 177 LYS B C 1
ATOM 3477 O O . LYS B 1 177 ? -13.422 9.227 -13 1 96 177 LYS B O 1
ATOM 3482 N N . VAL B 1 178 ? -12.688 11.281 -13.305 1 95.62 178 VAL B N 1
ATOM 3483 C CA . VAL B 1 178 ? -13.32 11.758 -12.086 1 95.62 178 VAL B CA 1
ATOM 3484 C C . VAL B 1 178 ? -14.375 12.812 -12.43 1 95.62 178 VAL B C 1
ATOM 3486 O O . VAL B 1 178 ? -14.102 13.742 -13.195 1 95.62 178 VAL B O 1
ATOM 3489 N N . GLU B 1 179 ? -15.523 12.641 -11.922 1 97.06 179 GLU B N 1
ATOM 3490 C CA . GLU B 1 179 ? -16.609 13.602 -12.055 1 97.06 179 GLU B CA 1
ATOM 3491 C C . GLU B 1 179 ? -17.141 14.047 -10.695 1 97.06 179 GLU B C 1
ATOM 3493 O O . GLU B 1 179 ? -17.625 13.227 -9.914 1 97.06 179 GLU B O 1
ATOM 3498 N N . GLU B 1 180 ? -17.062 15.289 -10.508 1 96.06 180 GLU B N 1
ATOM 3499 C CA . GLU B 1 180 ? -17.594 15.844 -9.266 1 96.06 180 GLU B CA 1
ATOM 3500 C C . GLU B 1 180 ? -19.031 16.312 -9.438 1 96.06 180 GLU B C 1
ATOM 3502 O O . GLU B 1 180 ? -19.344 17.031 -10.383 1 96.06 180 GLU B O 1
ATOM 3507 N N . LEU B 1 181 ? -19.828 15.898 -8.539 1 96.88 181 LEU B N 1
ATOM 3508 C CA . LEU B 1 181 ? -21.234 16.281 -8.578 1 96.88 181 LEU B CA 1
ATOM 3509 C C . LEU B 1 181 ? -21.5 17.5 -7.688 1 96.88 181 LEU B C 1
ATOM 3511 O O . LEU B 1 181 ? -20.703 17.797 -6.785 1 96.88 181 LEU B O 1
ATOM 3515 N N . GLU B 1 182 ? -22.609 18.156 -7.867 1 95.56 182 GLU B N 1
ATOM 3516 C CA . GLU B 1 182 ? -22.969 19.359 -7.102 1 95.56 182 GLU B CA 1
ATOM 3517 C C . GLU B 1 182 ? -23.203 19.016 -5.633 1 95.56 182 GLU B C 1
ATOM 3519 O O . GLU B 1 182 ? -22.969 19.844 -4.754 1 95.56 182 GLU B O 1
ATOM 3524 N N . THR B 1 183 ? -23.562 17.844 -5.352 1 94.81 183 THR B N 1
ATOM 3525 C CA . THR B 1 183 ? -23.875 17.391 -4.004 1 94.81 183 THR B CA 1
ATOM 3526 C C . THR B 1 183 ? -22.609 17.156 -3.191 1 94.81 183 THR B C 1
ATOM 3528 O O . THR B 1 183 ? -22.672 16.922 -1.982 1 94.81 183 THR B O 1
ATOM 3531 N N . GLY B 1 184 ? -21.469 17.172 -3.859 1 94.56 184 GLY B N 1
ATOM 3532 C CA . GLY B 1 184 ? -20.219 16.859 -3.193 1 94.56 184 GLY B CA 1
ATOM 3533 C C . GLY B 1 184 ? -19.766 15.422 -3.414 1 94.56 184 GLY B C 1
ATOM 3534 O O . GLY B 1 184 ? -18.609 15.078 -3.117 1 94.56 184 GLY B O 1
ATOM 3535 N N . GLU B 1 185 ? -20.672 14.688 -3.955 1 97.12 185 GLU B N 1
ATOM 3536 C CA . GLU B 1 185 ? -20.328 13.312 -4.309 1 97.12 185 GLU B CA 1
ATOM 3537 C C . GLU B 1 185 ? -19.391 13.273 -5.516 1 97.12 185 GLU B C 1
ATOM 3539 O O . GLU B 1 185 ? -19.266 14.258 -6.242 1 97.12 185 GLU B O 1
ATOM 3544 N N . VAL B 1 186 ? -18.734 12.164 -5.645 1 97.75 186 VAL B N 1
ATOM 3545 C CA . VAL B 1 186 ? -17.812 12.008 -6.77 1 97.75 186 VAL B CA 1
ATOM 3546 C C . VAL B 1 186 ? -18.047 10.656 -7.441 1 97.75 186 VAL B C 1
ATOM 3548 O O . VAL B 1 186 ? -18.25 9.648 -6.77 1 97.75 186 VAL B O 1
ATOM 3551 N N . ILE B 1 187 ? -18.078 10.711 -8.742 1 98.12 187 ILE B N 1
ATOM 3552 C CA . ILE B 1 187 ? -18.094 9.484 -9.531 1 98.12 187 ILE B CA 1
ATOM 3553 C C . ILE B 1 187 ? -16.703 9.219 -10.102 1 98.12 187 ILE B C 1
ATOM 3555 O O . ILE B 1 187 ? -16.109 10.078 -10.758 1 98.12 187 ILE B O 1
ATOM 3559 N N . LEU B 1 188 ? -16.172 8.094 -9.82 1 97.69 188 LEU B N 1
ATOM 3560 C CA . LEU B 1 188 ? -14.875 7.668 -10.32 1 97.69 188 LEU B CA 1
ATOM 3561 C C . LEU B 1 188 ? -15.023 6.508 -11.297 1 97.69 188 LEU B C 1
ATOM 3563 O O . LEU B 1 188 ? -15.68 5.512 -10.992 1 97.69 188 LEU B O 1
ATOM 3567 N N . GLU B 1 189 ? -14.5 6.699 -12.477 1 97.81 189 GLU B N 1
ATOM 3568 C CA . GLU B 1 189 ? -14.375 5.621 -13.453 1 97.81 189 GLU B CA 1
ATOM 3569 C C . GLU B 1 189 ? -12.938 5.109 -13.539 1 97.81 189 GLU B C 1
ATOM 3571 O O . GLU B 1 189 ? -12.008 5.898 -13.703 1 97.81 189 GLU B O 1
ATOM 3576 N N . ILE B 1 190 ? -12.828 3.807 -13.422 1 95.94 190 ILE B N 1
ATOM 3577 C CA . ILE B 1 190 ? -11.484 3.234 -13.422 1 95.94 190 ILE B CA 1
ATOM 3578 C C . ILE B 1 190 ? -11.531 1.819 -13.992 1 95.94 190 ILE B C 1
ATOM 3580 O O . ILE B 1 190 ? -12.562 1.15 -13.938 1 95.94 190 ILE B O 1
ATOM 3584 N N . GLU B 1 191 ? -10.477 1.45 -14.578 1 95.62 191 GLU B N 1
ATOM 3585 C CA . GLU B 1 191 ? -10.328 0.099 -15.109 1 95.62 191 GLU B CA 1
ATOM 3586 C C . GLU B 1 191 ? -9.273 -0.687 -14.336 1 95.62 191 GLU B C 1
ATOM 3588 O O . GLU B 1 191 ? -8.234 -0.143 -13.961 1 95.62 191 GLU B O 1
ATOM 3593 N N . GLY B 1 192 ? -9.539 -1.938 -14.062 1 94.06 192 GLY B N 1
ATOM 3594 C CA . GLY B 1 192 ? -8.617 -2.811 -13.352 1 94.06 192 GLY B CA 1
ATOM 3595 C C . GLY B 1 192 ? -9.148 -4.219 -13.172 1 94.06 192 GLY B C 1
ATOM 3596 O O . GLY B 1 192 ? -10.18 -4.574 -13.742 1 94.06 192 GLY B O 1
ATOM 3597 N N . ASN B 1 193 ? -8.383 -5.027 -12.469 1 94.81 193 ASN B N 1
ATOM 3598 C CA . ASN B 1 193 ? -8.789 -6.391 -12.164 1 94.81 193 ASN B CA 1
ATOM 3599 C C . ASN B 1 193 ? -10.062 -6.418 -11.32 1 94.81 193 ASN B C 1
ATOM 3601 O O . ASN B 1 193 ? -10.18 -5.684 -10.344 1 94.81 193 ASN B O 1
ATOM 3605 N N . SER B 1 194 ? -10.969 -7.266 -11.688 1 93.94 194 SER B N 1
ATOM 3606 C CA . SER B 1 194 ? -12.297 -7.289 -11.078 1 93.94 194 SER B CA 1
ATOM 3607 C C . SER B 1 194 ? -12.211 -7.602 -9.586 1 93.94 194 SER B C 1
ATOM 3609 O O . SER B 1 194 ? -12.883 -6.965 -8.773 1 93.94 194 SER B O 1
ATOM 3611 N N . GLU B 1 195 ? -11.398 -8.555 -9.242 1 91.12 195 GLU B N 1
ATOM 3612 C CA . GLU B 1 195 ? -11.281 -8.938 -7.84 1 91.12 195 GLU B CA 1
ATOM 3613 C C . GLU B 1 195 ? -10.641 -7.824 -7.02 1 91.12 195 GLU B C 1
ATOM 3615 O O . GLU B 1 195 ? -11.086 -7.531 -5.906 1 91.12 195 GLU B O 1
ATOM 3620 N N . GLU B 1 196 ? -9.641 -7.242 -7.531 1 92 196 GLU B N 1
ATOM 3621 C CA . GLU B 1 196 ? -8.953 -6.137 -6.863 1 92 196 GLU B CA 1
ATOM 3622 C C . GLU B 1 196 ? -9.891 -4.953 -6.652 1 92 196 GLU B C 1
ATOM 3624 O O . GLU B 1 196 ? -9.914 -4.348 -5.578 1 92 196 GLU B O 1
ATOM 3629 N N . LEU B 1 197 ? -10.609 -4.641 -7.676 1 94.12 197 LEU B N 1
ATOM 3630 C CA . LEU B 1 197 ? -11.539 -3.518 -7.602 1 94.12 197 LEU B CA 1
ATOM 3631 C C . LEU B 1 197 ? -12.664 -3.805 -6.617 1 94.12 197 LEU B C 1
ATOM 3633 O O . LEU B 1 197 ? -13.086 -2.92 -5.867 1 94.12 197 LEU B O 1
ATOM 3637 N N . LYS B 1 198 ? -13.125 -5.004 -6.633 1 93.06 198 LYS B N 1
ATOM 3638 C CA . LYS B 1 198 ? -14.164 -5.398 -5.691 1 93.06 198 LYS B CA 1
ATOM 3639 C C . LYS B 1 198 ? -13.703 -5.219 -4.25 1 93.06 198 LYS B C 1
ATOM 3641 O O . LYS B 1 198 ? -14.414 -4.629 -3.432 1 93.06 198 LYS B O 1
ATOM 3646 N N . ARG B 1 199 ? -12.555 -5.688 -3.928 1 92.62 199 ARG B N 1
ATOM 3647 C CA . ARG B 1 199 ? -11.992 -5.574 -2.584 1 92.62 199 ARG B CA 1
ATOM 3648 C C . ARG B 1 199 ? -11.797 -4.113 -2.197 1 92.62 199 ARG B C 1
ATOM 3650 O O . ARG B 1 199 ? -12.047 -3.729 -1.053 1 92.62 199 ARG B O 1
ATOM 3657 N N . TRP B 1 200 ? -11.344 -3.381 -3.129 1 93.69 200 TRP B N 1
ATOM 3658 C CA . TRP B 1 200 ? -11.117 -1.955 -2.914 1 93.69 200 TRP B CA 1
ATOM 3659 C C . TRP B 1 200 ? -12.422 -1.244 -2.564 1 93.69 200 TRP B C 1
ATOM 3661 O O . TRP B 1 200 ? -12.477 -0.472 -1.604 1 93.69 200 TRP B O 1
ATOM 3671 N N . ILE B 1 201 ? -13.445 -1.541 -3.238 1 94.12 201 ILE B N 1
ATOM 3672 C CA . ILE B 1 201 ? -14.734 -0.887 -3.025 1 94.12 201 ILE B CA 1
ATOM 3673 C C . ILE B 1 201 ? -15.32 -1.329 -1.688 1 94.12 201 ILE B C 1
ATOM 3675 O O . ILE B 1 201 ? -15.891 -0.518 -0.956 1 94.12 201 ILE B O 1
ATOM 3679 N N . LEU B 1 202 ? -15.195 -2.602 -1.391 1 92.69 202 LEU B N 1
ATOM 3680 C CA . LEU B 1 202 ? -15.727 -3.141 -0.142 1 92.69 202 LEU B CA 1
ATOM 3681 C C . LEU B 1 202 ? -15.125 -2.412 1.059 1 92.69 202 LEU B C 1
ATOM 3683 O O . LEU B 1 202 ? -15.812 -2.203 2.064 1 92.69 202 LEU B O 1
ATOM 3687 N N . SER B 1 203 ? -13.938 -1.994 0.916 1 93.75 203 SER B N 1
ATOM 3688 C CA . SER B 1 203 ? -13.227 -1.367 2.025 1 93.75 203 SER B CA 1
ATOM 3689 C C . SER B 1 203 ? -13.852 -0.03 2.4 1 93.75 203 SER B C 1
ATOM 3691 O O . SER B 1 203 ? -13.594 0.505 3.48 1 93.75 203 SER B O 1
ATOM 3693 N N . TYR B 1 204 ? -14.664 0.522 1.566 1 93.75 204 TYR B N 1
ATOM 3694 C CA . TYR B 1 204 ? -15.25 1.831 1.835 1 93.75 204 TYR B CA 1
ATOM 3695 C C . TYR B 1 204 ? -16.641 1.691 2.447 1 93.75 204 TYR B C 1
ATOM 3697 O O . TYR B 1 204 ? -17.25 2.686 2.834 1 93.75 204 TYR B O 1
ATOM 3705 N N . GLY B 1 205 ? -17.141 0.467 2.496 1 90.44 205 GLY B N 1
ATOM 3706 C CA . GLY B 1 205 ? -18.438 0.224 3.107 1 90.44 205 GLY B CA 1
ATOM 3707 C C . GLY B 1 205 ? -19.562 1.057 2.5 1 90.44 205 GLY B C 1
ATOM 3708 O O . GLY B 1 205 ? -19.734 1.071 1.279 1 90.44 205 GLY B O 1
ATOM 3709 N N . LYS B 1 206 ? -20.219 1.812 3.379 1 91.06 206 LYS B N 1
ATOM 3710 C CA . LYS B 1 206 ? -21.406 2.559 2.982 1 91.06 206 LYS B CA 1
ATOM 3711 C C . LYS B 1 206 ? -21.031 3.805 2.186 1 91.06 206 LYS B C 1
ATOM 3713 O O . LYS B 1 206 ? -21.906 4.449 1.584 1 91.06 206 LYS B O 1
ATOM 3718 N N . HIS B 1 207 ? -19.797 4.156 2.131 1 94.44 207 HIS B N 1
ATOM 3719 C CA . HIS B 1 207 ? -19.359 5.41 1.521 1 94.44 207 HIS B CA 1
ATOM 3720 C C . HIS B 1 207 ? -19.156 5.25 0.02 1 94.44 207 HIS B C 1
ATOM 3722 O O . HIS B 1 207 ? -18.859 6.223 -0.677 1 94.44 207 HIS B O 1
ATOM 3728 N N . ALA B 1 208 ? -19.328 4.008 -0.482 1 95.25 208 ALA B N 1
ATOM 3729 C CA . ALA B 1 208 ? -19.125 3.746 -1.906 1 95.25 208 ALA B CA 1
ATOM 3730 C C . ALA B 1 208 ? -20.266 2.906 -2.473 1 95.25 208 ALA B C 1
ATOM 3732 O O . ALA B 1 208 ? -20.781 2.008 -1.8 1 95.25 208 ALA B O 1
ATOM 3733 N N . LYS B 1 209 ? -20.625 3.193 -3.707 1 95 209 LYS B N 1
ATOM 3734 C CA . LYS B 1 209 ? -21.656 2.445 -4.426 1 95 209 LYS B CA 1
ATOM 3735 C C . LYS B 1 209 ? -21.25 2.232 -5.887 1 95 209 LYS B C 1
ATOM 3737 O O . LYS B 1 209 ? -21.047 3.195 -6.625 1 95 209 LYS B O 1
ATOM 3742 N N . VAL B 1 210 ? -21.203 1.004 -6.273 1 96.38 210 VAL B N 1
ATOM 3743 C CA . VAL B 1 210 ? -20.875 0.7 -7.664 1 96.38 210 VAL B CA 1
ATOM 3744 C C . VAL B 1 210 ? -22.078 1.027 -8.555 1 96.38 210 VAL B C 1
ATOM 3746 O O . VAL B 1 210 ? -23.188 0.554 -8.312 1 96.38 210 VAL B O 1
ATOM 3749 N N . LEU B 1 211 ? -21.828 1.802 -9.516 1 96.25 211 LEU B N 1
ATOM 3750 C CA . LEU B 1 211 ? -22.859 2.154 -10.484 1 96.25 211 LEU B CA 1
ATOM 3751 C C . LEU B 1 211 ? -22.812 1.228 -11.695 1 96.25 211 LEU B C 1
ATOM 3753 O O . LEU B 1 211 ? -23.859 0.772 -12.18 1 96.25 211 LEU B O 1
ATOM 3757 N N . GLU B 1 212 ? -21.609 0.992 -12.266 1 96 212 GLU B N 1
ATOM 3758 C CA . GLU B 1 212 ? -21.344 0.122 -13.414 1 96 212 GLU B CA 1
ATOM 3759 C C . GLU B 1 212 ? -20.062 -0.675 -13.219 1 96 212 GLU B C 1
ATOM 3761 O O . GLU B 1 212 ? -19.125 -0.209 -12.562 1 96 212 GLU B O 1
ATOM 3766 N N . PRO B 1 213 ? -19.953 -1.917 -13.844 1 96.25 213 PRO B N 1
ATOM 3767 C CA . PRO B 1 213 ? -21.016 -2.633 -14.562 1 96.25 213 PRO B CA 1
ATOM 3768 C C . PRO B 1 213 ? -22.031 -3.289 -13.617 1 96.25 213 PRO B C 1
ATOM 3770 O O . PRO B 1 213 ? -21.734 -3.469 -12.43 1 96.25 213 PRO B O 1
ATOM 3773 N N . GLU B 1 214 ? -23.188 -3.65 -14.094 1 94.25 214 GLU B N 1
ATOM 3774 C CA . GLU B 1 214 ? -24.25 -4.246 -13.305 1 94.25 214 GLU B CA 1
ATOM 3775 C C . GLU B 1 214 ? -23.828 -5.582 -12.703 1 94.25 214 GLU B C 1
ATOM 3777 O O . GLU B 1 214 ? -24.219 -5.93 -11.594 1 94.25 214 GLU B O 1
ATOM 3782 N N . GLU B 1 215 ? -23.062 -6.324 -13.445 1 93.69 215 GLU B N 1
ATOM 3783 C CA . GLU B 1 215 ? -22.594 -7.625 -12.992 1 93.69 215 GLU B CA 1
ATOM 3784 C C . GLU B 1 215 ? -21.797 -7.5 -11.688 1 93.69 215 GLU B C 1
ATOM 3786 O O . GLU B 1 215 ? -21.969 -8.305 -10.773 1 93.69 215 GLU B O 1
ATOM 3791 N N . LEU B 1 216 ? -20.969 -6.512 -11.641 1 93.31 216 LEU B N 1
ATOM 3792 C CA . LEU B 1 216 ? -20.188 -6.281 -10.43 1 93.31 216 LEU B CA 1
ATOM 3793 C C . LEU B 1 216 ? -21.078 -5.859 -9.273 1 93.31 216 LEU B C 1
ATOM 3795 O O . LEU B 1 216 ? -20.875 -6.285 -8.133 1 93.31 216 LEU B O 1
ATOM 3799 N N . ARG B 1 217 ? -21.984 -5.004 -9.555 1 92.75 217 ARG B N 1
ATOM 3800 C CA . ARG B 1 217 ? -22.953 -4.562 -8.547 1 92.75 217 ARG B CA 1
ATOM 3801 C C . ARG B 1 217 ? -23.672 -5.746 -7.926 1 92.75 217 ARG B C 1
ATOM 3803 O O . ARG B 1 217 ? -23.797 -5.84 -6.703 1 92.75 217 ARG B O 1
ATOM 3810 N N . GLU B 1 218 ? -24.109 -6.672 -8.742 1 92.69 218 GLU B N 1
ATOM 3811 C CA . GLU B 1 218 ? -24.828 -7.852 -8.281 1 92.69 218 GLU B CA 1
ATOM 3812 C C . GLU B 1 218 ? -23.922 -8.789 -7.492 1 92.69 218 GLU B C 1
ATOM 3814 O O . GLU B 1 218 ? -24.328 -9.367 -6.488 1 92.69 218 GLU B O 1
ATOM 3819 N N . GLU B 1 219 ? -22.75 -8.922 -7.957 1 91.62 219 GLU B N 1
ATOM 3820 C CA . GLU B 1 219 ? -21.766 -9.75 -7.25 1 91.62 219 GLU B CA 1
ATOM 3821 C C . GLU B 1 219 ? -21.5 -9.203 -5.852 1 91.62 219 GLU B C 1
ATOM 3823 O O . GLU B 1 219 ? -21.391 -9.969 -4.887 1 91.62 219 GLU B O 1
ATOM 3828 N N . LEU B 1 220 ? -21.391 -7.926 -5.746 1 91.56 220 LEU B N 1
ATOM 3829 C CA . LEU B 1 220 ? -21.141 -7.277 -4.461 1 91.56 220 LEU B CA 1
ATOM 3830 C C . LEU B 1 220 ? -22.328 -7.469 -3.52 1 91.56 220 LEU B C 1
ATOM 3832 O O . LEU B 1 220 ? -22.141 -7.738 -2.33 1 91.56 220 LEU B O 1
ATOM 3836 N N . LYS B 1 221 ? -23.5 -7.332 -4.066 1 90.62 221 LYS B N 1
ATOM 3837 C CA . LYS B 1 221 ? -24.703 -7.562 -3.266 1 90.62 221 LYS B CA 1
ATOM 3838 C C . LYS B 1 221 ? -24.719 -8.977 -2.699 1 90.62 221 LYS B C 1
ATOM 3840 O O . LYS B 1 221 ? -25 -9.172 -1.514 1 90.62 221 LYS B O 1
ATOM 3845 N N . LYS B 1 222 ? -24.453 -9.891 -3.564 1 90 222 LYS B N 1
ATOM 3846 C CA . LYS B 1 222 ? -24.422 -11.289 -3.141 1 90 222 LYS B CA 1
ATOM 3847 C C . LYS B 1 222 ? -23.359 -11.508 -2.059 1 90 222 LYS B C 1
ATOM 3849 O O . LYS B 1 222 ? -23.625 -12.172 -1.055 1 90 222 LYS B O 1
ATOM 3854 N N . GLU B 1 223 ? -22.203 -10.945 -2.277 1 88.81 223 GLU B N 1
ATOM 3855 C CA . GLU B 1 223 ? -21.109 -11.055 -1.317 1 88.81 223 GLU B CA 1
ATOM 3856 C C . GLU B 1 223 ? -21.5 -10.445 0.029 1 88.81 223 GLU B C 1
ATOM 3858 O O . GLU B 1 223 ? -21.266 -11.047 1.078 1 88.81 223 GLU B O 1
ATOM 3863 N N . LEU B 1 224 ? -22.109 -9.297 0.018 1 90 224 LEU B N 1
ATOM 3864 C CA . LEU B 1 224 ? -22.484 -8.586 1.232 1 90 224 LEU B CA 1
ATOM 3865 C C . LEU B 1 224 ? -23.547 -9.359 2.004 1 90 224 LEU B C 1
ATOM 3867 O O . LEU B 1 224 ? -23.531 -9.406 3.236 1 90 224 LEU B O 1
ATOM 3871 N N . LYS B 1 225 ? -24.453 -9.953 1.308 1 89.56 225 LYS B N 1
ATOM 3872 C CA . LYS B 1 225 ? -25.469 -10.797 1.949 1 89.56 225 LYS B CA 1
ATOM 3873 C C . LYS B 1 225 ? -24.812 -12 2.639 1 89.56 225 LYS B C 1
ATOM 3875 O O . LYS B 1 225 ? -25.203 -12.367 3.748 1 89.56 225 LYS B O 1
ATOM 3880 N N . GLU B 1 226 ? -23.891 -12.547 1.992 1 89.12 226 GLU B N 1
ATOM 3881 C CA . GLU B 1 226 ? -23.172 -13.68 2.572 1 89.12 226 GLU B CA 1
ATOM 3882 C C . GLU B 1 226 ? -22.406 -13.273 3.83 1 89.12 226 GLU B C 1
ATOM 3884 O O . GLU B 1 226 ? -22.391 -14.016 4.816 1 89.12 226 GLU B O 1
ATOM 3889 N N . VAL B 1 227 ? -21.828 -12.102 3.787 1 88.31 227 VAL B N 1
ATOM 3890 C CA . VAL B 1 227 ? -21.094 -11.578 4.941 1 88.31 227 VAL B CA 1
ATOM 3891 C C . VAL B 1 227 ? -22.047 -11.406 6.121 1 88.31 227 VAL B C 1
ATOM 3893 O O . VAL B 1 227 ? -21.734 -11.789 7.246 1 88.31 227 VAL B O 1
ATOM 3896 N N . LEU B 1 228 ? -23.156 -10.82 5.828 1 88.25 228 LEU B N 1
ATOM 3897 C CA . LEU B 1 228 ? -24.125 -10.562 6.879 1 88.25 228 LEU B CA 1
ATOM 3898 C C . LEU B 1 228 ? -24.609 -11.867 7.508 1 88.25 228 LEU B C 1
ATOM 3900 O O . LEU B 1 228 ? -24.859 -11.93 8.711 1 88.25 228 LEU B O 1
ATOM 3904 N N . LYS B 1 229 ? -24.672 -12.906 6.758 1 85.38 229 LYS B N 1
ATOM 3905 C CA . LYS B 1 229 ? -25.047 -14.211 7.277 1 85.38 229 LYS B CA 1
ATOM 3906 C C . LYS B 1 229 ? -24.016 -14.742 8.25 1 85.38 229 LYS B C 1
ATOM 3908 O O . LYS B 1 229 ? -24.344 -15.422 9.227 1 85.38 229 LYS B O 1
ATOM 3913 N N . ASN B 1 230 ? -22.75 -14.43 7.98 1 82.44 230 ASN B N 1
ATOM 3914 C CA . ASN B 1 230 ? -21.672 -14.883 8.844 1 82.44 230 ASN B CA 1
ATOM 3915 C C . ASN B 1 230 ? -21.703 -14.18 10.195 1 82.44 230 ASN B C 1
ATOM 3917 O O . ASN B 1 230 ? -21.172 -14.695 11.18 1 82.44 230 ASN B O 1
ATOM 3921 N N . TYR B 1 231 ? -22.109 -12.906 10.227 1 79.19 231 TYR B N 1
ATOM 3922 C CA . TYR B 1 231 ? -22.172 -12.141 11.469 1 79.19 231 TYR B CA 1
ATOM 3923 C C . TYR B 1 231 ? -23.469 -12.43 12.211 1 79.19 231 TYR B C 1
ATOM 3925 O O . TYR B 1 231 ? -23.641 -12.008 13.359 1 79.19 231 TYR B O 1
ATOM 3933 N N . GLY B 1 232 ? -24.5 -12.898 11.516 1 65.94 232 GLY B N 1
ATOM 3934 C CA . GLY B 1 232 ? -25.766 -13.234 12.156 1 65.94 232 GLY B CA 1
ATOM 3935 C C . GLY B 1 232 ? -25.734 -14.578 12.867 1 65.94 232 GLY B C 1
ATOM 3936 O O . GLY B 1 232 ? -24.844 -15.391 12.625 1 65.94 232 GLY B O 1
#

pLDDT: mean 81.63, std 18.61, range [32.69, 98.56]

Organism: Dictyoglomus thermophilum (strain ATCC 35947 / DSM 3960 / H-6-12) (NCBI:txid309799)

Solvent-accessible surface area (backbone atoms only — not comparable to full-atom values): 24489 Å² total; per-residue (Å²): 84,46,68,70,30,55,72,34,83,51,22,64,47,40,46,51,32,48,42,45,39,32,61,60,42,64,85,84,57,77,45,49,49,68,53,40,58,49,38,42,39,46,48,60,42,71,34,37,65,74,54,88,38,37,69,60,48,52,51,50,50,50,26,35,75,69,29,23,26,31,41,32,37,34,54,40,72,91,74,71,41,79,42,77,41,46,31,42,52,52,31,36,36,33,53,59,46,40,51,30,36,33,25,41,28,62,82,78,67,41,78,44,77,41,55,50,75,39,46,78,44,76,42,80,48,88,47,70,59,75,81,60,91,81,68,44,65,68,62,63,60,61,60,29,49,63,81,52,73,62,69,66,42,66,35,30,32,39,25,39,46,74,52,21,59,62,56,72,52,44,39,63,47,92,76,50,46,79,44,78,44,95,83,45,25,27,38,40,32,40,55,26,19,49,69,60,51,49,28,58,47,36,31,48,42,64,37,42,44,66,69,34,46,63,68,56,41,52,51,49,52,55,41,51,52,51,30,52,56,71,75,96,87,45,68,73,32,56,72,35,84,50,22,64,46,38,46,50,32,47,42,44,40,31,60,60,42,65,84,83,57,76,45,48,49,69,53,40,58,50,37,42,39,48,51,64,39,76,33,37,62,74,55,90,39,36,68,60,50,52,52,50,52,50,26,35,76,68,29,24,24,31,39,31,38,34,52,39,74,94,76,69,41,78,42,78,41,45,30,43,52,53,32,37,33,31,53,69,46,40,51,30,34,31,24,40,28,63,82,78,66,43,77,43,78,40,55,50,75,38,46,78,44,77,44,80,49,91,47,70,58,75,80,59,90,82,68,45,66,67,60,64,60,59,61,29,50,63,80,52,73,61,69,65,40,68,36,31,33,38,25,37,48,74,51,21,60,63,57,71,52,44,39,64,45,91,76,48,46,79,43,78,46,95,83,44,26,27,37,42,32,40,56,25,19,50,67,61,52,50,28,57,48,38,31,48,43,65,38,40,45,66,71,33,46,63,69,57,41,51,50,49,50,54,40,52,53,51,29,51,55,70,76,96

Secondary structure (DSSP, 8-state):
-GGGGTTSTHHHHHHHHHHHHHHHS-TT----HHHHHHHEEE---S-EESS--HHHHHHHHHHHHTTEEEEEEEEETTTTEEEEEEEEEEEEEEETTEEEEEEEETTTTEEEEEEGGGEEEEEEEEEE----TT--HHHHHHSSSSS--SSEEEEEEEEPHHHHHHHHHEE--TT-EEEE-TTS-EEEEEEEEHHHHHHHHHTTGGGEEEEE-HHHHHHHHHHHHHHHHHH-/-GGGGTTSTHHHHHHHHHHHHHHHS-TT----HHHHHHHEEEE--S-EESS--HHHHHHHHHHHHTTEEEEEEEEETTTTEEEEEEEEEEEEEEETTEEEEEEEETTTTEEEEEEGGGEEEEEEEEEE----TT--HHHHHHSSSSS--SSEEEEEEEEPHHHHHHHTTEE--TT-EEEE-TTS-EEEEEEEEHHHHHHHHHTTGGGEEEEE-HHHHHHHHHHHHHHHHHH-

Nearest PDB structures (foldseek):
  8tp8-assembly1_A  TM=7.844E-01  e=2.801E-14  Caulobacter vibrioides NA1000
  7u02-assembly1_M  TM=8.181E-01  e=2.805E-13  Caulobacter vibrioides CB15
  8tp8-assembly2_C  TM=7.833E-01  e=8.864E-14  Caulobacter vibrioides NA1000
  8tpk-assembly1_A  TM=7.740E-01  e=4.198E-13  Caulobacter vibrioides NA1000
  6sj9-assembly1_A  TM=4.457E-01  e=2.360E-13  Paenarthrobacter aurescens

Radius of gyration: 23.02 Å; Cα contacts (8 Å, |Δi|>4): 871; chains: 2; bounding box: 64×60×52 Å

InterPro domains:
  IPR026881 WYL domain [PF13280] (56-123)
  IPR051534 CBASS antivirus and pafABC operon-associated protein [PTHR34580] (3-231)
  IPR057727 WCX domain [PF25583] (153-228)